Protein AF-A0A0Q9SJW9-F1 (afdb_monomer)

pLDDT: mean 72.29, std 27.14, range [25.41, 98.44]

Secondary structure (DSSP, 8-state):
--HHHHHHHHHHHHHHHHH-GGGGG-HHHHHHHHHHHHGGGGGTTHHHHHHHHHHHHTTHHHHHHHHHHH-TTS---HHHHHHHHHHHHHTT--HHHHHHHHHHHHHHTTPPPPP----------PPPP----------------------------------PPPPPPP-----------------------PPPP------------------------------------------------------------------------PPPPEEETTEE--TTT-EEPPEEEEEE--EEETT-SS-BSSPPSTT--EEEPEEEEE--EESS----EEEEEEEEESSSEEEEETTEEEEE-SB-SSEEEEEEEEEEETTEEEEEEEEEEEEPPTTS-TTPBPP-

Mean predicted aligned error: 21.33 Å

Solvent-accessible surface area (backbone atoms only — not comparable to full-atom values): 26541 Å² total; per-residue (Å²): 130,54,76,66,55,50,53,54,30,51,42,50,28,49,53,37,68,78,64,35,72,69,42,51,81,37,33,70,55,45,46,51,50,48,36,60,70,44,47,84,53,29,71,83,42,43,68,60,49,52,42,42,28,51,37,23,69,72,39,44,64,58,52,58,55,48,51,64,70,70,42,86,76,79,80,78,56,71,71,60,52,54,51,51,32,50,55,39,32,76,74,68,41,53,60,68,57,28,47,52,33,50,52,36,50,35,56,35,70,71,43,80,74,78,75,79,78,73,71,70,75,69,80,72,79,74,81,82,80,79,92,81,90,86,87,84,88,84,83,85,86,84,88,80,86,84,89,89,80,89,82,85,87,83,84,88,83,87,87,79,82,90,87,86,85,86,82,87,87,85,82,83,90,79,83,87,89,84,84,87,87,84,88,84,89,84,80,88,84,86,88,88,82,87,84,82,90,87,89,81,90,80,91,80,82,87,83,83,84,87,84,79,92,80,91,79,90,81,87,84,84,89,77,90,81,86,81,89,82,90,86,78,88,85,89,80,90,79,86,88,83,85,90,77,94,74,90,81,82,83,82,84,84,80,88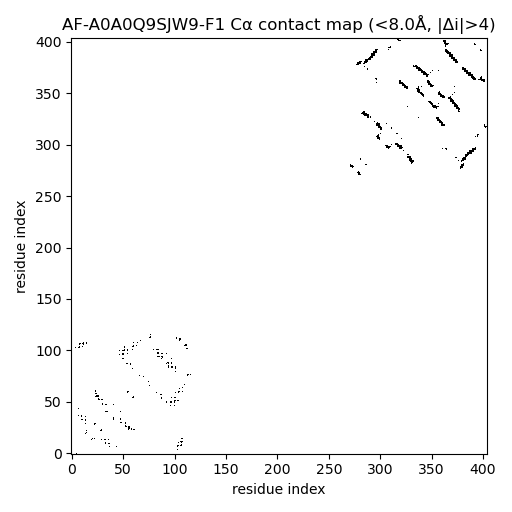,75,92,75,95,73,91,78,82,80,80,80,78,80,84,71,80,69,60,74,83,48,105,71,38,40,48,40,64,72,44,33,25,43,47,72,44,74,49,78,46,67,48,35,31,31,39,85,91,52,97,53,70,34,67,61,69,70,65,91,92,56,68,53,37,60,32,69,52,71,48,73,67,52,72,46,53,74,56,84,60,64,31,33,78,40,33,40,60,77,42,68,74,49,48,42,39,48,51,57,51,26,45,38,39,37,55,51,46,34,11,71,50,57,25,35,30,42,33,31,36,40,32,88,52,27,41,25,67,26,43,38,35,40,38,33,35,49,30,88,66,46,69,62,64,39,65,54,65,130

Structure (mmCIF, N/CA/C/O backbone):
data_AF-A0A0Q9SJW9-F1
#
_entry.id   AF-A0A0Q9SJW9-F1
#
loop_
_atom_site.group_PDB
_atom_site.id
_atom_site.type_symbol
_atom_site.label_atom_id
_atom_site.label_alt_id
_atom_site.label_comp_id
_atom_site.label_asym_id
_atom_site.label_entity_id
_atom_site.label_seq_id
_atom_site.pdbx_PDB_ins_code
_atom_site.Cartn_x
_atom_site.Cartn_y
_atom_site.Cartn_z
_atom_site.occupancy
_atom_site.B_iso_or_equiv
_atom_site.auth_seq_id
_atom_site.auth_comp_id
_atom_site.auth_asym_id
_atom_site.auth_atom_id
_atom_site.pdbx_PDB_model_num
ATOM 1 N N . MET A 1 1 ? 22.832 -11.545 18.820 1.00 78.69 1 MET A N 1
ATOM 2 C CA . MET A 1 1 ? 21.413 -11.916 18.947 1.00 78.69 1 MET A CA 1
ATOM 3 C C . MET A 1 1 ? 21.160 -12.506 20.320 1.00 78.69 1 MET A C 1
ATOM 5 O O . MET A 1 1 ? 21.896 -13.416 20.704 1.00 78.69 1 MET A O 1
ATOM 9 N N . SER A 1 2 ? 20.167 -12.006 21.051 1.00 89.88 2 SER A N 1
ATOM 10 C CA . SER A 1 2 ? 19.739 -12.570 22.341 1.00 89.88 2 SER A CA 1
ATOM 11 C C . SER A 1 2 ? 19.113 -13.966 22.169 1.00 89.88 2 SER A C 1
ATOM 13 O O . SER A 1 2 ? 18.690 -14.340 21.074 1.00 89.88 2 SER A O 1
ATOM 15 N N . GLU A 1 3 ? 19.023 -14.758 23.245 1.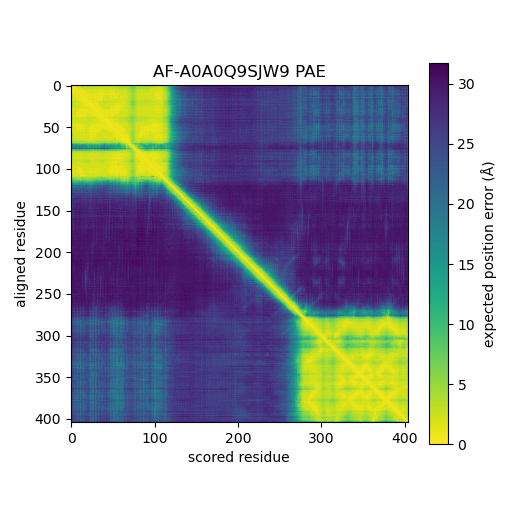00 90.50 3 GLU A N 1
ATOM 16 C CA . GLU A 1 3 ? 18.313 -16.056 23.235 1.00 90.50 3 GLU A CA 1
ATOM 17 C C . GLU A 1 3 ? 16.858 -15.898 22.773 1.00 90.50 3 GLU A C 1
ATOM 19 O O . GLU A 1 3 ? 16.304 -16.728 22.047 1.00 90.50 3 GLU A O 1
ATOM 24 N N . SER A 1 4 ? 16.264 -14.773 23.161 1.00 89.69 4 SER A N 1
ATOM 25 C CA . SER A 1 4 ? 14.921 -14.393 22.789 1.00 89.69 4 SER A CA 1
ATOM 26 C C . SER A 1 4 ? 14.812 -14.265 21.249 1.00 89.69 4 SER A C 1
ATOM 28 O O . SER A 1 4 ? 14.008 -14.964 20.627 1.00 89.69 4 SER A O 1
ATOM 30 N N . GLU A 1 5 ? 15.676 -13.472 20.605 1.00 93.38 5 GLU A N 1
ATOM 31 C CA . GLU A 1 5 ? 15.700 -13.288 19.143 1.00 93.38 5 GLU A CA 1
ATOM 32 C C . GLU A 1 5 ? 15.971 -14.594 18.387 1.00 93.38 5 GLU A C 1
ATOM 34 O O . GLU A 1 5 ? 15.411 -14.829 17.314 1.00 93.38 5 GLU A O 1
ATOM 39 N N . GLN A 1 6 ? 16.799 -15.482 18.947 1.00 93.94 6 GLN A N 1
ATOM 40 C CA . GLN A 1 6 ? 17.048 -16.801 18.361 1.00 93.94 6 GLN A CA 1
ATOM 41 C C . GLN A 1 6 ? 15.777 -17.658 18.312 1.00 93.94 6 GLN A C 1
ATOM 43 O O . GLN A 1 6 ? 15.570 -18.379 17.334 1.00 93.94 6 GLN A O 1
ATOM 48 N N . GLY A 1 7 ? 14.915 -17.571 19.331 1.00 95.75 7 GLY A N 1
ATOM 49 C CA . GLY A 1 7 ? 13.617 -18.248 19.352 1.00 95.75 7 GLY A CA 1
ATOM 50 C C . GLY A 1 7 ? 12.697 -17.774 18.226 1.00 95.75 7 GLY A C 1
ATOM 51 O O . GLY A 1 7 ? 12.153 -18.598 17.488 1.00 95.75 7 GLY A O 1
ATOM 52 N N . LEU A 1 8 ? 12.593 -16.455 18.037 1.00 96.81 8 LEU A N 1
ATOM 53 C CA . LEU A 1 8 ? 11.787 -15.856 16.972 1.00 96.81 8 LEU A CA 1
ATOM 54 C C . LEU A 1 8 ? 12.341 -16.176 15.574 1.00 96.81 8 LEU A C 1
ATOM 56 O O . LEU A 1 8 ? 11.581 -16.561 14.686 1.00 96.81 8 LEU A O 1
ATOM 60 N N . ALA A 1 9 ? 13.663 -16.105 15.385 1.00 96.56 9 ALA A N 1
ATOM 61 C CA . ALA A 1 9 ? 14.315 -16.484 14.129 1.00 96.56 9 ALA A CA 1
ATOM 62 C C . ALA A 1 9 ? 14.067 -17.957 13.771 1.00 96.56 9 ALA A C 1
ATOM 64 O O . ALA A 1 9 ? 13.825 -18.288 12.609 1.00 96.56 9 ALA A O 1
ATOM 65 N N . ARG A 1 10 ? 14.109 -18.853 14.769 1.00 97.12 10 ARG A N 1
ATOM 66 C CA . ARG A 1 10 ? 13.853 -20.288 14.585 1.00 97.12 10 ARG A CA 1
ATOM 67 C C . ARG A 1 10 ? 12.393 -20.544 14.199 1.00 97.12 10 ARG A C 1
ATOM 69 O O . ARG A 1 10 ? 12.159 -21.320 13.276 1.00 97.12 10 ARG A O 1
ATOM 76 N N . ALA A 1 11 ? 11.442 -19.849 14.828 1.00 98.06 11 ALA A N 1
ATOM 77 C CA . ALA A 1 11 ? 10.026 -19.911 14.460 1.00 98.06 11 ALA A CA 1
ATOM 78 C C . ALA A 1 11 ? 9.784 -19.396 13.031 1.00 98.06 11 ALA A C 1
ATOM 80 O O . ALA A 1 11 ? 9.152 -20.083 12.231 1.00 98.06 11 ALA A O 1
ATOM 81 N N . LEU A 1 12 ? 10.352 -18.240 12.668 1.00 98.25 12 LEU A N 1
ATOM 82 C CA . LEU A 1 12 ? 10.237 -17.684 11.316 1.00 98.25 12 LEU A CA 1
ATOM 83 C C . LEU A 1 12 ? 10.831 -18.620 10.256 1.00 98.25 12 LEU A C 1
ATOM 85 O O . LEU A 1 12 ? 10.227 -18.821 9.205 1.00 98.25 12 LEU A O 1
ATOM 89 N N . ARG A 1 13 ? 11.983 -19.239 10.539 1.00 97.94 13 ARG A N 1
ATOM 90 C CA . ARG A 1 13 ? 12.592 -20.241 9.655 1.00 97.94 13 ARG A CA 1
ATOM 91 C C . ARG A 1 13 ? 11.699 -21.471 9.479 1.00 97.94 13 ARG A C 1
ATOM 93 O O . ARG A 1 13 ? 11.567 -21.935 8.353 1.00 97.94 13 ARG A O 1
ATOM 100 N N . GLY A 1 14 ? 11.074 -21.962 10.553 1.00 97.75 14 GLY A N 1
ATOM 101 C CA . GLY A 1 14 ? 10.099 -23.058 10.491 1.00 97.75 14 GLY A CA 1
ATOM 102 C C . GLY A 1 14 ? 8.912 -22.714 9.590 1.00 97.75 14 GLY A C 1
ATOM 103 O O . GLY A 1 14 ? 8.641 -23.424 8.629 1.00 97.75 14 GLY A O 1
ATOM 104 N N . VAL A 1 15 ? 8.307 -21.539 9.794 1.00 98.19 15 VAL A N 1
ATOM 105 C CA . VAL A 1 15 ? 7.207 -21.036 8.952 1.00 98.19 15 VAL A CA 1
ATOM 106 C C . VAL A 1 15 ? 7.601 -20.965 7.470 1.00 98.19 15 VAL A C 1
ATOM 108 O O . VAL A 1 15 ? 6.814 -21.340 6.600 1.00 98.19 15 VAL A O 1
ATOM 111 N N . LEU A 1 16 ? 8.815 -20.495 7.162 1.00 97.62 16 LEU A N 1
ATOM 112 C CA . LEU A 1 16 ? 9.316 -20.429 5.785 1.00 97.62 16 LEU A CA 1
ATOM 113 C C . LEU A 1 16 ? 9.621 -21.806 5.187 1.00 97.62 16 LEU A C 1
ATOM 115 O O . LEU A 1 16 ? 9.468 -21.970 3.976 1.00 97.62 16 LEU A O 1
ATOM 119 N N . ALA A 1 17 ? 10.050 -22.772 5.999 1.00 97.38 17 ALA A N 1
ATOM 120 C CA . ALA A 1 17 ? 10.286 -24.143 5.561 1.00 97.38 17 ALA A CA 1
ATOM 121 C C . ALA A 1 17 ? 8.965 -24.857 5.234 1.00 97.38 17 ALA A C 1
ATOM 123 O O . ALA A 1 17 ? 8.839 -25.430 4.154 1.00 97.38 17 ALA A O 1
ATOM 124 N N . ASP A 1 18 ? 7.965 -24.739 6.109 1.00 97.56 18 ASP A N 1
ATOM 125 C CA . ASP A 1 18 ? 6.690 -25.456 5.986 1.00 97.56 18 ASP A CA 1
ATOM 126 C C . ASP A 1 18 ? 5.775 -24.867 4.902 1.00 97.56 18 ASP A C 1
ATOM 128 O O . ASP A 1 18 ? 5.046 -25.587 4.219 1.00 97.56 18 ASP A O 1
ATOM 132 N N . HIS A 1 19 ? 5.805 -23.542 4.713 1.00 97.38 19 HIS A N 1
ATOM 133 C CA . HIS A 1 19 ? 4.904 -22.841 3.787 1.00 97.38 19 HIS A CA 1
ATOM 134 C C . HIS A 1 19 ? 5.597 -22.239 2.560 1.00 97.38 19 HIS A C 1
ATOM 136 O O . HIS A 1 19 ? 4.928 -21.693 1.674 1.00 97.38 19 HIS A O 1
ATOM 142 N N . GLY A 1 20 ? 6.923 -22.343 2.486 1.00 96.50 20 GLY A N 1
ATOM 143 C CA . GLY A 1 20 ? 7.740 -21.773 1.424 1.00 96.50 20 GLY A CA 1
ATOM 144 C C . GLY A 1 20 ? 7.913 -20.254 1.525 1.00 96.50 20 GLY A C 1
ATOM 145 O O . GLY A 1 20 ? 7.175 -19.537 2.203 1.00 96.50 20 GLY A O 1
ATOM 146 N N . ARG A 1 21 ? 8.881 -19.726 0.764 1.00 95.31 21 ARG A N 1
ATOM 147 C CA . ARG A 1 21 ? 9.244 -18.294 0.784 1.00 95.31 21 ARG A CA 1
ATOM 148 C C . ARG A 1 21 ? 8.102 -17.357 0.378 1.00 95.31 21 ARG A C 1
ATOM 150 O O . ARG A 1 21 ? 8.053 -16.234 0.855 1.00 95.31 21 ARG A O 1
ATOM 157 N N . ARG A 1 22 ? 7.141 -17.817 -0.436 1.00 95.06 22 ARG A N 1
ATOM 158 C CA . ARG A 1 22 ? 5.987 -17.004 -0.876 1.00 95.06 22 ARG A CA 1
ATOM 159 C C . ARG A 1 22 ? 5.080 -16.555 0.268 1.00 95.06 22 ARG A C 1
ATOM 161 O O . ARG A 1 22 ? 4.310 -15.616 0.095 1.00 95.06 22 ARG A O 1
ATOM 168 N N . VAL A 1 23 ? 5.169 -17.177 1.446 1.00 97.44 23 VAL A N 1
ATOM 169 C CA . VAL A 1 23 ? 4.422 -16.721 2.625 1.00 97.44 23 VAL A CA 1
ATOM 170 C C . VAL A 1 23 ? 4.751 -15.267 2.985 1.00 97.44 23 VAL A C 1
ATOM 172 O O . VAL A 1 23 ? 3.861 -14.551 3.437 1.00 97.44 23 VAL A O 1
ATOM 175 N N . SER A 1 24 ? 5.970 -14.789 2.699 1.00 96.62 24 SER A N 1
ATOM 176 C CA . SER A 1 24 ? 6.365 -13.400 2.954 1.00 96.62 24 SER A CA 1
ATOM 177 C C . SER A 1 24 ? 5.625 -12.374 2.091 1.00 96.62 24 SER A C 1
ATOM 179 O O . SER A 1 24 ? 5.614 -11.197 2.428 1.00 96.62 24 SER A O 1
ATOM 181 N N . GLU A 1 25 ? 4.983 -12.790 0.994 1.00 96.44 25 GLU A N 1
ATOM 182 C CA . GLU A 1 25 ? 4.133 -11.921 0.163 1.00 96.44 25 GLU A CA 1
ATOM 183 C C . GLU A 1 25 ? 2.753 -11.670 0.801 1.00 96.44 25 GLU A C 1
ATOM 185 O O . GLU A 1 25 ? 1.986 -10.821 0.339 1.00 96.44 25 GLU A O 1
ATOM 190 N N . HIS A 1 26 ? 2.434 -12.391 1.883 1.00 97.75 26 HIS A N 1
ATOM 191 C CA . HIS A 1 26 ? 1.166 -12.326 2.601 1.00 97.75 26 HIS A CA 1
ATOM 192 C C . HIS A 1 26 ? 1.393 -12.001 4.093 1.00 97.75 26 HIS A C 1
ATOM 194 O O . HIS A 1 26 ? 1.339 -12.900 4.933 1.00 97.75 26 HIS A O 1
ATOM 200 N N . PRO A 1 27 ? 1.593 -10.719 4.458 1.00 97.50 27 PRO A N 1
ATOM 201 C CA . PRO A 1 27 ? 1.960 -10.295 5.817 1.00 97.50 27 PRO A CA 1
ATOM 202 C C . PRO A 1 27 ? 1.004 -10.785 6.918 1.00 97.50 27 PRO A C 1
ATOM 204 O O . PRO A 1 27 ? 1.444 -11.215 7.981 1.00 97.50 27 PRO A O 1
ATOM 207 N N . GLU A 1 28 ? -0.304 -10.815 6.650 1.00 97.00 28 GLU A N 1
ATOM 208 C CA . GLU A 1 28 ? -1.292 -11.336 7.610 1.00 97.00 28 GLU A CA 1
ATOM 209 C C . GLU A 1 28 ? -1.126 -12.841 7.863 1.00 97.00 28 GLU A C 1
ATOM 211 O O . GLU A 1 28 ? -1.341 -13.321 8.977 1.00 97.00 28 GLU A O 1
ATOM 216 N N . ARG A 1 29 ? -0.692 -13.594 6.844 1.00 97.69 29 ARG A N 1
ATOM 217 C CA . ARG A 1 29 ? -0.402 -15.024 6.973 1.00 97.69 29 ARG A CA 1
ATOM 218 C C . ARG A 1 29 ? 0.880 -15.246 7.771 1.00 97.69 29 ARG A C 1
ATOM 220 O O . ARG A 1 29 ? 0.896 -16.130 8.617 1.00 97.69 29 ARG A O 1
ATOM 227 N N . VAL A 1 30 ? 1.905 -14.412 7.568 1.00 98.12 30 VAL A N 1
ATOM 228 C CA . VAL A 1 30 ? 3.121 -14.413 8.404 1.00 98.12 30 VAL A CA 1
ATOM 229 C C . VAL A 1 30 ? 2.759 -14.188 9.872 1.00 98.12 30 VAL A C 1
ATOM 231 O O . VAL A 1 30 ? 3.176 -14.973 10.718 1.00 98.12 30 VAL A O 1
ATOM 234 N N . ARG A 1 31 ? 1.924 -13.182 10.178 1.00 98.31 31 ARG A N 1
ATOM 235 C CA . ARG A 1 31 ? 1.464 -12.914 11.552 1.00 98.31 31 ARG A CA 1
ATOM 236 C C . ARG A 1 31 ? 0.777 -14.131 12.169 1.00 98.31 31 ARG A C 1
ATOM 238 O O . ARG A 1 31 ? 1.110 -14.510 13.291 1.00 98.31 31 ARG A O 1
ATOM 245 N N . ALA A 1 32 ? -0.187 -14.714 11.455 1.00 97.94 32 ALA A N 1
ATOM 246 C CA . ALA A 1 32 ? -0.961 -15.851 11.944 1.00 97.94 32 ALA A CA 1
ATOM 247 C C . ALA A 1 32 ? -0.065 -17.066 12.223 1.00 97.94 32 ALA A C 1
ATOM 249 O O . ALA A 1 32 ? -0.122 -17.623 13.313 1.00 97.94 32 ALA A O 1
ATOM 250 N N . LEU A 1 33 ? 0.811 -17.415 11.278 1.00 98.38 33 LEU A N 1
ATOM 251 C CA . LEU A 1 33 ? 1.697 -18.575 11.387 1.00 98.38 33 LEU A CA 1
ATOM 252 C C . LEU A 1 33 ? 2.782 -18.395 12.450 1.00 98.38 33 LEU A C 1
ATOM 254 O O . LEU A 1 33 ? 3.081 -19.336 13.172 1.00 98.38 33 LEU A O 1
ATOM 258 N N . LEU A 1 34 ? 3.342 -17.191 12.601 1.00 98.19 34 LEU A N 1
ATOM 259 C CA . LEU A 1 34 ? 4.272 -16.904 13.697 1.00 98.19 34 LEU A CA 1
ATOM 260 C C . LEU A 1 34 ? 3.581 -16.981 15.057 1.00 98.19 34 LEU A C 1
ATOM 262 O O . LEU A 1 34 ? 4.155 -17.506 16.006 1.00 98.19 34 LEU A O 1
ATOM 266 N N . SER A 1 35 ? 2.353 -16.467 15.159 1.00 97.94 35 SER A N 1
ATOM 267 C CA . SER A 1 35 ? 1.588 -16.527 16.408 1.00 97.94 35 SER A CA 1
ATOM 268 C C . SER A 1 35 ? 1.268 -17.970 16.797 1.00 97.94 35 SER A C 1
ATOM 270 O O . SER A 1 35 ? 1.381 -18.316 17.970 1.00 97.94 35 SER A O 1
ATOM 272 N N . ASP A 1 36 ? 0.921 -18.803 15.813 1.00 98.19 36 ASP A N 1
ATOM 273 C CA . ASP A 1 36 ? 0.669 -20.234 15.989 1.00 98.19 36 ASP A CA 1
ATOM 274 C C . ASP A 1 36 ? 1.947 -20.985 16.397 1.00 98.19 36 ASP A C 1
ATOM 276 O O . ASP A 1 36 ? 1.984 -21.624 17.447 1.00 98.19 36 ASP A O 1
ATOM 280 N N . ALA A 1 37 ? 3.045 -20.791 15.659 1.00 97.81 37 ALA A N 1
ATOM 281 C CA . ALA A 1 37 ? 4.335 -21.427 15.934 1.00 97.81 37 ALA A CA 1
ATOM 282 C C . ALA A 1 37 ? 4.927 -21.053 17.308 1.00 97.81 37 ALA A C 1
ATOM 284 O O . ALA A 1 37 ? 5.631 -21.853 17.923 1.00 97.81 37 ALA A O 1
ATOM 285 N N . LEU A 1 38 ? 4.662 -19.839 17.801 1.00 97.12 38 LEU A N 1
ATOM 286 C CA . LEU A 1 38 ? 5.132 -19.372 19.112 1.00 97.12 38 LEU A CA 1
ATOM 287 C C . LEU A 1 38 ? 4.171 -19.722 20.261 1.00 97.12 38 LEU A C 1
ATOM 289 O O . LEU A 1 38 ? 4.547 -19.592 21.432 1.00 97.12 38 LEU A O 1
ATOM 293 N N . GLY A 1 39 ? 2.936 -20.131 19.959 1.00 97.56 39 GLY A N 1
ATOM 294 C CA . GLY A 1 39 ? 1.909 -20.455 20.945 1.00 97.56 39 GLY A CA 1
ATOM 295 C C . GLY A 1 39 ? 1.704 -19.338 21.974 1.00 97.56 39 GLY A C 1
ATOM 296 O O . GLY A 1 39 ? 1.530 -18.166 21.634 1.00 97.56 39 GLY A O 1
ATOM 297 N N . ALA A 1 40 ? 1.758 -19.683 23.264 1.00 96.25 40 ALA A N 1
ATOM 298 C CA . ALA A 1 40 ? 1.566 -18.729 24.361 1.00 96.25 40 ALA A CA 1
ATOM 299 C C . ALA A 1 40 ? 2.599 -17.585 24.372 1.00 96.25 40 ALA A C 1
ATOM 301 O O . ALA A 1 40 ? 2.265 -16.461 24.758 1.00 96.25 40 ALA A O 1
ATOM 302 N N . ARG A 1 41 ? 3.824 -17.838 23.887 1.00 96.19 41 ARG A N 1
ATOM 303 C CA . ARG A 1 41 ? 4.902 -16.837 23.853 1.00 96.19 41 ARG A CA 1
ATOM 304 C C . ARG A 1 41 ? 4.624 -15.719 22.852 1.00 96.19 41 ARG A C 1
ATOM 306 O O . ARG A 1 41 ? 5.165 -14.631 23.006 1.00 96.19 41 ARG A O 1
ATOM 313 N N . SER A 1 42 ? 3.741 -15.924 21.872 1.00 96.50 42 SER A N 1
ATOM 314 C CA . SER A 1 42 ? 3.375 -14.894 20.883 1.00 96.50 42 SER A CA 1
ATOM 315 C C . SER A 1 42 ? 2.940 -13.559 21.509 1.00 96.50 42 SER A C 1
ATOM 317 O O . SER A 1 42 ? 3.117 -12.507 20.897 1.00 96.50 42 SER A O 1
ATOM 319 N N . ARG A 1 43 ? 2.413 -13.573 22.744 1.00 96.06 43 ARG A N 1
ATOM 320 C CA . ARG A 1 43 ? 2.034 -12.359 23.485 1.00 96.06 43 ARG A CA 1
ATOM 321 C C . ARG A 1 43 ? 3.236 -11.513 23.900 1.00 96.06 43 ARG A C 1
ATOM 323 O O . ARG A 1 43 ? 3.164 -10.296 23.776 1.00 96.06 43 ARG A O 1
ATOM 330 N N . GLU A 1 44 ? 4.309 -12.150 24.363 1.00 96.00 44 GLU A N 1
ATOM 331 C CA . GLU A 1 44 ? 5.573 -11.490 24.726 1.00 96.00 44 GLU A CA 1
ATOM 332 C C . GLU A 1 44 ? 6.250 -10.911 23.478 1.00 96.00 44 GLU A C 1
ATOM 334 O O . GLU A 1 44 ? 6.778 -9.806 23.502 1.00 96.00 44 GLU A O 1
ATOM 339 N N . TRP A 1 45 ? 6.138 -11.633 22.361 1.00 96.50 45 TRP A N 1
ATOM 340 C CA . TRP A 1 45 ? 6.761 -11.321 21.073 1.00 96.50 45 TRP A CA 1
ATOM 341 C C . TRP A 1 45 ? 5.936 -10.415 20.160 1.00 96.50 45 TRP A C 1
ATOM 343 O O . TRP A 1 45 ? 6.269 -10.244 18.989 1.00 96.50 45 TRP A O 1
ATOM 353 N N . ARG A 1 46 ? 4.831 -9.844 20.648 1.00 97.19 46 ARG A N 1
ATOM 354 C CA . ARG A 1 46 ? 3.860 -9.162 19.782 1.00 97.19 46 ARG A CA 1
ATOM 355 C C . ARG A 1 46 ? 4.471 -7.993 19.008 1.00 97.19 46 ARG A C 1
ATOM 357 O O . ARG A 1 46 ? 4.174 -7.836 17.827 1.00 97.19 46 ARG A O 1
ATOM 364 N N . ALA A 1 47 ? 5.330 -7.210 19.660 1.00 96.81 47 ALA A N 1
ATOM 365 C CA . ALA A 1 47 ? 6.001 -6.073 19.036 1.00 96.81 47 ALA A CA 1
ATOM 366 C C . ALA A 1 47 ? 6.954 -6.514 17.911 1.00 96.81 47 ALA A C 1
ATOM 368 O O . ALA A 1 47 ? 6.915 -5.947 16.820 1.00 96.81 47 ALA A O 1
ATOM 369 N N . ASP A 1 48 ? 7.747 -7.563 18.137 1.00 97.69 48 ASP A N 1
ATOM 370 C CA . ASP A 1 48 ? 8.696 -8.074 17.142 1.00 97.69 48 ASP A CA 1
ATOM 371 C C . ASP A 1 48 ? 7.991 -8.788 15.983 1.00 97.69 48 ASP A C 1
ATOM 373 O O . ASP A 1 48 ? 8.384 -8.637 14.827 1.00 97.69 48 ASP A O 1
ATOM 377 N N . ILE A 1 49 ? 6.898 -9.512 16.256 1.00 98.06 49 ILE A N 1
ATOM 378 C CA . ILE A 1 49 ? 6.039 -10.082 15.207 1.00 98.06 49 ILE A CA 1
ATOM 379 C C . ILE A 1 49 ? 5.470 -8.957 14.338 1.00 98.06 49 ILE A C 1
ATOM 381 O O . ILE A 1 49 ? 5.511 -9.053 13.112 1.00 98.06 49 ILE A O 1
ATOM 385 N N . ASP A 1 50 ? 4.970 -7.877 14.940 1.00 98.12 50 ASP A N 1
ATOM 386 C CA . ASP A 1 50 ? 4.449 -6.731 14.192 1.00 98.12 50 ASP A CA 1
ATOM 387 C C . ASP A 1 50 ? 5.548 -6.033 13.370 1.00 98.12 50 ASP A C 1
ATOM 389 O O . ASP A 1 50 ? 5.294 -5.643 12.226 1.00 98.12 50 ASP A O 1
ATOM 393 N N . ALA A 1 51 ? 6.779 -5.952 13.886 1.00 98.12 51 ALA A N 1
ATOM 394 C CA . ALA A 1 51 ? 7.935 -5.455 13.143 1.00 98.12 51 ALA A CA 1
ATOM 395 C C . ALA A 1 51 ? 8.283 -6.347 11.935 1.00 98.12 51 ALA A C 1
ATOM 397 O O . ALA A 1 51 ? 8.473 -5.837 10.829 1.00 98.12 51 ALA A O 1
ATOM 398 N N . LEU A 1 52 ? 8.291 -7.675 12.100 1.00 98.19 52 LEU A N 1
ATOM 399 C CA . LEU A 1 52 ? 8.519 -8.633 11.008 1.00 98.19 52 LEU A CA 1
ATOM 400 C C . LEU A 1 52 ? 7.424 -8.575 9.940 1.00 98.19 52 LEU A C 1
ATOM 402 O O . LEU A 1 52 ? 7.720 -8.666 8.747 1.00 98.19 52 LEU A O 1
ATOM 406 N N . VAL A 1 53 ? 6.168 -8.406 10.355 1.00 98.31 53 VAL A N 1
ATOM 407 C CA . VAL A 1 53 ? 5.017 -8.238 9.457 1.00 98.31 53 VAL A CA 1
ATOM 408 C C . VAL A 1 53 ? 5.143 -6.933 8.679 1.00 98.31 53 VAL A C 1
ATOM 410 O O . VAL A 1 53 ? 4.932 -6.933 7.469 1.00 98.31 53 VAL A O 1
ATOM 413 N N . MET A 1 54 ? 5.549 -5.839 9.329 1.00 98.12 54 MET A N 1
ATOM 414 C CA . MET A 1 54 ? 5.798 -4.574 8.637 1.00 98.12 54 MET A CA 1
ATOM 415 C C . MET A 1 54 ? 6.968 -4.683 7.650 1.00 98.12 54 MET A C 1
ATOM 417 O O . MET A 1 54 ? 6.871 -4.189 6.530 1.00 98.12 54 MET A O 1
ATOM 421 N N . ALA A 1 55 ? 8.029 -5.413 8.006 1.00 97.88 55 ALA A N 1
ATOM 422 C CA . ALA A 1 55 ? 9.115 -5.740 7.085 1.00 97.88 55 ALA A CA 1
ATOM 423 C C . ALA A 1 55 ? 8.638 -6.559 5.872 1.00 97.88 55 ALA A C 1
ATOM 425 O O . ALA A 1 55 ? 9.038 -6.280 4.740 1.00 97.88 55 ALA A O 1
ATOM 426 N N . ALA A 1 56 ? 7.723 -7.512 6.066 1.00 97.88 56 ALA A N 1
ATOM 427 C CA . ALA A 1 56 ? 7.090 -8.231 4.961 1.00 97.88 56 ALA A CA 1
ATOM 428 C C . ALA A 1 56 ? 6.230 -7.310 4.072 1.00 97.88 56 ALA A C 1
ATOM 430 O O . ALA A 1 56 ? 6.286 -7.425 2.847 1.00 97.88 56 ALA A O 1
ATOM 431 N N . GLU A 1 57 ? 5.474 -6.367 4.653 1.00 97.25 57 GLU A N 1
ATOM 432 C CA . GLU A 1 57 ? 4.699 -5.367 3.895 1.00 97.25 57 GLU A CA 1
ATOM 433 C C . GLU A 1 57 ? 5.587 -4.503 2.989 1.00 97.25 57 GLU A C 1
ATOM 435 O O . GLU A 1 57 ? 5.232 -4.269 1.831 1.00 97.25 57 GLU A O 1
ATOM 440 N N . GLU A 1 58 ? 6.753 -4.086 3.490 1.00 97.56 58 GLU A N 1
ATOM 441 C CA . GLU A 1 58 ? 7.766 -3.322 2.743 1.00 97.56 58 GLU A CA 1
ATOM 442 C C . GLU A 1 58 ? 8.613 -4.194 1.803 1.00 97.56 58 GLU A C 1
ATOM 444 O O . GLU A 1 58 ? 9.580 -3.729 1.204 1.00 97.56 58 GLU A O 1
ATOM 449 N N . ARG A 1 59 ? 8.244 -5.471 1.633 1.00 97.50 59 ARG A N 1
ATOM 450 C CA . ARG A 1 59 ? 8.924 -6.435 0.757 1.00 97.50 59 ARG A CA 1
ATOM 451 C C . ARG A 1 59 ? 10.402 -6.651 1.091 1.00 97.50 59 ARG A C 1
ATOM 453 O O . ARG A 1 59 ? 11.149 -7.101 0.224 1.00 97.50 59 ARG A O 1
ATOM 460 N N . VAL A 1 60 ? 10.805 -6.434 2.346 1.00 96.94 60 VAL A N 1
ATOM 461 C CA . VAL A 1 60 ? 12.169 -6.708 2.835 1.00 96.94 60 VAL A CA 1
ATOM 462 C C . VAL A 1 60 ? 12.644 -8.113 2.436 1.00 96.94 60 VAL A C 1
ATOM 464 O O . VAL A 1 60 ? 13.736 -8.215 1.880 1.00 96.94 60 VAL A O 1
ATOM 467 N N . PRO A 1 61 ? 11.849 -9.196 2.591 1.00 96.88 61 PRO A N 1
ATOM 468 C CA . PRO A 1 61 ? 12.310 -10.542 2.236 1.00 96.88 61 PRO A CA 1
ATOM 469 C C . PRO A 1 61 ? 12.634 -10.693 0.747 1.00 96.88 61 PRO A C 1
ATOM 471 O O . PRO A 1 61 ? 13.616 -11.341 0.398 1.00 96.88 61 PRO A O 1
ATOM 474 N N . ALA A 1 62 ? 11.843 -10.062 -0.128 1.00 95.31 62 ALA A N 1
ATOM 475 C CA . ALA A 1 62 ? 12.065 -10.103 -1.570 1.00 95.31 62 ALA A CA 1
ATOM 476 C C . ALA A 1 62 ? 13.329 -9.322 -1.961 1.00 95.31 62 ALA A C 1
ATOM 478 O O . ALA A 1 62 ? 14.145 -9.835 -2.727 1.00 95.31 62 ALA A O 1
ATOM 479 N N . SER A 1 63 ? 13.521 -8.128 -1.391 1.00 94.88 63 SER A N 1
ATOM 480 C CA . SER A 1 63 ? 14.718 -7.308 -1.612 1.00 94.88 63 SER A CA 1
ATOM 481 C C . SER A 1 63 ? 15.988 -8.022 -1.147 1.00 94.88 63 SER A C 1
ATOM 483 O O . SER A 1 63 ? 16.958 -8.082 -1.895 1.00 94.88 63 SER A O 1
ATOM 485 N N . LEU A 1 64 ? 15.958 -8.656 0.032 1.00 93.81 64 LEU A N 1
ATOM 486 C CA . LEU A 1 64 ? 17.086 -9.438 0.550 1.00 93.81 64 LEU A CA 1
ATOM 487 C C . LEU A 1 64 ? 17.437 -10.624 -0.361 1.00 93.81 64 LEU A C 1
ATOM 489 O O . LEU A 1 64 ? 18.611 -10.902 -0.584 1.00 93.81 64 LEU A O 1
ATOM 493 N N . THR A 1 65 ? 16.440 -11.321 -0.919 1.00 92.88 65 THR A N 1
ATOM 494 C CA . THR A 1 65 ? 16.711 -12.411 -1.871 1.00 92.88 65 THR A CA 1
ATOM 495 C C . THR A 1 65 ? 17.235 -11.923 -3.218 1.00 92.88 65 THR A C 1
ATOM 497 O O . THR A 1 65 ? 18.083 -12.597 -3.795 1.00 92.88 65 THR A O 1
ATOM 500 N N . ALA A 1 66 ? 16.759 -10.770 -3.701 1.00 91.19 66 ALA A N 1
ATOM 501 C CA . ALA A 1 66 ? 17.212 -10.180 -4.959 1.00 91.19 66 ALA A CA 1
ATOM 502 C C . ALA A 1 66 ? 18.665 -9.691 -4.864 1.00 91.19 66 ALA A C 1
ATOM 504 O O . ALA A 1 66 ? 19.469 -9.966 -5.752 1.00 91.19 66 ALA A O 1
ATOM 505 N N . ALA A 1 67 ? 19.033 -9.065 -3.742 1.00 88.75 67 ALA A N 1
ATOM 506 C CA . ALA A 1 67 ? 20.404 -8.624 -3.497 1.00 88.75 67 ALA A CA 1
ATOM 507 C C . ALA A 1 67 ? 21.404 -9.790 -3.592 1.00 88.75 67 ALA A C 1
ATOM 509 O O . ALA A 1 67 ? 22.476 -9.646 -4.169 1.00 88.75 67 ALA A O 1
ATOM 510 N N . VAL A 1 68 ? 21.034 -10.975 -3.094 1.00 87.38 68 VAL A N 1
ATOM 511 C CA . VAL A 1 68 ? 21.884 -12.179 -3.122 1.00 87.38 68 VAL A CA 1
ATOM 512 C C . VAL A 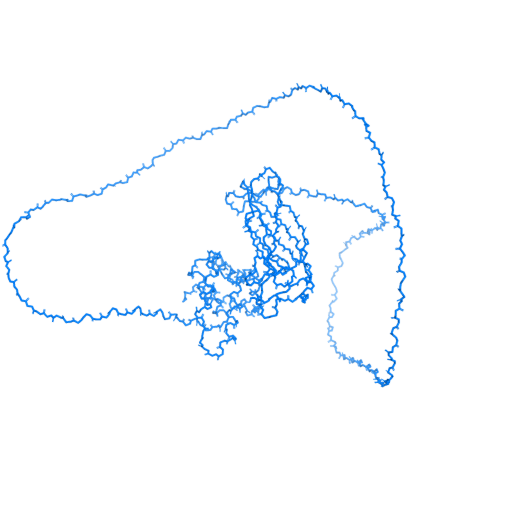1 68 ? 22.024 -12.762 -4.528 1.00 87.38 68 VAL A C 1
ATOM 514 O O . VAL A 1 68 ? 23.073 -13.311 -4.853 1.00 87.38 68 VAL A O 1
ATOM 517 N N . THR A 1 69 ? 20.996 -12.651 -5.376 1.00 85.69 69 THR A N 1
ATOM 518 C CA . THR A 1 69 ? 21.090 -13.109 -6.771 1.00 85.69 69 THR A CA 1
ATOM 519 C C . THR A 1 69 ? 21.928 -12.178 -7.642 1.00 85.69 69 THR A C 1
ATOM 521 O O . THR A 1 69 ? 22.591 -12.658 -8.558 1.00 85.69 69 THR A O 1
ATOM 524 N N . ASP A 1 70 ? 21.933 -10.878 -7.343 1.00 80.25 70 ASP A N 1
ATOM 525 C CA . ASP A 1 70 ? 22.660 -9.874 -8.129 1.00 80.25 70 ASP A CA 1
ATOM 526 C C . ASP A 1 70 ? 24.149 -9.781 -7.741 1.00 80.25 70 ASP A C 1
ATOM 528 O O . ASP A 1 70 ? 25.001 -9.485 -8.579 1.00 80.25 70 ASP A O 1
ATOM 532 N N . THR A 1 71 ? 24.503 -10.089 -6.489 1.00 67.38 71 THR A N 1
ATOM 533 C CA . THR A 1 71 ? 25.860 -9.911 -5.933 1.00 67.38 71 THR A CA 1
ATOM 534 C C . THR A 1 71 ? 26.834 -11.059 -6.213 1.00 67.38 71 THR A C 1
ATOM 536 O O . THR A 1 71 ? 27.716 -11.341 -5.401 1.00 67.38 71 THR A O 1
ATOM 539 N N . GLY A 1 72 ? 26.799 -11.657 -7.409 1.00 71.12 72 GLY A N 1
ATOM 540 C CA . GLY A 1 72 ? 27.820 -12.625 -7.856 1.00 71.12 72 GLY A CA 1
ATOM 541 C C . GLY A 1 72 ? 29.281 -12.128 -7.748 1.00 71.12 72 GLY A C 1
ATOM 542 O O . GLY A 1 72 ? 30.210 -12.917 -7.886 1.00 71.12 72 GLY A O 1
ATOM 543 N N . THR A 1 73 ? 29.493 -10.837 -7.471 1.00 60.00 73 THR A N 1
ATOM 544 C CA . THR A 1 73 ? 30.786 -10.158 -7.305 1.00 60.00 73 THR A CA 1
ATOM 545 C C . THR A 1 73 ? 31.149 -9.762 -5.862 1.00 60.00 73 THR A C 1
ATOM 547 O O . THR A 1 73 ? 32.211 -9.182 -5.654 1.00 60.00 73 THR A O 1
ATOM 550 N N . GLY A 1 74 ? 30.336 -10.085 -4.848 1.00 55.16 74 GLY A N 1
ATOM 551 C CA . GLY A 1 74 ? 30.716 -9.975 -3.426 1.00 55.16 74 GLY A CA 1
ATOM 552 C C . GLY A 1 74 ? 30.908 -8.558 -2.858 1.00 55.16 74 GLY A C 1
ATOM 553 O O . GLY A 1 74 ? 31.304 -8.420 -1.702 1.00 55.16 74 GLY A O 1
ATOM 554 N N . THR A 1 75 ? 30.621 -7.502 -3.623 1.00 59.69 75 THR A N 1
ATOM 555 C CA . THR A 1 75 ? 30.789 -6.103 -3.201 1.00 59.69 75 THR A CA 1
ATOM 556 C C . THR A 1 75 ? 29.473 -5.328 -3.265 1.00 59.69 75 THR A C 1
ATOM 558 O O . THR A 1 75 ? 29.247 -4.537 -4.175 1.00 59.69 75 THR A O 1
ATOM 561 N N . GLY A 1 76 ? 28.598 -5.507 -2.273 1.00 60.25 76 GLY A N 1
ATOM 562 C CA . GLY A 1 76 ? 27.509 -4.551 -2.052 1.00 60.25 76 GLY A CA 1
ATOM 563 C C . GLY A 1 76 ? 26.326 -5.091 -1.262 1.00 60.25 76 GLY A C 1
ATOM 564 O O . GLY A 1 76 ? 25.525 -5.839 -1.800 1.00 60.25 76 GLY A O 1
ATOM 565 N N . THR A 1 77 ? 26.182 -4.646 -0.013 1.00 62.22 77 THR A N 1
ATOM 566 C CA . THR A 1 77 ? 24.934 -4.795 0.765 1.00 62.22 77 THR A CA 1
ATOM 567 C C . THR A 1 77 ? 24.637 -3.598 1.671 1.00 62.22 77 THR A C 1
ATOM 569 O O . THR A 1 77 ? 23.486 -3.383 2.030 1.00 62.22 77 THR A O 1
ATOM 572 N N . ASP A 1 78 ? 25.633 -2.771 2.003 1.00 75.31 78 ASP A N 1
ATOM 573 C CA . ASP A 1 78 ? 25.451 -1.702 2.997 1.00 75.31 78 ASP A CA 1
ATOM 574 C C . ASP A 1 78 ? 24.468 -0.604 2.541 1.00 75.31 78 ASP A C 1
ATOM 576 O O . ASP A 1 78 ? 23.732 -0.048 3.354 1.00 75.31 78 ASP A O 1
ATOM 580 N N . GLY A 1 79 ? 24.421 -0.298 1.238 1.00 82.38 79 GLY A N 1
ATOM 581 C CA . GLY A 1 79 ? 23.518 0.725 0.694 1.00 82.38 79 GLY A CA 1
ATOM 582 C C . GLY A 1 79 ? 22.049 0.294 0.658 1.00 82.38 79 GLY A C 1
ATOM 583 O O . GLY A 1 79 ? 21.160 1.102 0.941 1.00 82.38 79 GLY A O 1
ATOM 584 N N . ASP A 1 80 ? 21.799 -0.978 0.347 1.00 88.19 80 ASP A N 1
ATOM 585 C CA . ASP A 1 80 ? 20.444 -1.524 0.240 1.00 88.19 80 ASP A CA 1
ATOM 586 C C . ASP A 1 80 ? 19.822 -1.725 1.623 1.00 88.19 80 ASP A C 1
ATOM 588 O O . ASP A 1 80 ? 18.654 -1.393 1.832 1.00 88.19 80 ASP A O 1
ATOM 592 N N . ASP A 1 81 ? 20.617 -2.167 2.599 1.00 91.25 81 ASP A N 1
ATOM 593 C CA . ASP A 1 81 ? 20.178 -2.300 3.987 1.00 91.25 81 ASP A CA 1
ATOM 594 C C . ASP A 1 81 ? 19.728 -0.960 4.573 1.00 91.25 81 ASP A C 1
ATOM 596 O O . ASP A 1 81 ? 18.640 -0.870 5.141 1.00 91.25 81 ASP A O 1
ATOM 600 N N . GLU A 1 82 ? 20.503 0.111 4.385 1.00 93.31 82 GLU A N 1
ATOM 601 C CA . GLU A 1 82 ? 20.127 1.446 4.866 1.00 93.31 82 GLU A CA 1
ATOM 602 C C . GLU A 1 82 ? 18.872 1.995 4.163 1.00 93.31 82 GLU A C 1
ATOM 604 O O . GLU A 1 82 ? 18.068 2.707 4.775 1.00 93.31 82 GLU A O 1
ATOM 609 N N . ALA A 1 83 ? 18.636 1.633 2.896 1.00 94.19 83 ALA A N 1
ATOM 610 C CA . ALA A 1 83 ? 17.386 1.963 2.212 1.00 94.19 83 ALA A CA 1
ATOM 611 C C . ALA A 1 83 ? 16.182 1.228 2.831 1.00 94.19 83 ALA A C 1
ATOM 613 O O . ALA A 1 83 ? 15.132 1.845 3.045 1.00 94.19 83 ALA A O 1
ATOM 614 N N . LEU A 1 84 ? 16.337 -0.056 3.178 1.00 95.75 84 LEU A N 1
ATOM 615 C CA . LEU A 1 84 ? 15.306 -0.850 3.856 1.00 95.75 84 LEU A CA 1
ATOM 616 C C . LEU A 1 84 ? 15.037 -0.340 5.279 1.00 95.75 84 LEU A C 1
ATOM 618 O O . LEU A 1 84 ? 13.877 -0.168 5.661 1.00 95.75 84 LEU A O 1
ATOM 622 N N . VAL A 1 85 ? 16.085 -0.016 6.044 1.00 96.94 85 VAL A N 1
ATOM 623 C CA . VAL A 1 85 ? 15.967 0.590 7.382 1.00 96.94 85 VAL A CA 1
ATOM 624 C C . VAL A 1 85 ? 15.204 1.910 7.301 1.00 96.94 85 VAL A C 1
ATOM 626 O O . VAL A 1 85 ? 14.274 2.138 8.080 1.00 96.94 85 VAL A O 1
ATOM 629 N N . ARG A 1 86 ? 15.531 2.771 6.328 1.00 96.62 86 ARG A N 1
ATOM 630 C CA . ARG A 1 86 ? 14.833 4.048 6.119 1.00 96.62 86 ARG A CA 1
ATOM 631 C C . ARG A 1 86 ? 13.361 3.846 5.765 1.00 96.62 86 ARG A C 1
ATOM 633 O O . ARG A 1 86 ? 12.516 4.563 6.298 1.00 96.62 86 ARG A O 1
ATOM 640 N N . ALA A 1 87 ? 13.041 2.870 4.913 1.00 95.25 87 ALA A N 1
ATOM 641 C CA . ALA A 1 87 ? 11.661 2.547 4.553 1.00 95.25 87 ALA A CA 1
ATOM 642 C C . ALA A 1 87 ? 10.835 2.124 5.781 1.00 95.25 87 ALA A C 1
ATOM 644 O O . ALA A 1 87 ? 9.759 2.675 6.017 1.00 95.25 87 ALA A O 1
ATOM 645 N N . LEU A 1 88 ? 11.369 1.233 6.621 1.00 97.31 88 LEU A N 1
ATOM 646 C CA . LEU A 1 88 ? 10.709 0.808 7.862 1.00 97.31 88 LEU A CA 1
ATOM 647 C C . LEU A 1 88 ? 10.596 1.941 8.884 1.00 97.31 88 LEU A C 1
ATOM 649 O O . LEU A 1 88 ? 9.562 2.094 9.537 1.00 97.31 88 LEU A O 1
ATOM 653 N N . THR A 1 89 ? 11.618 2.790 8.975 1.00 97.31 89 THR A N 1
ATOM 654 C CA . THR A 1 89 ? 11.599 3.958 9.863 1.00 97.31 89 THR A CA 1
ATOM 655 C C . THR A 1 89 ? 10.520 4.961 9.442 1.00 97.31 89 THR A C 1
ATOM 657 O O . THR A 1 89 ? 9.774 5.459 10.283 1.00 97.31 89 THR A O 1
ATOM 660 N N . HIS A 1 90 ? 10.330 5.198 8.137 1.00 95.25 90 HIS A N 1
ATOM 661 C CA . HIS A 1 90 ? 9.227 6.027 7.625 1.00 95.25 90 HIS A CA 1
ATOM 662 C C . HIS A 1 90 ? 7.835 5.462 7.940 1.00 95.25 90 HIS A C 1
ATOM 664 O O . HIS A 1 90 ? 6.856 6.211 7.954 1.00 95.25 90 HIS A O 1
ATOM 670 N N . ARG A 1 91 ? 7.736 4.159 8.216 1.00 94.25 91 ARG A N 1
ATOM 671 C CA . ARG A 1 91 ? 6.500 3.491 8.644 1.00 94.25 91 ARG A CA 1
ATOM 672 C C . ARG A 1 91 ? 6.292 3.529 10.162 1.00 94.25 91 ARG A C 1
ATOM 674 O O . ARG A 1 91 ? 5.243 3.097 10.636 1.00 94.25 91 ARG A O 1
ATOM 681 N N . GLY A 1 92 ? 7.237 4.108 10.902 1.00 96.19 92 GLY A N 1
ATOM 682 C CA . GLY A 1 92 ? 7.152 4.328 12.342 1.00 96.19 92 GLY A CA 1
ATOM 683 C C . GLY A 1 92 ? 7.879 3.289 13.193 1.00 96.19 92 GLY A C 1
ATOM 684 O O . GLY A 1 92 ? 7.686 3.299 14.407 1.00 96.19 92 GLY A O 1
ATOM 685 N N . LEU A 1 93 ? 8.701 2.407 12.606 1.00 97.31 93 LEU A N 1
ATOM 686 C CA . LEU A 1 93 ? 9.626 1.596 13.405 1.00 97.31 93 LEU A CA 1
ATOM 687 C C . LEU A 1 93 ? 10.779 2.464 13.912 1.00 97.31 93 LEU A C 1
ATOM 689 O O . LEU A 1 93 ? 11.283 3.328 13.198 1.00 97.31 93 LEU A O 1
ATOM 693 N N . ALA A 1 94 ? 11.237 2.194 15.132 1.00 97.44 94 ALA A N 1
ATOM 694 C CA . ALA A 1 94 ? 12.538 2.682 15.563 1.00 97.44 94 ALA A CA 1
ATOM 695 C C . ALA A 1 94 ? 13.636 2.049 14.691 1.00 97.44 94 ALA A C 1
ATOM 697 O O . ALA A 1 94 ? 13.513 0.891 14.289 1.00 97.44 94 ALA A O 1
ATOM 698 N N . VAL A 1 95 ? 14.713 2.795 14.426 1.00 96.31 95 VAL A N 1
ATOM 699 C CA . VAL A 1 95 ? 15.836 2.360 13.571 1.00 96.31 95 VAL A CA 1
ATOM 700 C C . VAL A 1 95 ? 16.385 1.003 14.027 1.00 96.31 95 VAL A C 1
ATOM 702 O O . VAL A 1 95 ? 16.584 0.101 13.216 1.00 96.31 95 VAL A O 1
ATOM 705 N N . GLU A 1 96 ? 16.518 0.821 15.339 1.00 96.12 96 GLU A N 1
ATOM 706 C CA . GLU A 1 96 ? 17.059 -0.404 15.935 1.00 96.12 96 GLU A CA 1
ATOM 707 C C . GLU A 1 96 ? 16.107 -1.594 15.770 1.00 96.12 96 GLU A C 1
ATOM 709 O O . GLU A 1 96 ? 16.544 -2.692 15.431 1.00 96.12 96 GLU A O 1
ATOM 714 N N . THR A 1 97 ? 14.795 -1.371 15.895 1.00 96.75 97 THR A N 1
ATOM 715 C CA . THR A 1 97 ? 13.773 -2.392 15.616 1.00 96.75 97 THR A CA 1
ATOM 716 C C . THR A 1 97 ? 13.723 -2.743 14.128 1.00 96.75 97 THR A C 1
ATOM 718 O O . THR A 1 97 ? 13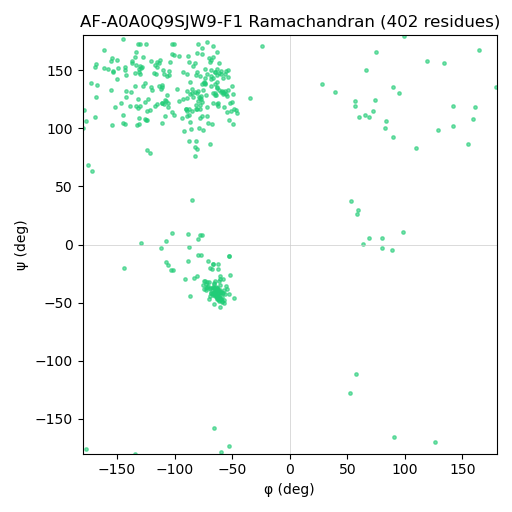.547 -3.907 13.774 1.00 96.75 97 THR A O 1
ATOM 721 N N . ALA A 1 98 ? 13.899 -1.759 13.240 1.00 97.25 98 ALA A N 1
ATOM 722 C CA . ALA A 1 98 ? 13.961 -1.984 11.798 1.00 97.25 98 ALA A CA 1
ATOM 723 C C . ALA A 1 98 ? 15.16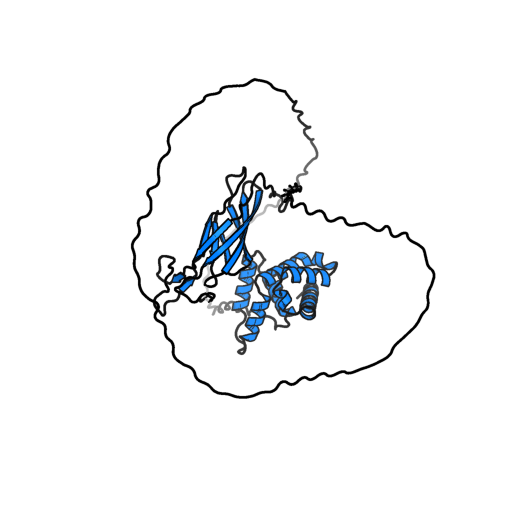9 -2.851 11.414 1.00 97.25 98 ALA A C 1
ATOM 725 O O . ALA A 1 98 ? 15.010 -3.821 10.673 1.00 97.25 98 ALA A O 1
ATOM 726 N N . ARG A 1 99 ? 16.353 -2.550 11.963 1.00 96.25 99 ARG A N 1
ATOM 727 C CA . ARG A 1 99 ? 17.571 -3.354 11.772 1.00 96.25 99 ARG A CA 1
ATOM 728 C C . ARG A 1 99 ? 17.403 -4.776 12.299 1.00 96.25 99 ARG A C 1
ATOM 730 O O . ARG A 1 99 ? 17.627 -5.722 11.550 1.00 96.25 99 ARG A O 1
ATOM 737 N N . ALA A 1 100 ? 16.904 -4.931 13.527 1.00 95.94 100 ALA A N 1
ATOM 738 C CA . ALA A 1 100 ? 16.641 -6.245 14.113 1.00 95.94 100 ALA A CA 1
ATOM 739 C C . ALA A 1 100 ? 15.664 -7.078 13.261 1.00 95.94 100 ALA A C 1
ATOM 741 O O . ALA A 1 100 ? 15.896 -8.263 13.028 1.00 95.94 100 ALA A O 1
ATOM 742 N N . ALA A 1 101 ? 14.605 -6.461 12.724 1.00 97.44 101 ALA A N 1
ATOM 743 C CA . ALA A 1 101 ? 13.664 -7.141 11.835 1.00 97.44 101 ALA A CA 1
ATOM 744 C C . ALA A 1 101 ? 14.317 -7.590 10.513 1.00 97.44 101 ALA A C 1
ATOM 746 O O . ALA A 1 101 ? 14.053 -8.704 10.053 1.00 97.44 101 ALA A O 1
ATOM 747 N N . ILE A 1 102 ? 15.174 -6.759 9.908 1.00 96.44 102 ILE A N 1
ATOM 748 C CA . ILE A 1 102 ? 15.929 -7.108 8.691 1.00 96.44 102 ILE A CA 1
ATOM 749 C C . ILE A 1 102 ? 16.877 -8.283 8.969 1.00 96.44 102 ILE A C 1
ATOM 751 O O . ILE A 1 102 ? 16.887 -9.252 8.206 1.00 96.44 102 ILE A O 1
ATOM 755 N N . ASP A 1 103 ? 17.608 -8.250 10.083 1.00 95.25 103 ASP A N 1
ATOM 756 C CA . ASP A 1 103 ? 18.538 -9.316 10.466 1.00 95.25 103 ASP A CA 1
ATOM 757 C C . ASP A 1 103 ? 17.825 -10.636 10.785 1.00 95.25 103 ASP A C 1
ATOM 759 O O . ASP A 1 103 ? 18.297 -11.711 10.399 1.00 95.25 103 ASP A O 1
ATOM 763 N N . LEU A 1 104 ? 16.646 -10.583 11.413 1.00 96.56 104 LEU A N 1
ATOM 764 C CA . LEU A 1 104 ? 15.799 -11.759 11.621 1.00 96.56 104 LEU A CA 1
ATOM 765 C C . LEU A 1 104 ? 15.332 -12.366 10.291 1.00 96.56 104 LEU A C 1
ATOM 767 O O . LEU A 1 104 ? 15.424 -13.583 10.114 1.00 96.56 104 LEU A O 1
ATOM 771 N N . TRP A 1 105 ? 14.883 -11.544 9.335 1.00 97.25 105 TRP A N 1
ATOM 772 C CA . TRP A 1 105 ? 14.510 -12.013 7.996 1.00 97.25 105 TRP A CA 1
ATOM 773 C C . TRP A 1 105 ? 15.693 -12.631 7.249 1.00 97.25 105 TRP A C 1
ATOM 775 O O . TRP A 1 105 ? 15.561 -13.714 6.677 1.00 97.25 105 TRP A O 1
ATOM 785 N N . ARG A 1 106 ? 16.864 -11.996 7.302 1.00 95.38 106 ARG A N 1
ATOM 786 C CA . ARG A 1 106 ? 18.118 -12.499 6.726 1.00 95.38 106 ARG A CA 1
ATOM 787 C C . ARG A 1 106 ? 18.512 -13.856 7.318 1.00 95.38 106 ARG A C 1
ATOM 789 O O . ARG A 1 106 ? 18.747 -14.808 6.574 1.00 95.38 106 ARG A O 1
ATOM 796 N N . SER A 1 107 ? 18.486 -13.975 8.645 1.00 94.94 107 SER A N 1
ATOM 797 C CA . SER A 1 107 ? 18.772 -15.219 9.373 1.00 94.94 107 SER A CA 1
ATOM 798 C C . SER A 1 107 ? 17.769 -16.337 9.063 1.00 94.94 107 SER A C 1
ATOM 800 O O . SER A 1 107 ? 18.139 -17.514 8.955 1.00 94.94 107 SER A O 1
ATOM 802 N N . ALA A 1 108 ? 16.490 -15.997 8.888 1.00 96.19 108 ALA A N 1
ATOM 803 C CA . ALA A 1 108 ? 15.451 -16.960 8.534 1.00 96.19 108 ALA A CA 1
ATOM 804 C C . ALA A 1 108 ? 15.553 -17.428 7.073 1.00 96.19 108 ALA A C 1
ATOM 806 O O . ALA A 1 108 ? 15.318 -18.600 6.792 1.00 96.19 108 ALA A O 1
ATOM 807 N N . LEU A 1 109 ? 15.983 -16.549 6.161 1.00 95.25 109 LEU A N 1
ATOM 808 C CA . LEU A 1 109 ? 16.253 -16.854 4.750 1.00 95.25 109 LEU A CA 1
ATOM 809 C C . LEU A 1 109 ? 17.613 -17.533 4.510 1.00 95.25 109 LEU A C 1
ATOM 811 O O . LEU A 1 109 ? 17.974 -17.750 3.349 1.00 95.25 109 LEU A O 1
ATOM 815 N N . THR A 1 110 ? 18.340 -17.853 5.591 1.00 93.62 110 THR A N 1
ATOM 816 C CA . THR A 1 110 ? 19.696 -18.432 5.597 1.00 93.62 110 THR A CA 1
ATOM 817 C C . THR A 1 110 ? 20.688 -17.627 4.760 1.00 93.62 110 THR A C 1
ATOM 819 O O . THR A 1 110 ? 21.530 -18.189 4.063 1.00 93.62 110 THR A O 1
ATOM 822 N N . LEU A 1 111 ? 20.552 -16.304 4.794 1.00 86.56 111 LEU A N 1
ATOM 823 C CA . LEU A 1 111 ? 21.458 -15.378 4.132 1.00 86.56 111 LEU A CA 1
ATOM 824 C C . LEU A 1 111 ? 22.607 -15.018 5.088 1.00 86.56 111 LEU A C 1
ATOM 826 O O . LEU A 1 111 ? 22.385 -14.975 6.304 1.00 86.56 111 LEU A O 1
ATOM 830 N N . PRO A 1 112 ? 23.828 -14.772 4.575 1.00 81.31 112 PRO A N 1
ATOM 831 C CA . PRO A 1 112 ? 24.940 -14.338 5.413 1.00 81.31 112 PRO A CA 1
ATOM 832 C C . PRO A 1 112 ? 24.565 -13.040 6.147 1.00 81.31 112 PRO A C 1
ATOM 834 O O . PRO A 1 112 ? 23.854 -12.217 5.563 1.00 81.31 112 PRO A O 1
ATOM 837 N N . PRO A 1 113 ? 25.000 -12.852 7.411 1.00 79.88 113 PRO A N 1
ATOM 838 C CA . PRO A 1 113 ? 24.776 -11.602 8.135 1.00 79.88 113 PRO A CA 1
ATOM 839 C C . PRO A 1 113 ? 25.333 -10.428 7.321 1.00 79.88 113 PRO A C 1
ATOM 841 O O . PRO A 1 113 ? 26.323 -10.604 6.604 1.00 79.88 113 PRO A O 1
ATOM 844 N N . ALA A 1 114 ? 24.730 -9.236 7.436 1.00 76.25 114 ALA A N 1
ATOM 845 C CA . ALA A 1 114 ? 25.386 -8.043 6.910 1.00 76.25 114 ALA A CA 1
ATOM 846 C C . ALA A 1 114 ? 26.789 -7.980 7.510 1.00 76.25 114 ALA A C 1
ATOM 848 O O . ALA A 1 114 ? 26.971 -8.197 8.714 1.00 76.25 114 ALA A O 1
ATOM 849 N N . SER A 1 115 ? 27.786 -7.731 6.660 1.00 73.44 115 SER A N 1
ATOM 850 C CA . SER A 1 115 ? 29.123 -7.454 7.166 1.00 73.44 115 SER A CA 1
ATOM 851 C C . SER A 1 115 ? 28.976 -6.295 8.144 1.00 73.44 115 SER A C 1
ATOM 853 O O . SER A 1 115 ? 28.331 -5.311 7.778 1.00 73.44 115 SER A O 1
ATOM 855 N N . PRO A 1 116 ? 29.481 -6.406 9.387 1.00 64.56 116 PRO A N 1
ATOM 856 C CA . PRO A 1 116 ? 29.361 -5.320 10.341 1.00 64.56 116 PRO A CA 1
ATOM 857 C C . PRO A 1 116 ? 29.938 -4.094 9.656 1.00 64.56 116 PRO A C 1
ATOM 859 O O . PRO A 1 116 ? 31.123 -4.101 9.309 1.00 64.56 116 PRO A O 1
ATOM 862 N N . THR A 1 117 ? 29.083 -3.102 9.382 1.00 54.12 117 THR A N 1
ATOM 863 C CA . THR A 1 117 ? 29.490 -1.858 8.745 1.00 54.12 117 THR A CA 1
ATOM 864 C C . THR A 1 117 ? 30.639 -1.360 9.584 1.00 54.12 117 THR A C 1
ATOM 866 O O . THR A 1 117 ? 30.464 -1.002 10.751 1.00 54.12 117 THR A O 1
ATOM 869 N N . ARG A 1 118 ? 31.850 -1.461 9.035 1.00 48.41 118 ARG A N 1
ATOM 870 C CA . ARG A 1 118 ? 33.061 -1.029 9.706 1.00 48.41 118 ARG A CA 1
ATOM 871 C C . ARG A 1 118 ? 32.909 0.477 9.719 1.00 48.41 118 ARG A C 1
ATOM 873 O O . ARG A 1 118 ? 33.305 1.131 8.761 1.00 48.41 118 ARG A O 1
ATOM 880 N N . THR A 1 119 ? 32.233 1.010 10.739 1.00 46.91 119 THR A N 1
ATOM 881 C CA . THR A 1 119 ? 32.188 2.435 11.032 1.00 46.91 119 THR A CA 1
ATOM 882 C C . THR A 1 119 ? 33.635 2.840 11.005 1.00 46.91 119 THR A C 1
ATOM 884 O O . THR A 1 119 ? 34.396 2.428 11.884 1.00 46.91 119 THR A O 1
ATOM 887 N N . ALA A 1 120 ? 34.031 3.491 9.909 1.00 45.00 120 ALA A N 1
ATOM 888 C CA . ALA A 1 120 ? 35.397 3.885 9.683 1.00 45.00 120 ALA A CA 1
ATOM 889 C C . ALA A 1 120 ? 35.802 4.611 10.952 1.00 45.00 120 ALA A C 1
ATOM 891 O O . ALA A 1 120 ? 35.164 5.604 11.317 1.00 45.00 120 ALA A O 1
ATOM 892 N N . SER A 1 121 ? 36.760 4.029 11.679 1.00 39.97 121 SER A N 1
ATOM 893 C CA . SER A 1 121 ? 37.322 4.633 12.869 1.00 39.97 121 SER A CA 1
ATOM 894 C C . SER A 1 121 ? 37.593 6.077 12.503 1.00 39.97 121 SER A C 1
ATOM 896 O O . SER A 1 121 ? 38.368 6.348 11.584 1.00 39.97 121 SER A O 1
ATOM 898 N N . ARG A 1 122 ? 36.844 6.976 13.147 1.00 40.06 122 ARG A N 1
ATOM 899 C CA . ARG A 1 122 ? 36.990 8.424 13.052 1.00 40.06 122 ARG A CA 1
ATOM 900 C C . ARG A 1 122 ? 38.485 8.725 12.892 1.00 40.06 122 ARG A C 1
ATOM 902 O O . ARG A 1 122 ? 39.238 8.201 13.716 1.00 40.06 122 ARG A O 1
ATOM 909 N N . PRO A 1 123 ? 38.926 9.472 11.858 1.00 44.38 123 PRO A N 1
ATOM 910 C CA . PRO A 1 123 ? 40.343 9.712 11.632 1.00 44.38 123 PRO A CA 1
ATOM 911 C C . PRO A 1 123 ? 40.966 10.157 12.947 1.00 44.38 123 PRO A C 1
ATOM 913 O O . PRO A 1 123 ? 40.532 11.157 13.527 1.00 44.38 123 PRO A O 1
ATOM 916 N N . GLY A 1 124 ? 41.892 9.343 13.459 1.00 41.72 124 GLY A N 1
ATOM 917 C CA . GLY A 1 124 ? 42.610 9.646 14.681 1.00 41.72 124 GLY A CA 1
ATOM 918 C C . GLY A 1 124 ? 43.178 11.046 14.537 1.00 41.72 124 GLY A C 1
ATOM 919 O O . GLY A 1 124 ? 43.884 11.337 13.572 1.00 41.72 124 GLY A O 1
ATOM 920 N N . THR A 1 125 ? 42.806 11.927 15.461 1.00 41.09 125 THR A N 1
ATOM 921 C CA . THR A 1 125 ? 43.441 13.227 15.634 1.00 41.09 125 THR A CA 1
ATOM 922 C C . THR A 1 125 ? 44.945 13.017 15.612 1.00 41.09 125 THR A C 1
ATOM 924 O O . THR A 1 125 ? 45.482 12.306 16.463 1.00 41.09 125 THR A O 1
ATOM 927 N N . ALA A 1 126 ? 45.587 13.589 14.594 1.00 45.56 126 ALA A N 1
ATOM 928 C CA . ALA A 1 126 ? 47.018 13.531 14.398 1.00 45.56 126 ALA A CA 1
ATOM 929 C C . ALA A 1 126 ? 47.743 13.909 15.694 1.00 45.56 126 ALA A C 1
ATOM 931 O O . ALA A 1 126 ? 47.448 14.928 16.324 1.00 45.56 126 ALA A O 1
ATOM 932 N N . SER A 1 127 ? 48.683 13.050 16.078 1.00 40.59 127 SER A N 1
ATOM 933 C CA . SER A 1 127 ? 49.604 13.254 17.182 1.00 40.59 127 SER A CA 1
ATOM 934 C C . SER A 1 127 ? 50.275 14.622 17.074 1.00 40.59 127 SER A C 1
ATOM 936 O O . SER A 1 127 ? 50.917 14.952 16.079 1.00 40.59 127 SER A O 1
ATOM 938 N N . ARG A 1 128 ? 50.112 15.410 18.133 1.00 43.47 128 ARG A N 1
ATOM 939 C CA . ARG A 1 128 ? 50.767 16.696 18.362 1.00 43.47 128 ARG A CA 1
ATOM 940 C C . ARG A 1 128 ? 52.289 16.476 18.459 1.00 43.47 128 ARG A C 1
ATOM 942 O O . ARG A 1 128 ? 52.704 15.719 19.339 1.00 43.47 128 ARG A O 1
ATOM 949 N N . PRO A 1 129 ? 53.133 17.108 17.625 1.00 47.81 129 PRO A N 1
ATOM 950 C CA . PRO A 1 129 ? 54.579 17.048 17.800 1.00 47.81 129 PRO A CA 1
ATOM 951 C C . PRO A 1 129 ? 55.053 18.107 18.803 1.00 47.81 129 PRO A C 1
ATOM 953 O O . PRO A 1 129 ? 54.700 19.276 18.685 1.00 47.81 129 PRO A O 1
ATOM 956 N N . GLY A 1 130 ? 55.912 17.686 19.733 1.00 37.34 130 GLY A N 1
ATOM 957 C CA . GLY A 1 130 ? 57.072 18.472 20.166 1.00 37.34 130 GLY A CA 1
ATOM 958 C C . GLY A 1 130 ? 56.860 19.565 21.215 1.00 37.34 130 GLY A C 1
ATOM 959 O O . GLY A 1 130 ? 56.538 20.707 20.909 1.00 37.34 130 GLY A O 1
ATOM 960 N N . THR A 1 131 ? 57.201 19.228 22.456 1.00 43.12 131 THR A N 1
ATOM 961 C CA . THR A 1 131 ? 57.705 20.147 23.483 1.00 43.12 131 THR A CA 1
ATOM 962 C C . THR A 1 131 ? 58.978 20.862 23.017 1.00 43.12 131 THR A C 1
ATOM 964 O O . THR A 1 131 ? 59.947 20.197 22.655 1.00 43.12 131 THR A O 1
ATOM 967 N N . ALA A 1 132 ? 59.019 22.192 23.122 1.00 43.62 132 ALA A N 1
ATOM 968 C CA . ALA A 1 132 ? 60.260 22.962 23.149 1.00 43.62 132 ALA A CA 1
ATOM 969 C C . ALA A 1 132 ? 60.217 23.961 24.314 1.00 43.62 132 ALA A C 1
ATOM 971 O O . ALA A 1 132 ? 59.344 24.823 24.403 1.00 43.62 132 ALA A O 1
ATOM 972 N N . SER A 1 133 ? 61.158 23.771 25.232 1.00 41.94 133 SER A N 1
ATOM 973 C CA . SER A 1 133 ? 61.395 24.531 26.454 1.00 41.94 133 SER A CA 1
ATOM 974 C C . SER A 1 133 ? 61.895 25.952 26.176 1.00 41.94 133 SER A C 1
ATOM 976 O O . SER A 1 133 ? 62.788 26.117 25.350 1.00 41.94 133 SER A O 1
ATOM 978 N N . ARG A 1 134 ? 61.466 26.946 26.970 1.00 41.16 134 ARG A N 1
ATOM 979 C CA . ARG A 1 134 ? 62.385 27.922 27.599 1.00 41.16 134 ARG A CA 1
ATOM 980 C C . ARG A 1 134 ? 61.707 28.788 28.687 1.00 41.16 134 ARG A C 1
ATOM 982 O O . ARG A 1 134 ? 60.489 28.930 28.663 1.00 41.16 134 ARG A O 1
ATOM 989 N N . PRO A 1 135 ? 62.497 29.323 29.646 1.00 51.91 135 PRO A N 1
ATOM 990 C CA . PRO A 1 135 ? 62.053 29.812 30.950 1.00 51.91 135 PRO A CA 1
ATOM 991 C C . PRO A 1 135 ? 61.921 31.341 31.020 1.00 51.91 135 PRO A C 1
ATOM 993 O O . PRO A 1 135 ? 62.533 32.063 30.236 1.00 51.91 135 PRO A O 1
ATOM 996 N N . GLY A 1 136 ? 61.208 31.829 32.037 1.00 35.94 136 GLY A N 1
ATOM 997 C CA . GLY A 1 136 ? 61.191 33.247 32.398 1.00 35.94 136 GLY A CA 1
ATOM 998 C C . GLY A 1 136 ? 60.302 33.534 33.605 1.00 35.94 136 GLY A C 1
ATOM 999 O O . GLY A 1 136 ? 59.087 33.599 33.491 1.00 35.94 136 GLY A O 1
ATOM 1000 N N . THR A 1 137 ? 60.941 33.668 34.759 1.00 40.03 137 THR A N 1
ATOM 1001 C CA . THR A 1 137 ? 60.444 34.084 36.079 1.00 40.03 137 THR A CA 1
ATOM 1002 C C . THR A 1 137 ? 59.706 35.428 36.095 1.00 40.03 137 THR A C 1
ATOM 1004 O O . THR A 1 137 ? 60.199 36.366 35.480 1.00 40.03 137 THR A O 1
ATOM 1007 N N . ALA A 1 138 ? 58.658 35.562 36.923 1.00 39.12 138 ALA A N 1
ATOM 1008 C CA . ALA A 1 138 ? 58.548 36.624 37.943 1.00 39.12 138 ALA A CA 1
ATOM 1009 C C . ALA A 1 138 ? 57.251 36.516 38.783 1.00 39.12 138 ALA A C 1
ATOM 1011 O O . ALA A 1 138 ? 56.147 36.678 38.282 1.00 39.12 138 ALA A O 1
ATOM 1012 N N . SER A 1 139 ? 57.462 36.274 40.079 1.00 35.91 139 SER A N 1
ATOM 1013 C CA . SER A 1 139 ? 56.837 36.929 41.242 1.00 35.91 139 SER A CA 1
ATOM 1014 C C . SER A 1 139 ? 55.311 36.900 41.492 1.00 35.91 139 SER A C 1
ATOM 1016 O O . SER A 1 139 ? 54.528 37.630 40.898 1.00 35.91 139 SER A O 1
ATOM 1018 N N . ARG A 1 140 ? 54.967 36.125 42.542 1.00 42.62 140 ARG A N 1
ATOM 1019 C CA . ARG A 1 140 ? 54.069 36.409 43.706 1.00 42.62 140 ARG A CA 1
ATOM 1020 C C . ARG A 1 140 ? 53.892 37.911 44.061 1.00 42.62 140 ARG A C 1
ATOM 1022 O O . ARG A 1 140 ? 54.761 38.678 43.656 1.00 42.62 140 ARG A O 1
ATOM 1029 N N . PRO A 1 141 ? 52.967 38.330 44.973 1.00 53.22 141 PRO A N 1
ATOM 1030 C CA . PRO A 1 141 ? 52.106 37.577 45.926 1.00 53.22 141 PRO A CA 1
ATOM 1031 C C . PRO A 1 141 ? 50.626 38.067 45.916 1.00 53.22 141 PRO A C 1
ATOM 1033 O O . PRO A 1 141 ? 50.297 38.973 45.172 1.00 53.22 141 PRO A O 1
ATOM 1036 N N . GLY A 1 142 ? 49.630 37.584 46.662 1.00 39.00 142 GLY A N 1
ATOM 1037 C CA . GLY A 1 142 ? 49.465 36.622 47.749 1.00 39.00 142 GLY A CA 1
ATOM 1038 C C . GLY A 1 142 ? 48.083 36.849 48.408 1.00 39.00 142 GLY A C 1
ATOM 1039 O O . GLY A 1 142 ? 47.475 37.896 48.215 1.00 39.00 142 GLY A O 1
ATOM 1040 N N . ASN A 1 143 ? 47.678 35.882 49.236 1.00 36.72 143 ASN A N 1
ATOM 1041 C CA . ASN A 1 143 ? 46.737 35.959 50.369 1.00 36.72 143 ASN A CA 1
ATOM 1042 C C . ASN A 1 143 ? 45.233 35.626 50.211 1.00 36.72 143 ASN A C 1
ATOM 1044 O O . ASN A 1 143 ? 44.499 36.216 49.429 1.00 36.72 143 ASN A O 1
ATOM 1048 N N . ALA A 1 144 ? 44.835 34.765 51.165 1.00 36.34 144 ALA A N 1
ATOM 1049 C CA . ALA A 1 144 ? 43.573 34.681 51.909 1.00 36.34 144 ALA A CA 1
ATOM 1050 C C . ALA A 1 144 ? 42.406 33.825 51.362 1.00 36.34 144 ALA A C 1
ATOM 1052 O O . ALA A 1 144 ? 41.512 34.293 50.670 1.00 36.34 144 ALA A O 1
ATOM 1053 N N . MET A 1 145 ? 42.380 32.567 51.826 1.00 40.81 145 MET A N 1
ATOM 1054 C CA . MET A 1 145 ? 41.173 31.845 52.296 1.00 40.81 145 MET A CA 1
ATOM 1055 C C . MET A 1 145 ? 40.582 32.606 53.513 1.00 40.81 145 MET A C 1
ATOM 1057 O O . MET A 1 145 ? 41.393 33.265 54.177 1.00 40.81 145 MET A O 1
ATOM 1061 N N . PRO A 1 146 ? 39.276 32.519 53.893 1.00 51.69 146 PRO A N 1
ATOM 1062 C CA . PRO A 1 146 ? 38.615 31.236 54.219 1.00 51.69 146 PRO A CA 1
ATOM 1063 C C . PRO A 1 146 ? 37.063 31.117 54.069 1.00 51.69 146 PRO A C 1
ATOM 1065 O O . PRO A 1 146 ? 36.336 32.088 54.194 1.00 51.69 146 PRO A O 1
ATOM 1068 N N . VAL A 1 147 ? 36.603 29.858 53.930 1.00 42.41 147 VAL A N 1
ATOM 1069 C CA . VAL A 1 147 ? 35.501 29.180 54.679 1.00 42.41 147 VAL A CA 1
ATOM 1070 C C . VAL A 1 147 ? 34.026 29.645 54.527 1.00 42.41 147 VAL A C 1
ATOM 1072 O O . VAL A 1 147 ? 33.730 30.820 54.379 1.00 42.41 147 VAL A O 1
ATOM 1075 N N . LEU A 1 148 ? 33.123 28.654 54.704 1.00 41.69 148 LEU A N 1
ATOM 1076 C CA . LEU A 1 148 ? 31.640 28.637 54.780 1.00 41.69 148 LEU A CA 1
ATOM 1077 C C . LEU A 1 148 ? 30.921 28.454 53.428 1.00 41.69 148 LEU A C 1
ATOM 1079 O O . LEU A 1 148 ? 31.251 29.121 52.463 1.00 41.69 148 LEU A O 1
ATOM 1083 N N . ALA A 1 149 ? 29.892 27.623 53.257 1.00 39.38 149 ALA A N 1
ATOM 1084 C CA . ALA A 1 149 ? 29.207 26.633 54.087 1.00 39.38 149 ALA A CA 1
ATOM 1085 C C . ALA A 1 149 ? 28.252 25.839 53.163 1.00 39.38 149 ALA A C 1
ATOM 1087 O O . ALA A 1 149 ? 27.781 26.364 52.155 1.00 39.38 149 ALA A O 1
ATOM 1088 N N . GLU A 1 150 ? 27.967 24.590 53.526 1.00 42.88 150 GLU A N 1
ATOM 1089 C CA . GLU A 1 150 ? 26.835 23.785 53.036 1.00 42.88 150 GLU A CA 1
ATOM 1090 C C . GLU A 1 150 ? 25.498 24.442 53.454 1.00 42.88 150 GLU A C 1
ATOM 1092 O O . GLU A 1 150 ? 25.471 25.117 54.489 1.00 42.88 150 GLU A O 1
ATOM 1097 N N . PRO A 1 151 ? 24.389 24.285 52.698 1.00 53.34 151 PRO A N 1
ATOM 1098 C CA . PRO A 1 151 ? 23.372 23.340 53.182 1.00 53.34 151 PRO A CA 1
ATOM 1099 C C . PRO A 1 151 ? 22.519 22.630 52.103 1.00 53.34 151 PRO A C 1
ATOM 1101 O O . PRO A 1 151 ? 22.111 23.206 51.098 1.00 53.34 151 PRO A O 1
ATOM 1104 N N . ALA A 1 152 ? 22.242 21.359 52.404 1.00 38.81 152 ALA A N 1
ATOM 1105 C CA . ALA A 1 152 ? 20.967 20.626 52.405 1.00 38.81 152 ALA A CA 1
ATOM 1106 C C . ALA A 1 152 ? 19.781 20.997 51.474 1.00 38.81 152 ALA A C 1
ATOM 1108 O O . ALA A 1 152 ? 19.343 22.136 51.342 1.00 38.81 152 ALA A O 1
ATOM 1109 N N . ALA A 1 153 ? 19.182 19.921 50.951 1.00 48.38 153 ALA A N 1
ATOM 1110 C CA . ALA A 1 153 ? 17.926 19.819 50.207 1.00 48.38 153 ALA A CA 1
ATOM 1111 C C . ALA A 1 153 ? 16.659 20.221 50.999 1.00 48.38 153 ALA A C 1
ATOM 1113 O O . ALA A 1 153 ? 16.674 20.195 52.230 1.00 48.38 153 ALA A O 1
ATOM 1114 N N . PRO A 1 154 ? 15.519 20.429 50.305 1.00 56.00 154 PRO A N 1
ATOM 1115 C CA . PRO A 1 154 ? 14.198 20.289 50.911 1.00 56.00 154 PRO A CA 1
ATOM 1116 C C . PRO A 1 154 ? 13.310 19.234 50.213 1.00 56.00 154 PRO A C 1
ATOM 1118 O O . PRO A 1 154 ? 12.962 19.345 49.041 1.00 56.00 154 PRO A O 1
ATOM 1121 N N . THR A 1 155 ? 13.009 18.195 50.990 1.00 46.97 155 THR A N 1
ATOM 1122 C CA . THR A 1 155 ? 11.692 17.694 51.434 1.00 46.97 155 THR A CA 1
ATOM 1123 C C . THR A 1 155 ? 10.472 17.664 50.495 1.00 46.97 155 THR A C 1
ATOM 1125 O O . THR A 1 155 ? 10.056 18.652 49.897 1.00 46.97 155 THR A O 1
ATOM 1128 N N . GLU A 1 156 ? 9.851 16.483 50.518 1.00 35.28 156 GLU A N 1
ATOM 1129 C CA . GLU A 1 156 ? 8.591 16.028 49.926 1.00 35.28 156 GLU A CA 1
ATOM 1130 C C . GLU A 1 156 ? 7.341 16.804 50.396 1.00 35.28 156 GLU A C 1
ATOM 1132 O O . GLU A 1 156 ? 7.245 17.241 51.544 1.00 35.28 156 GLU A O 1
ATOM 1137 N N . ILE A 1 157 ? 6.343 16.911 49.508 1.00 46.81 157 ILE A N 1
ATOM 1138 C CA . ILE A 1 157 ? 5.000 17.450 49.778 1.00 46.81 157 ILE A CA 1
ATOM 1139 C C . ILE A 1 157 ? 3.995 16.280 49.765 1.00 46.81 157 ILE A C 1
ATOM 1141 O O . ILE A 1 157 ? 3.915 15.590 48.745 1.00 46.81 157 ILE A O 1
ATOM 1145 N N . PRO A 1 158 ? 3.197 16.057 50.827 1.00 49.19 158 PRO A N 1
ATOM 1146 C CA . PRO A 1 158 ? 2.140 15.049 50.831 1.00 49.19 158 PRO A CA 1
ATOM 1147 C C . PRO A 1 158 ? 0.842 15.598 50.215 1.00 49.19 158 PRO A C 1
ATOM 1149 O O . PRO A 1 158 ? 0.361 16.670 50.587 1.00 49.19 158 PRO A O 1
ATOM 1152 N N . LEU A 1 159 ? 0.257 14.844 49.280 1.00 53.44 159 LEU A N 1
ATOM 1153 C CA . LEU A 1 159 ? -1.057 15.119 48.695 1.00 53.44 159 LEU A CA 1
ATOM 1154 C C . LEU A 1 159 ? -2.136 14.426 49.542 1.00 53.44 159 LEU A C 1
ATOM 1156 O O . LEU A 1 159 ? -2.200 13.200 49.584 1.00 53.44 159 LEU A O 1
ATOM 1160 N N . GLY A 1 160 ? -2.936 15.233 50.240 1.00 40.69 160 GLY A N 1
ATOM 1161 C CA . GLY A 1 160 ? -4.055 14.796 51.070 1.00 40.69 160 GLY A CA 1
ATOM 1162 C C . GLY A 1 160 ? -5.347 14.540 50.290 1.00 40.69 160 GLY A C 1
ATOM 1163 O O . GLY A 1 160 ? -5.580 15.083 49.209 1.00 40.69 160 GLY A O 1
ATOM 1164 N N . ASP A 1 161 ? -6.169 13.695 50.903 1.00 38.72 161 ASP A N 1
ATOM 1165 C CA . ASP A 1 161 ? -7.437 13.136 50.453 1.00 38.72 161 ASP A CA 1
ATOM 1166 C C . ASP A 1 161 ? -8.595 14.137 50.263 1.00 38.72 161 ASP A C 1
ATOM 1168 O O . ASP A 1 161 ? -8.786 15.065 51.044 1.00 38.72 161 ASP A O 1
ATOM 1172 N N . GLY A 1 162 ? -9.459 13.814 49.290 1.00 35.81 162 GLY A N 1
ATOM 1173 C CA . GLY A 1 162 ? -10.914 13.749 49.488 1.00 35.81 162 GLY A CA 1
ATOM 1174 C C . GLY A 1 162 ? -11.753 15.033 49.399 1.00 35.81 162 GLY A C 1
ATOM 1175 O O . GLY A 1 162 ? -11.878 15.770 50.369 1.00 35.81 162 GLY A O 1
ATOM 1176 N N . ALA A 1 163 ? -12.510 15.187 48.302 1.00 36.41 163 ALA A N 1
ATOM 1177 C CA . ALA A 1 163 ? -13.843 15.813 48.321 1.00 36.41 163 ALA A CA 1
ATOM 1178 C C . ALA A 1 163 ? -14.700 15.394 47.094 1.00 36.41 163 ALA A C 1
ATOM 1180 O O . ALA A 1 163 ? -14.134 15.063 46.051 1.00 36.41 163 ALA A O 1
ATOM 1181 N N . PRO A 1 164 ? -16.048 15.355 47.208 1.00 52.34 164 PRO A N 1
ATOM 1182 C CA . PRO A 1 164 ? -16.896 14.384 46.507 1.00 52.34 164 PRO A CA 1
ATOM 1183 C C . PRO A 1 164 ? -17.650 14.896 45.259 1.00 52.34 164 PRO A C 1
ATOM 1185 O O . PRO A 1 164 ? -17.684 16.080 44.936 1.00 52.34 164 PRO A O 1
ATOM 1188 N N . ALA A 1 165 ? -18.275 13.932 44.576 1.00 43.62 165 ALA A N 1
ATOM 1189 C CA . ALA A 1 165 ? -18.994 14.011 43.306 1.00 43.62 165 ALA A CA 1
ATOM 1190 C C . ALA A 1 165 ? -20.230 14.946 43.271 1.00 43.62 165 ALA A C 1
ATOM 1192 O O . ALA A 1 165 ? -20.992 14.994 44.239 1.00 43.62 165 ALA A O 1
ATOM 1193 N N . PRO A 1 166 ? -20.527 15.583 42.119 1.00 53.94 166 PRO A N 1
ATOM 1194 C CA . PRO A 1 166 ? -21.823 16.205 41.861 1.00 53.94 166 PRO A CA 1
ATOM 1195 C C . PRO A 1 166 ? -22.836 15.199 41.279 1.00 53.94 166 PRO A C 1
ATOM 1197 O O . PRO A 1 166 ? -22.555 14.482 40.317 1.00 53.94 166 PRO A O 1
ATOM 1200 N N . GLY A 1 167 ? -24.028 15.155 41.881 1.00 46.75 167 GLY A N 1
ATOM 1201 C CA . GLY A 1 167 ? -25.158 14.315 41.468 1.00 46.75 167 GLY A CA 1
ATOM 1202 C C . GLY A 1 167 ? -25.857 14.763 40.168 1.00 46.75 167 GLY A C 1
ATOM 1203 O O . GLY A 1 167 ? -25.540 15.814 39.608 1.00 46.75 167 GLY A O 1
ATOM 1204 N N . PRO A 1 168 ? -26.820 13.966 39.665 1.00 55.28 168 PRO A N 1
ATOM 1205 C CA . PRO A 1 168 ? -27.421 14.161 38.349 1.00 55.28 168 PRO A CA 1
ATOM 1206 C C . PRO A 1 168 ? -28.540 15.212 38.351 1.00 55.28 168 PRO A C 1
ATOM 1208 O O . PRO A 1 168 ? -29.487 15.151 39.136 1.00 55.28 168 PRO A O 1
ATOM 1211 N N . VAL A 1 169 ? -28.466 16.144 37.398 1.00 49.41 169 VAL A N 1
ATOM 1212 C CA . VAL A 1 169 ? -29.529 17.111 37.099 1.00 49.41 169 VAL A CA 1
ATOM 1213 C C . VAL A 1 169 ? -30.649 16.416 36.321 1.00 49.41 169 VAL A C 1
ATOM 1215 O O . VAL A 1 169 ? -30.440 15.848 35.250 1.00 49.41 169 VAL A O 1
ATOM 1218 N N . ARG A 1 170 ? -31.856 16.480 36.883 1.00 38.47 170 ARG A N 1
ATOM 1219 C CA . ARG A 1 170 ? -33.120 15.986 36.330 1.00 38.47 170 ARG A CA 1
ATOM 1220 C C . ARG A 1 170 ? -33.758 17.114 35.511 1.00 38.47 170 ARG A C 1
ATOM 1222 O O . ARG A 1 170 ? -34.099 18.141 36.086 1.00 38.47 170 ARG A O 1
ATOM 1229 N N . VAL A 1 171 ? -33.933 16.939 34.198 1.00 46.50 171 VAL A N 1
ATOM 1230 C CA . VAL A 1 171 ? -34.713 17.873 33.362 1.00 46.50 171 VAL A CA 1
ATOM 1231 C C . VAL A 1 171 ? -36.019 17.206 32.951 1.00 46.50 171 VAL A C 1
ATOM 1233 O O . VAL A 1 171 ? -36.040 16.130 32.357 1.00 46.50 171 VAL A O 1
ATOM 1236 N N . THR A 1 172 ? -37.108 17.856 33.340 1.00 39.69 172 THR A N 1
ATOM 1237 C CA . THR A 1 172 ? -38.507 17.512 33.103 1.00 39.69 172 THR A CA 1
ATOM 1238 C C . THR A 1 172 ? -38.937 17.767 31.660 1.00 39.69 172 THR A C 1
ATOM 1240 O O . THR A 1 172 ? -38.627 18.797 31.068 1.00 39.69 172 THR A O 1
ATOM 1243 N N . SER A 1 173 ? -39.717 16.827 31.134 1.00 39.09 173 SER A N 1
ATOM 1244 C CA . SER A 1 173 ? -40.524 16.915 29.919 1.00 39.09 173 SER A CA 1
ATOM 1245 C C . SER A 1 173 ? -41.641 17.959 30.044 1.00 39.09 173 SER A C 1
ATOM 1247 O O . SER A 1 173 ? -42.427 17.897 30.988 1.00 39.09 173 SER A O 1
ATOM 1249 N N . GLY A 1 174 ? -41.755 18.852 29.059 1.00 37.34 174 GLY A N 1
ATOM 1250 C CA . GLY A 1 174 ? -42.908 19.728 28.846 1.00 37.34 174 GLY A CA 1
ATOM 1251 C C . GLY A 1 174 ? -43.429 19.559 27.421 1.00 37.34 174 GLY A C 1
ATOM 1252 O O . GLY A 1 174 ? -42.669 19.680 26.463 1.00 37.34 174 GLY A O 1
ATOM 1253 N N . ALA A 1 175 ? -44.705 19.201 27.313 1.00 35.41 175 ALA A N 1
ATOM 1254 C CA . ALA A 1 175 ? -45.430 18.911 26.085 1.00 35.41 175 ALA A CA 1
ATOM 1255 C C . ALA A 1 175 ? -45.904 20.180 25.339 1.00 35.41 175 ALA A C 1
ATOM 1257 O O . ALA A 1 175 ? -45.917 21.275 25.893 1.00 35.41 175 ALA A O 1
ATOM 1258 N N . ALA A 1 176 ? -46.283 19.947 24.076 1.00 38.66 176 ALA A N 1
ATOM 1259 C CA . ALA A 1 176 ? -46.890 20.789 23.024 1.00 38.66 176 ALA A CA 1
ATOM 1260 C C . ALA A 1 176 ? -48.193 21.539 23.465 1.00 38.66 176 ALA A C 1
ATOM 1262 O O . ALA A 1 176 ? -48.547 21.381 24.632 1.00 38.66 176 ALA A O 1
ATOM 1263 N N . PRO A 1 177 ? -48.988 22.258 22.613 1.00 51.19 177 PRO A N 1
ATOM 1264 C CA . PRO A 1 177 ? -49.034 22.302 21.132 1.00 51.19 177 PRO A CA 1
ATOM 1265 C C . PRO A 1 177 ? -49.360 23.676 20.476 1.00 51.19 177 PRO A C 1
ATOM 1267 O O . PRO A 1 177 ? -49.669 24.657 21.142 1.00 51.19 177 PRO A O 1
ATOM 1270 N N . GLY A 1 178 ? -49.342 23.742 19.136 1.00 33.12 178 GLY A N 1
ATOM 1271 C CA . GLY A 1 178 ? -49.816 24.907 18.372 1.00 33.12 178 GLY A CA 1
ATOM 1272 C C . GLY A 1 178 ? -49.962 24.636 16.871 1.00 33.12 178 GLY A C 1
ATOM 1273 O O . GLY A 1 178 ? -49.035 24.137 16.246 1.00 33.12 178 GLY A O 1
ATOM 1274 N N . ALA A 1 179 ? -51.149 24.925 16.337 1.00 35.16 179 ALA A N 1
ATOM 1275 C CA . ALA A 1 179 ? -51.720 24.462 15.072 1.00 35.16 179 ALA A CA 1
ATOM 1276 C C . ALA A 1 179 ? -51.190 25.104 13.760 1.00 35.16 179 ALA A C 1
ATOM 1278 O O . ALA A 1 179 ? -50.490 26.109 13.753 1.00 35.16 179 ALA A O 1
ATOM 1279 N N . ALA A 1 180 ? -51.597 24.449 12.663 1.00 37.38 180 ALA A N 1
ATOM 1280 C CA . ALA A 1 180 ? -51.455 24.716 11.221 1.00 37.38 180 ALA A CA 1
ATOM 1281 C C . ALA A 1 180 ? -52.214 25.987 10.727 1.00 37.38 180 ALA A C 1
ATOM 1283 O O . ALA A 1 180 ? -52.665 26.759 11.569 1.00 37.38 180 ALA A O 1
ATOM 1284 N N . PRO A 1 181 ? -52.574 26.155 9.428 1.00 50.09 181 PRO A N 1
ATOM 1285 C CA . PRO A 1 181 ? -51.919 25.873 8.135 1.00 50.09 181 PRO A CA 1
ATOM 1286 C C . PRO A 1 181 ? -51.847 27.141 7.236 1.00 50.09 181 PRO A C 1
ATOM 1288 O O . PRO A 1 181 ? -52.492 28.150 7.501 1.00 50.09 181 PRO A O 1
ATOM 1291 N N . GLY A 1 182 ? -51.142 27.075 6.100 1.00 32.84 182 GLY A N 1
ATOM 1292 C CA . GLY A 1 182 ? -51.222 28.108 5.059 1.00 32.84 182 GLY A CA 1
ATOM 1293 C C . GLY A 1 182 ? -50.867 27.566 3.679 1.00 32.84 182 GLY A C 1
ATOM 1294 O O . GLY A 1 182 ? -49.699 27.346 3.374 1.00 32.84 182 GLY A O 1
ATOM 1295 N N . ALA A 1 183 ? -51.895 27.327 2.868 1.00 37.84 183 ALA A N 1
ATOM 1296 C CA . ALA A 1 183 ? -51.803 26.980 1.458 1.00 37.84 183 ALA A CA 1
ATOM 1297 C C . ALA A 1 183 ? -51.511 28.224 0.604 1.00 37.84 183 ALA A C 1
ATOM 1299 O O . ALA A 1 183 ? -52.067 29.287 0.866 1.00 37.84 183 ALA A O 1
ATOM 1300 N N . ALA A 1 184 ? -50.729 28.070 -0.467 1.00 38.19 184 ALA A N 1
ATOM 1301 C CA . ALA A 1 184 ? -50.836 28.931 -1.641 1.00 38.19 184 ALA A CA 1
ATOM 1302 C C . ALA A 1 184 ? -50.394 28.185 -2.908 1.00 38.19 184 ALA A C 1
ATOM 1304 O O . ALA A 1 184 ? -49.270 27.710 -3.047 1.00 38.19 184 ALA A O 1
ATOM 1305 N N . THR A 1 185 ? -51.367 28.082 -3.798 1.00 36.41 185 THR A N 1
ATOM 1306 C CA . THR A 1 185 ? -51.396 27.633 -5.189 1.00 36.41 185 THR A CA 1
ATOM 1307 C C . THR A 1 185 ? -50.679 28.578 -6.163 1.00 36.41 185 THR A C 1
ATOM 1309 O O . THR A 1 185 ? -50.631 29.781 -5.933 1.00 36.41 185 THR A O 1
ATOM 1312 N N . GLY A 1 186 ? -50.257 28.035 -7.313 1.00 33.19 186 GLY A N 1
ATOM 1313 C CA . GLY A 1 186 ? -49.909 28.766 -8.547 1.00 33.19 186 GLY A CA 1
ATOM 1314 C C . GLY A 1 186 ? -48.925 27.946 -9.396 1.00 33.19 186 GLY A C 1
ATOM 1315 O O . GLY A 1 186 ? -47.746 27.913 -9.076 1.00 33.19 186 GLY A O 1
ATOM 1316 N N . ALA A 1 187 ? -49.332 27.030 -10.282 1.00 36.12 187 ALA A N 1
ATOM 1317 C CA . ALA A 1 187 ? -50.032 27.162 -11.570 1.00 36.12 187 ALA A CA 1
ATOM 1318 C C . ALA A 1 187 ? -49.176 27.738 -12.725 1.00 36.12 187 ALA A C 1
ATOM 1320 O O . ALA A 1 187 ? -48.817 28.907 -12.706 1.00 36.12 187 ALA A O 1
ATOM 1321 N N . ALA A 1 188 ? -48.965 26.869 -13.732 1.00 34.31 188 ALA A N 1
ATOM 1322 C CA . ALA A 1 188 ? -48.785 27.088 -15.181 1.00 34.31 188 ALA A CA 1
ATOM 1323 C C . ALA A 1 188 ? -47.647 28.021 -15.656 1.00 34.31 188 ALA A C 1
ATOM 1325 O O . ALA A 1 188 ? -47.593 29.197 -15.337 1.00 34.31 188 ALA A O 1
ATOM 1326 N N . THR A 1 189 ? -46.718 27.586 -16.508 1.00 35.62 189 THR A N 1
ATOM 1327 C CA . THR A 1 189 ? -46.881 27.428 -17.972 1.00 35.62 189 THR A CA 1
ATOM 1328 C C . THR A 1 189 ? -45.528 26.922 -18.511 1.00 35.62 189 THR A C 1
ATOM 1330 O O . THR A 1 189 ? -44.482 27.321 -18.020 1.00 35.62 189 THR A O 1
ATOM 1333 N N . GLY A 1 190 ? -45.463 25.937 -19.400 1.00 33.97 190 GLY A N 1
ATOM 1334 C CA . GLY A 1 190 ? -45.465 26.173 -20.842 1.00 33.97 190 GLY A CA 1
ATOM 1335 C C . GLY A 1 190 ? -44.501 25.177 -21.497 1.00 33.97 190 GLY A C 1
ATOM 1336 O O . GLY A 1 190 ? -43.324 25.119 -21.152 1.00 33.97 190 GLY A O 1
ATOM 1337 N N . ALA A 1 191 ? -45.033 24.342 -22.383 1.00 38.12 191 ALA A N 1
ATOM 1338 C CA . ALA A 1 191 ? -44.296 23.372 -23.181 1.00 38.12 191 ALA A CA 1
ATOM 1339 C C . ALA A 1 191 ? -43.981 23.937 -24.579 1.00 38.12 191 ALA A C 1
ATOM 1341 O O . ALA A 1 191 ? -44.683 24.841 -25.030 1.00 38.12 191 ALA A O 1
ATOM 1342 N N . ALA A 1 192 ? -43.012 23.288 -25.248 1.00 39.91 192 ALA A N 1
ATOM 1343 C CA . ALA A 1 192 ? -42.749 23.183 -26.702 1.00 39.91 192 ALA A CA 1
ATOM 1344 C C . ALA A 1 192 ? -41.378 23.742 -27.165 1.00 39.91 192 ALA A C 1
ATOM 1346 O O . ALA A 1 192 ? -40.819 24.618 -26.513 1.00 39.91 192 ALA A O 1
ATOM 1347 N N . PRO A 1 193 ? -40.850 23.311 -28.331 1.00 51.22 193 PRO A N 1
ATOM 1348 C CA . PRO A 1 193 ? -40.574 21.921 -28.707 1.00 51.22 193 PRO A CA 1
ATOM 1349 C C . PRO A 1 193 ? -39.148 21.722 -29.291 1.00 51.22 193 PRO A C 1
ATOM 1351 O O . PRO A 1 193 ? -38.402 22.663 -29.548 1.00 51.22 193 PRO A O 1
ATOM 1354 N N . LEU A 1 194 ? -38.797 20.451 -29.509 1.00 45.44 194 LEU A N 1
ATOM 1355 C CA . LEU A 1 194 ? -37.615 19.950 -30.229 1.00 45.44 194 LEU A CA 1
ATOM 1356 C C . LEU A 1 194 ? -37.468 20.531 -31.651 1.00 45.44 194 LEU A C 1
ATOM 1358 O O . LEU A 1 194 ? -38.477 20.671 -32.343 1.00 45.44 194 LEU A O 1
ATOM 1362 N N . PRO A 1 195 ? -36.234 20.664 -32.172 1.00 52.66 195 PRO A N 1
ATOM 1363 C CA . PRO A 1 195 ? -35.981 20.568 -33.603 1.00 52.66 195 PRO A CA 1
ATOM 1364 C C . PRO A 1 195 ? -35.493 19.163 -34.005 1.00 52.66 195 PRO A C 1
ATOM 1366 O O . PRO A 1 195 ? -34.628 18.558 -33.369 1.00 52.66 195 PRO A O 1
ATOM 1369 N N . ALA A 1 196 ? -36.099 18.663 -35.081 1.00 44.06 196 ALA A N 1
ATOM 1370 C CA . ALA A 1 196 ? -35.853 17.382 -35.735 1.00 44.06 196 ALA A CA 1
ATOM 1371 C C . ALA A 1 196 ? -34.475 17.303 -36.436 1.00 44.06 196 ALA A C 1
ATOM 1373 O O . ALA A 1 196 ? -33.900 18.335 -36.790 1.00 44.06 196 ALA A O 1
ATOM 1374 N N . PRO A 1 197 ? -33.955 16.087 -36.695 1.00 49.22 197 PRO A N 1
ATOM 1375 C CA . PRO A 1 197 ? -32.725 15.877 -37.451 1.00 49.22 197 PRO A CA 1
ATOM 1376 C C . PRO A 1 197 ? -32.989 15.952 -38.962 1.00 49.22 197 PRO A C 1
ATOM 1378 O O . PRO A 1 197 ? -34.032 15.504 -39.434 1.00 49.22 197 PRO A O 1
ATOM 1381 N N . SER A 1 198 ? -32.027 16.467 -39.733 1.00 41.97 198 SER A N 1
ATOM 1382 C CA . SER A 1 198 ? -32.032 16.360 -41.200 1.00 41.97 198 SER A CA 1
ATOM 1383 C C . SER A 1 198 ? -30.846 15.535 -41.725 1.00 41.97 198 SER A C 1
ATOM 1385 O O . SER A 1 198 ? -29.777 15.565 -41.108 1.00 41.97 198 SER A O 1
ATOM 1387 N N . PRO A 1 199 ? -31.028 14.788 -42.835 1.00 54.38 199 PRO A N 1
ATOM 1388 C CA . PRO A 1 199 ? -30.102 13.768 -43.327 1.00 54.38 199 PRO A CA 1
ATOM 1389 C C . PRO A 1 199 ? -29.270 14.233 -44.539 1.00 54.38 199 PRO A C 1
ATOM 1391 O O . PRO A 1 199 ? -29.713 15.077 -45.309 1.00 54.38 199 PRO A O 1
ATOM 1394 N N . ALA A 1 200 ? -28.108 13.610 -44.760 1.00 36.19 200 ALA A N 1
ATOM 1395 C CA . ALA A 1 200 ? -27.475 13.407 -46.077 1.00 36.19 200 ALA A CA 1
ATOM 1396 C C . ALA A 1 200 ? -26.305 12.414 -45.891 1.00 36.19 200 ALA A C 1
ATOM 1398 O O . ALA A 1 200 ? -25.422 12.649 -45.075 1.00 36.19 200 ALA A O 1
ATOM 1399 N N . VAL A 1 201 ? -26.403 11.175 -46.385 1.00 36.00 201 VAL A N 1
ATOM 1400 C CA . VAL A 1 201 ? -25.987 10.719 -47.730 1.00 36.00 201 VAL A CA 1
ATOM 1401 C C . VAL A 1 201 ? -24.468 10.803 -47.933 1.00 36.00 201 VAL A C 1
ATOM 1403 O O . VAL A 1 201 ? -23.895 11.879 -48.044 1.00 36.00 201 VAL A O 1
ATOM 1406 N N . GLY A 1 202 ? -23.831 9.631 -48.029 1.00 35.41 202 GLY A N 1
ATOM 1407 C CA . GLY A 1 202 ? -22.401 9.481 -48.301 1.00 35.41 202 GLY A CA 1
ATOM 1408 C C . GLY A 1 202 ? -21.998 8.016 -48.460 1.00 35.41 202 GLY A C 1
ATOM 1409 O O . GLY A 1 202 ? -21.335 7.448 -47.602 1.00 35.41 202 GLY A O 1
ATOM 1410 N N . SER A 1 203 ? -22.462 7.405 -49.549 1.00 36.50 203 SER A N 1
ATOM 1411 C CA . SER A 1 203 ? -22.100 6.065 -50.020 1.00 36.50 203 SER A CA 1
ATOM 1412 C C . SER A 1 203 ? -20.592 5.938 -50.281 1.00 36.50 203 SER A C 1
ATOM 1414 O O . SER A 1 203 ? -20.011 6.771 -50.973 1.00 36.50 203 SER A O 1
ATOM 1416 N N . SER A 1 204 ? -19.953 4.879 -49.777 1.00 38.19 204 SER A N 1
ATOM 1417 C CA . SER A 1 204 ? -18.770 4.287 -50.416 1.00 38.19 204 SER A CA 1
ATOM 1418 C C . SER A 1 204 ? -18.607 2.811 -50.025 1.00 38.19 204 SER A C 1
ATOM 1420 O O . SER A 1 204 ? -18.772 2.408 -48.878 1.00 38.19 204 SER A O 1
ATOM 1422 N N . ALA A 1 205 ? -18.370 2.013 -51.063 1.00 36.91 205 ALA A N 1
ATOM 1423 C CA . ALA A 1 205 ? -18.481 0.565 -51.157 1.00 36.91 205 ALA A CA 1
ATOM 1424 C C . ALA A 1 205 ? -17.413 -0.237 -50.376 1.00 36.91 205 ALA A C 1
ATOM 1426 O O . ALA A 1 205 ? -16.325 0.274 -50.100 1.00 36.91 205 ALA A O 1
ATOM 1427 N N . PRO A 1 206 ? -17.669 -1.531 -50.091 1.00 39.72 206 PRO A N 1
ATOM 1428 C CA . PRO A 1 206 ? -16.687 -2.429 -49.495 1.00 39.72 206 PRO A CA 1
ATOM 1429 C C . PRO A 1 206 ? -15.669 -2.902 -50.540 1.00 39.72 206 PRO A C 1
ATOM 1431 O O . PRO A 1 206 ? -16.025 -3.489 -51.562 1.00 39.72 206 PRO A O 1
ATOM 1434 N N . LYS A 1 207 ? -14.376 -2.702 -50.265 1.00 35.22 207 LYS A N 1
ATOM 1435 C CA . LYS A 1 207 ? -13.300 -3.321 -51.046 1.00 35.22 207 LYS A CA 1
ATOM 1436 C C . LYS A 1 207 ? -13.027 -4.719 -50.492 1.00 35.22 207 LYS A C 1
ATOM 1438 O O . LYS A 1 207 ? -12.362 -4.891 -49.475 1.00 35.22 207 LYS A O 1
ATOM 1443 N N . VAL A 1 208 ? -13.589 -5.707 -51.178 1.00 34.19 208 VAL A N 1
ATOM 1444 C CA . VAL A 1 208 ? -13.253 -7.126 -51.063 1.00 34.19 208 VAL A CA 1
ATOM 1445 C C . VAL A 1 208 ? -11.798 -7.307 -51.502 1.00 34.19 208 VAL A C 1
ATOM 1447 O O . VAL A 1 208 ? -11.449 -6.987 -52.636 1.00 34.19 208 VAL A O 1
ATOM 1450 N N . VAL A 1 209 ? -10.946 -7.823 -50.614 1.00 33.28 209 VAL A N 1
ATOM 1451 C CA . VAL A 1 209 ? -9.649 -8.396 -50.990 1.00 33.28 209 VAL A CA 1
ATOM 1452 C C . VAL A 1 209 ? -9.735 -9.895 -50.755 1.00 33.28 209 VAL A C 1
ATOM 1454 O O . VAL A 1 209 ? -9.727 -10.379 -49.627 1.00 33.28 209 VAL A O 1
ATOM 1457 N N . THR A 1 210 ? -9.857 -10.618 -51.862 1.00 32.38 210 THR A N 1
ATOM 1458 C CA . THR A 1 210 ? -9.737 -12.068 -51.966 1.00 32.38 210 THR A CA 1
ATOM 1459 C C . THR A 1 210 ? -8.426 -12.364 -52.683 1.00 32.38 210 THR A C 1
ATOM 1461 O O . THR A 1 210 ? -8.338 -12.080 -53.867 1.00 32.38 210 THR A O 1
ATOM 1464 N N . MET A 1 211 ? -7.433 -12.922 -51.988 1.00 32.41 211 MET A N 1
ATOM 1465 C CA . MET A 1 211 ? -6.355 -13.803 -52.487 1.00 32.41 211 MET A CA 1
ATOM 1466 C C . MET A 1 211 ? -5.695 -14.415 -51.234 1.00 32.41 211 MET A C 1
ATOM 1468 O O . MET A 1 211 ? -5.503 -13.708 -50.256 1.00 32.41 211 MET A O 1
ATOM 1472 N N . GLY A 1 212 ? -5.342 -15.691 -51.129 1.00 27.70 212 GLY A N 1
ATOM 1473 C CA . GLY A 1 212 ? -5.397 -16.783 -52.081 1.00 27.70 212 GLY A CA 1
ATOM 1474 C C . GLY A 1 212 ? -5.304 -18.119 -51.338 1.00 27.70 212 GLY A C 1
ATOM 1475 O O . GLY A 1 212 ? -4.748 -18.224 -50.245 1.00 27.70 212 GLY A O 1
ATOM 1476 N N . ARG A 1 213 ? -5.901 -19.138 -51.955 1.00 34.59 213 ARG A N 1
ATOM 1477 C CA . ARG A 1 213 ? -5.774 -20.549 -51.595 1.00 34.59 213 ARG A CA 1
ATOM 1478 C C . ARG A 1 213 ? -4.330 -21.008 -51.816 1.00 34.59 213 ARG A C 1
ATOM 1480 O O . ARG A 1 213 ? -3.829 -20.898 -52.928 1.00 34.59 213 ARG A O 1
ATOM 1487 N N . GLY A 1 214 ? -3.739 -21.628 -50.801 1.00 31.05 214 GLY A N 1
ATOM 1488 C CA . GLY A 1 214 ? -2.614 -22.552 -50.932 1.00 31.05 214 GLY A CA 1
ATOM 1489 C C . GLY A 1 214 ? -2.985 -23.874 -50.265 1.00 31.05 214 GLY A C 1
ATOM 1490 O O . GLY A 1 214 ? -3.105 -23.941 -49.048 1.00 31.05 214 GLY A O 1
ATOM 1491 N N . ARG A 1 215 ? -3.242 -24.899 -51.083 1.00 37.44 215 ARG A N 1
ATOM 1492 C CA . ARG A 1 215 ? -3.406 -26.308 -50.691 1.00 37.44 215 ARG A CA 1
ATOM 1493 C C . ARG A 1 215 ? -2.036 -26.927 -50.393 1.00 37.44 215 ARG A C 1
ATOM 1495 O O . ARG A 1 215 ? -1.146 -26.767 -51.217 1.00 37.44 215 ARG A O 1
ATOM 1502 N N . ALA A 1 216 ? -1.947 -27.727 -49.331 1.00 33.34 216 ALA A N 1
ATOM 1503 C CA . ALA A 1 216 ? -1.235 -29.018 -49.242 1.00 33.34 216 ALA A CA 1
ATOM 1504 C C . ALA A 1 216 ? -1.502 -29.568 -47.821 1.00 33.34 216 ALA A C 1
ATOM 1506 O O . ALA A 1 216 ? -1.215 -28.884 -46.850 1.00 33.34 216 ALA A O 1
ATOM 1507 N N . ALA A 1 217 ? -2.341 -30.590 -47.633 1.00 34.41 217 ALA A N 1
ATOM 1508 C CA . ALA A 1 217 ? -2.083 -32.024 -47.828 1.00 34.41 217 ALA A CA 1
ATOM 1509 C C . ALA A 1 217 ? -1.199 -32.642 -46.723 1.00 34.41 217 ALA A C 1
ATOM 1511 O O . ALA A 1 217 ? -0.078 -32.201 -46.508 1.00 34.41 217 ALA A O 1
ATOM 1512 N N . GLY A 1 218 ? -1.717 -33.704 -46.093 1.00 31.67 218 GLY A N 1
ATOM 1513 C CA . GLY A 1 218 ? -0.978 -34.643 -45.236 1.00 31.67 218 GLY A CA 1
ATOM 1514 C C . GLY A 1 218 ? -1.656 -34.847 -43.879 1.00 31.67 218 GLY A C 1
ATOM 1515 O O . GLY A 1 218 ? -1.629 -33.947 -43.056 1.00 31.67 218 GLY A O 1
ATOM 1516 N N . LEU A 1 219 ? -2.434 -35.927 -43.703 1.00 35.47 219 LEU A N 1
ATOM 1517 C CA . LEU A 1 219 ? -1.996 -37.172 -43.029 1.00 35.47 219 LEU A CA 1
ATOM 1518 C C . LEU A 1 219 ? -1.779 -36.918 -41.525 1.00 35.47 219 LEU A C 1
ATOM 1520 O O . LEU A 1 219 ? -0.868 -36.203 -41.154 1.00 35.47 219 LEU A O 1
ATOM 1524 N N . GLY A 1 220 ? -2.579 -37.416 -40.588 1.00 30.44 220 GLY A N 1
ATOM 1525 C CA . GLY A 1 220 ? -3.154 -38.750 -40.453 1.00 30.44 220 GLY A CA 1
ATOM 1526 C C . GLY A 1 220 ? -2.937 -39.176 -38.990 1.00 30.44 220 GLY A C 1
ATOM 1527 O O . GLY A 1 220 ? -2.023 -38.674 -38.343 1.00 30.44 220 GLY A O 1
ATOM 1528 N N . GLY A 1 221 ? -3.756 -40.092 -38.469 1.00 31.28 221 GLY A N 1
ATOM 1529 C CA . GLY A 1 221 ? -3.426 -40.829 -37.241 1.00 31.28 221 GLY A CA 1
ATOM 1530 C C . GLY A 1 221 ? -4.245 -40.471 -36.005 1.00 31.28 221 GLY A C 1
ATOM 1531 O O . GLY A 1 221 ? -3.797 -39.749 -35.120 1.00 31.28 221 GLY A O 1
ATOM 1532 N N . ALA A 1 222 ? -5.428 -41.073 -35.915 1.00 39.59 222 ALA A N 1
ATOM 1533 C CA . ALA A 1 222 ? -6.039 -41.411 -34.641 1.00 39.59 222 ALA A CA 1
ATOM 1534 C C . ALA A 1 222 ? -5.219 -42.525 -33.965 1.00 39.59 222 ALA A C 1
ATOM 1536 O O . ALA A 1 222 ? -4.858 -43.498 -34.625 1.00 39.59 222 ALA A O 1
ATOM 1537 N N . ALA A 1 223 ? -4.974 -42.413 -32.660 1.00 37.75 223 ALA A N 1
ATOM 1538 C CA . ALA A 1 223 ? -4.534 -43.534 -31.838 1.00 37.75 223 ALA A CA 1
ATOM 1539 C C . ALA A 1 223 ? -5.177 -43.446 -30.449 1.00 37.75 223 ALA A C 1
ATOM 1541 O O . ALA A 1 223 ? -4.802 -42.642 -29.599 1.00 37.75 223 ALA A O 1
ATOM 1542 N N . LEU A 1 224 ? -6.188 -44.295 -30.274 1.00 36.97 224 LEU A N 1
ATOM 1543 C CA . LEU A 1 224 ? -6.681 -44.805 -29.003 1.00 36.97 224 LEU A CA 1
ATOM 1544 C C . LEU A 1 224 ? -5.546 -45.545 -28.284 1.00 36.97 224 LEU A C 1
ATOM 1546 O O . LEU A 1 224 ? -4.954 -46.449 -28.868 1.00 36.97 224 LEU A O 1
ATOM 1550 N N . VAL A 1 225 ? -5.323 -45.250 -27.004 1.00 34.91 225 VAL A N 1
ATOM 1551 C CA . VAL A 1 225 ? -4.718 -46.212 -26.076 1.00 34.91 225 VAL A CA 1
ATOM 1552 C C . VAL A 1 225 ? -5.555 -46.225 -24.805 1.00 34.91 225 VAL A C 1
ATOM 1554 O O . VAL A 1 225 ? -5.503 -45.315 -23.982 1.00 34.91 225 VAL A O 1
ATOM 1557 N N . ALA A 1 226 ? -6.358 -47.278 -24.690 1.00 36.22 226 ALA A N 1
ATOM 1558 C CA . ALA A 1 226 ? -6.883 -47.763 -23.431 1.00 36.22 226 ALA A CA 1
ATOM 1559 C C . ALA A 1 226 ? -5.784 -48.587 -22.747 1.00 36.22 226 ALA A C 1
ATOM 1561 O O . ALA A 1 226 ? -5.192 -49.463 -23.374 1.00 36.22 226 ALA A O 1
ATOM 1562 N N . ALA A 1 227 ? -5.538 -48.335 -21.464 1.00 37.75 227 ALA A N 1
ATOM 1563 C CA . ALA A 1 227 ? -4.785 -49.240 -20.609 1.00 37.75 227 ALA A CA 1
ATOM 1564 C C . ALA A 1 227 ? -5.569 -49.444 -19.311 1.00 37.75 227 ALA A C 1
ATOM 1566 O O . ALA A 1 227 ? -5.643 -48.574 -18.447 1.00 37.75 227 ALA A O 1
ATOM 1567 N N . VAL A 1 228 ? -6.191 -50.616 -19.246 1.00 35.53 228 VAL A N 1
ATOM 1568 C CA . VAL A 1 228 ? -6.732 -51.260 -18.054 1.00 35.53 228 VAL A CA 1
ATOM 1569 C C . VAL A 1 228 ? -5.553 -51.853 -17.287 1.00 35.53 228 VAL A C 1
ATOM 1571 O O . VAL A 1 228 ? -4.792 -52.627 -17.861 1.00 35.53 228 VAL A O 1
ATOM 1574 N N . VAL A 1 229 ? -5.427 -51.553 -15.994 1.00 42.22 229 VAL A N 1
ATOM 1575 C CA . VAL A 1 229 ? -4.699 -52.418 -15.056 1.00 42.22 229 VAL A CA 1
ATOM 1576 C C . VAL A 1 229 ? -5.577 -52.647 -13.838 1.00 42.22 229 VAL A C 1
ATOM 1578 O O . VAL A 1 229 ? -5.990 -51.718 -13.147 1.00 42.22 229 VAL A O 1
ATOM 1581 N N . ALA A 1 230 ? -5.878 -53.926 -13.646 1.00 37.31 230 ALA A N 1
ATOM 1582 C CA . ALA A 1 230 ? -6.592 -54.503 -12.531 1.00 37.31 230 ALA A CA 1
ATOM 1583 C C . ALA A 1 230 ? -5.655 -54.773 -11.344 1.00 37.31 230 ALA A C 1
ATOM 1585 O O . ALA A 1 230 ? -4.471 -55.055 -11.512 1.00 37.31 230 ALA A O 1
ATOM 1586 N N . GLY A 1 231 ? -6.245 -54.767 -10.154 1.00 31.62 231 GLY A N 1
ATOM 1587 C CA . GLY A 1 231 ? -5.690 -55.251 -8.892 1.00 31.62 231 GLY A CA 1
ATOM 1588 C C . GLY A 1 231 ? -6.500 -54.607 -7.768 1.00 31.62 231 GLY A C 1
ATOM 1589 O O . GLY A 1 231 ? -6.580 -53.392 -7.700 1.00 31.62 231 GLY A O 1
ATOM 1590 N N . GLY A 1 232 ? -7.218 -55.295 -6.893 1.00 30.09 232 GLY A N 1
ATOM 1591 C CA . GLY A 1 232 ? -7.207 -56.699 -6.523 1.00 30.09 232 GLY A CA 1
ATOM 1592 C C . GLY A 1 232 ? -7.423 -56.751 -5.010 1.00 30.09 232 GLY A C 1
ATOM 1593 O O . GLY A 1 232 ? -6.498 -56.471 -4.268 1.00 30.09 232 GLY A O 1
ATOM 1594 N N . ILE A 1 233 ? -8.656 -57.073 -4.609 1.00 35.16 233 ILE A N 1
ATOM 1595 C CA . ILE A 1 233 ? -9.058 -57.846 -3.418 1.00 35.16 233 ILE A CA 1
ATOM 1596 C C . ILE A 1 233 ? -8.587 -57.358 -2.031 1.00 35.16 233 ILE A C 1
ATOM 1598 O O . ILE A 1 233 ? -7.421 -57.430 -1.665 1.00 35.16 233 ILE A O 1
ATOM 1602 N N . GLY A 1 234 ? -9.570 -57.038 -1.184 1.00 30.81 234 GLY A N 1
ATOM 1603 C CA . GLY A 1 234 ? -9.398 -56.912 0.262 1.00 30.81 234 GLY A CA 1
ATOM 1604 C C . GLY A 1 234 ? -10.731 -56.740 0.988 1.00 30.81 234 GLY A C 1
ATOM 1605 O O . GLY A 1 234 ? -10.986 -55.693 1.569 1.00 30.81 234 GLY A O 1
ATOM 1606 N N . ALA A 1 235 ? -11.602 -57.748 0.915 1.00 33.88 235 ALA A N 1
ATOM 1607 C CA . ALA A 1 235 ? -12.846 -57.798 1.677 1.00 33.88 235 ALA A CA 1
ATOM 1608 C C . ALA A 1 235 ? -12.573 -58.137 3.155 1.00 33.88 235 ALA A C 1
ATOM 1610 O O . ALA A 1 235 ? -11.882 -59.111 3.453 1.00 33.88 235 ALA A O 1
ATOM 1611 N N . ARG A 1 236 ? -13.180 -57.387 4.081 1.00 35.59 236 ARG A N 1
ATOM 1612 C CA . ARG A 1 236 ? -13.547 -57.895 5.409 1.00 35.59 236 ARG A CA 1
ATOM 1613 C C . ARG A 1 236 ? -15.002 -57.540 5.694 1.00 35.59 236 ARG A C 1
ATOM 1615 O O . ARG A 1 236 ? -15.350 -56.382 5.888 1.00 35.59 236 ARG A O 1
ATOM 1622 N N . GLN A 1 237 ? -15.813 -58.590 5.665 1.00 32.72 237 GLN A N 1
ATOM 1623 C CA . GLN A 1 237 ? -17.171 -58.695 6.181 1.00 32.72 237 GLN A CA 1
ATOM 1624 C C . GLN A 1 237 ? -17.147 -58.586 7.711 1.00 32.72 237 GLN A C 1
ATOM 1626 O O . GLN A 1 237 ? -16.401 -59.323 8.354 1.00 32.72 237 GLN A O 1
ATOM 1631 N N . LEU A 1 238 ? -17.998 -57.732 8.278 1.00 37.06 238 LEU A N 1
ATOM 1632 C CA . LEU A 1 238 ? -18.574 -57.910 9.610 1.00 37.06 238 LEU A CA 1
ATOM 1633 C C . LEU A 1 238 ? -20.051 -57.505 9.519 1.00 37.06 238 LEU A C 1
ATOM 1635 O O . LEU A 1 238 ? -20.374 -56.387 9.122 1.00 37.06 238 LEU A O 1
ATOM 1639 N N . ASP A 1 239 ? -20.903 -58.476 9.824 1.00 38.09 239 ASP A N 1
ATOM 1640 C CA . ASP A 1 239 ? -22.365 -58.417 9.864 1.00 38.09 239 ASP A CA 1
ATOM 1641 C C . ASP A 1 239 ? -22.888 -57.757 11.171 1.00 38.09 239 ASP A C 1
ATOM 1643 O O . ASP A 1 239 ? -22.089 -57.427 12.054 1.00 38.09 239 ASP A O 1
ATOM 1647 N N . PRO A 1 240 ? -24.209 -57.497 11.292 1.00 44.34 240 PRO A N 1
ATOM 1648 C CA . PRO A 1 240 ? -24.748 -56.256 11.848 1.00 44.34 240 PRO A CA 1
ATOM 1649 C C . PRO A 1 240 ? -25.258 -56.353 13.296 1.00 44.34 240 PRO A C 1
ATOM 1651 O O . PRO A 1 240 ? -25.571 -57.424 13.810 1.00 44.34 240 PRO A O 1
ATOM 1654 N N . ALA A 1 241 ? -25.440 -55.185 13.918 1.00 37.00 241 ALA A N 1
ATOM 1655 C CA . ALA A 1 241 ? -26.191 -54.993 15.161 1.00 37.00 241 ALA A CA 1
ATOM 1656 C C . ALA A 1 241 ? -27.442 -54.113 14.904 1.00 37.00 241 ALA A C 1
ATOM 1658 O O . ALA A 1 241 ? -27.489 -53.401 13.897 1.00 37.00 241 ALA A O 1
ATOM 1659 N N . PRO A 1 242 ? -28.485 -54.204 15.752 1.00 47.94 242 PRO A N 1
ATOM 1660 C CA . PRO A 1 242 ? -29.878 -54.157 15.315 1.00 47.94 242 PRO A CA 1
ATOM 1661 C C . PRO A 1 242 ? -30.504 -52.759 15.230 1.00 47.94 242 PRO A C 1
ATOM 1663 O O . PRO A 1 242 ? -30.051 -51.780 15.817 1.00 47.94 242 PRO A O 1
ATOM 1666 N N . GLN A 1 243 ? -31.606 -52.739 14.480 1.00 39.91 243 GLN A N 1
ATOM 1667 C CA . GLN A 1 243 ? -32.482 -51.620 14.158 1.00 39.91 243 GLN A CA 1
ATOM 1668 C C . GLN A 1 243 ? -33.052 -50.914 15.397 1.00 39.91 243 GLN A C 1
ATOM 1670 O O . GLN A 1 243 ? -33.668 -51.541 16.257 1.00 39.91 243 GLN A O 1
ATOM 1675 N N . ALA A 1 244 ? -32.964 -49.584 15.396 1.00 35.25 244 ALA A N 1
ATOM 1676 C CA . ALA A 1 244 ? -33.882 -48.713 16.114 1.00 35.25 244 ALA A CA 1
ATOM 1677 C C . ALA A 1 244 ? -34.624 -47.857 15.082 1.00 35.25 244 ALA A C 1
ATOM 1679 O O . ALA A 1 244 ? -34.018 -47.136 14.288 1.00 35.25 244 ALA A O 1
ATOM 1680 N N . ALA A 1 245 ? -35.946 -48.004 15.067 1.00 41.12 245 ALA A N 1
ATOM 1681 C CA . ALA A 1 245 ? -36.858 -47.266 14.216 1.00 41.12 245 ALA A CA 1
ATOM 1682 C C . ALA A 1 245 ? -36.829 -45.770 14.557 1.00 41.12 245 ALA A C 1
ATOM 1684 O O . ALA A 1 245 ? -37.042 -45.394 15.709 1.00 41.12 245 ALA A O 1
ATOM 1685 N N . LEU A 1 246 ? -36.642 -44.918 13.547 1.00 34.69 246 LEU A N 1
ATOM 1686 C CA . LEU A 1 246 ? -37.027 -43.515 13.629 1.00 34.69 246 LEU A CA 1
ATOM 1687 C C . LEU A 1 246 ? -37.819 -43.130 12.379 1.00 34.69 246 LEU A C 1
ATOM 1689 O O . LEU A 1 246 ? -37.401 -43.346 11.243 1.00 34.69 246 LEU A O 1
ATOM 1693 N N . VAL A 1 247 ? -39.003 -42.600 12.649 1.00 43.19 247 VAL A N 1
ATOM 1694 C CA . VAL A 1 247 ? -40.045 -42.163 11.727 1.00 43.19 247 VAL A CA 1
ATOM 1695 C C . VAL A 1 247 ? -39.500 -41.105 10.762 1.00 43.19 247 VAL A C 1
ATOM 1697 O O . VAL A 1 247 ? -39.104 -40.022 11.187 1.00 43.19 247 VAL A O 1
ATOM 1700 N N . ALA A 1 248 ? -39.512 -41.401 9.461 1.00 34.22 248 ALA A N 1
ATOM 1701 C CA . ALA A 1 248 ? -39.254 -40.425 8.410 1.00 34.22 248 ALA A CA 1
ATOM 1702 C C . ALA A 1 248 ? -40.589 -39.839 7.928 1.00 34.22 248 ALA A C 1
ATOM 1704 O O . ALA A 1 248 ? -41.385 -40.522 7.287 1.00 34.22 248 ALA A O 1
ATOM 1705 N N . ALA A 1 249 ? -40.837 -38.573 8.260 1.00 39.03 249 ALA A N 1
ATOM 1706 C CA . ALA A 1 249 ? -41.900 -37.786 7.652 1.00 39.03 249 ALA A CA 1
ATOM 1707 C C . ALA A 1 249 ? -41.446 -37.318 6.262 1.00 39.03 249 ALA A C 1
ATOM 1709 O O . ALA A 1 249 ? -40.384 -36.714 6.122 1.00 39.03 249 ALA A O 1
ATOM 1710 N N . THR A 1 250 ? -42.250 -37.597 5.241 1.00 39.00 250 THR A N 1
ATOM 1711 C CA . THR A 1 250 ? -42.038 -37.169 3.854 1.00 39.00 250 THR A CA 1
ATOM 1712 C C . THR A 1 250 ? -42.511 -35.719 3.683 1.00 39.00 250 THR A C 1
ATOM 1714 O O . THR A 1 250 ? -43.710 -35.475 3.830 1.00 39.00 250 THR A O 1
ATOM 1717 N N . PRO A 1 251 ? -41.652 -34.731 3.361 1.00 37.62 251 PRO A N 1
ATOM 1718 C CA . PRO A 1 251 ? -42.136 -33.416 2.963 1.00 37.62 251 PRO A CA 1
ATOM 1719 C C . PRO A 1 251 ? -42.462 -33.401 1.465 1.00 37.62 251 PRO A C 1
ATOM 1721 O O . PRO A 1 251 ? -41.589 -33.518 0.605 1.00 37.62 251 PRO A O 1
ATOM 1724 N N . THR A 1 252 ? -43.742 -33.227 1.154 1.00 36.66 252 THR A N 1
ATOM 1725 C CA . THR A 1 252 ? -44.243 -32.950 -0.195 1.00 36.66 252 THR A CA 1
ATOM 1726 C C . THR A 1 252 ? -43.857 -31.522 -0.590 1.00 36.66 252 THR A C 1
ATOM 1728 O O . THR A 1 252 ? -44.374 -30.555 -0.033 1.00 36.66 252 THR A O 1
ATOM 1731 N N . VAL A 1 253 ? -42.945 -31.365 -1.551 1.00 34.09 253 VAL A N 1
ATOM 1732 C CA . VAL A 1 253 ? -42.571 -30.055 -2.106 1.00 34.09 253 VAL A CA 1
ATOM 1733 C C . VAL A 1 253 ? -43.540 -29.706 -3.236 1.00 34.09 253 VAL A C 1
ATOM 1735 O O . VAL A 1 253 ? -43.447 -30.255 -4.329 1.00 34.09 253 VAL A O 1
ATOM 1738 N N . SER A 1 254 ? -44.468 -28.784 -2.977 1.00 32.78 254 SER A N 1
ATOM 1739 C CA . SER A 1 254 ? -45.237 -28.110 -4.030 1.00 32.78 254 SER A CA 1
ATOM 1740 C C . SER A 1 254 ? -44.478 -26.866 -4.479 1.00 32.78 254 SER A C 1
ATOM 1742 O O . SER A 1 254 ? -44.271 -25.935 -3.704 1.00 32.78 254 SER A O 1
ATOM 1744 N N . THR A 1 255 ? -44.030 -26.853 -5.732 1.00 33.69 255 THR A N 1
ATOM 1745 C CA . THR A 1 255 ? -43.365 -25.702 -6.345 1.00 33.69 255 THR A CA 1
ATOM 1746 C C . THR A 1 255 ? -44.427 -24.709 -6.813 1.00 33.69 255 THR A C 1
ATOM 1748 O O . THR A 1 255 ? -45.235 -25.019 -7.682 1.00 33.69 255 THR A O 1
ATOM 1751 N N . SER A 1 256 ? -44.439 -23.506 -6.246 1.00 31.73 256 SER A N 1
ATOM 1752 C CA . SER A 1 256 ? -45.164 -22.358 -6.798 1.00 31.73 256 SER A CA 1
ATOM 1753 C C . SER A 1 256 ? -44.172 -21.223 -6.993 1.00 31.73 256 SER A C 1
ATOM 1755 O O . SER A 1 256 ? -43.560 -20.735 -6.045 1.00 31.73 256 SER A O 1
ATOM 1757 N N . THR A 1 257 ? -43.961 -20.853 -8.250 1.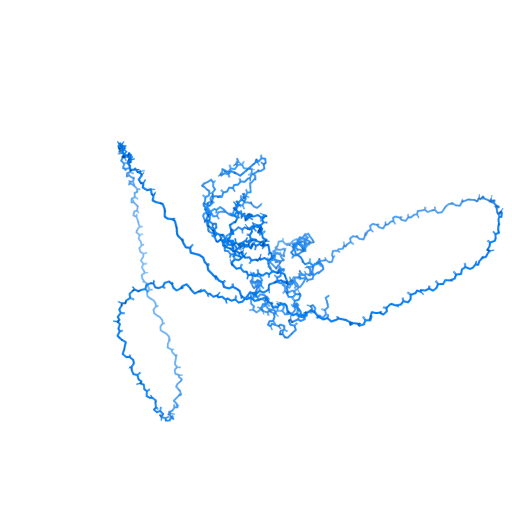00 35.16 257 THR A N 1
ATOM 1758 C CA . THR A 1 257 ? -43.058 -19.779 -8.655 1.00 35.16 257 THR A CA 1
ATOM 1759 C C . THR A 1 257 ? -43.743 -18.439 -8.404 1.00 35.16 257 THR A C 1
ATOM 1761 O O . THR A 1 257 ? -44.674 -18.077 -9.116 1.00 35.16 257 THR A O 1
ATOM 1764 N N . VAL A 1 258 ? -43.277 -17.689 -7.403 1.00 31.86 258 VAL A N 1
ATOM 1765 C CA . VAL A 1 258 ? -43.624 -16.273 -7.228 1.00 31.86 258 VAL A CA 1
ATOM 1766 C C . VAL A 1 258 ? -42.331 -15.473 -7.148 1.00 31.86 258 VAL A C 1
ATOM 1768 O O . VAL A 1 258 ? -41.586 -15.543 -6.173 1.00 31.86 258 VAL A O 1
ATOM 1771 N N . THR A 1 259 ? -42.056 -14.719 -8.207 1.00 41.59 259 THR A N 1
ATOM 1772 C CA . THR A 1 259 ? -40.936 -13.782 -8.286 1.00 41.59 259 THR A CA 1
ATOM 1773 C C . THR A 1 259 ? -41.312 -12.510 -7.524 1.00 41.59 259 THR A C 1
ATOM 1775 O O . THR A 1 259 ? -42.042 -11.669 -8.039 1.00 41.59 259 THR A O 1
ATOM 1778 N N . SER A 1 260 ? -40.827 -12.371 -6.290 1.00 33.12 260 SER A N 1
ATOM 1779 C CA . SER A 1 260 ? -40.903 -11.134 -5.504 1.00 33.12 260 SER A CA 1
ATOM 1780 C C . SER A 1 260 ? -39.494 -10.729 -5.082 1.00 33.12 260 SER A C 1
ATOM 1782 O O . SER A 1 260 ? -38.868 -11.365 -4.234 1.00 33.12 260 SER A O 1
ATOM 1784 N N . THR A 1 261 ? -38.968 -9.679 -5.711 1.00 40.53 261 THR A N 1
ATOM 1785 C CA . THR A 1 261 ? -37.675 -9.077 -5.373 1.00 40.53 261 THR A CA 1
ATOM 1786 C C . THR A 1 261 ? -37.866 -8.149 -4.171 1.00 40.53 261 THR A C 1
ATOM 1788 O O . THR A 1 261 ? -38.034 -6.941 -4.318 1.00 40.53 261 THR A O 1
ATOM 1791 N N . SER A 1 262 ? -37.870 -8.717 -2.966 1.00 28.45 262 SER A N 1
ATOM 1792 C CA . SER A 1 262 ? -37.770 -7.947 -1.723 1.00 28.45 262 SER A CA 1
ATOM 1793 C C . SER A 1 262 ? -36.317 -7.510 -1.524 1.00 28.45 262 SER A C 1
ATOM 1795 O O . SER A 1 262 ? -35.436 -8.334 -1.280 1.00 28.45 262 SER A O 1
ATOM 1797 N N . VAL A 1 263 ? -36.044 -6.209 -1.657 1.00 36.16 263 VAL A N 1
ATOM 1798 C CA . VAL A 1 263 ? -34.774 -5.616 -1.216 1.00 36.16 263 VAL A CA 1
ATOM 1799 C C . VAL A 1 263 ? -34.887 -5.368 0.283 1.00 36.16 263 VAL A C 1
ATOM 1801 O O . VAL A 1 263 ? -35.314 -4.304 0.733 1.00 36.16 263 VAL A O 1
ATOM 1804 N N . GLU A 1 264 ? -34.519 -6.375 1.066 1.00 25.41 264 GLU A N 1
ATOM 1805 C CA . GLU A 1 264 ? -34.425 -6.252 2.514 1.00 25.41 264 GLU A CA 1
ATOM 1806 C C . GLU A 1 264 ? -33.219 -5.370 2.865 1.00 25.41 264 GLU A C 1
ATOM 1808 O O . GLU A 1 264 ? -32.054 -5.755 2.752 1.00 25.41 264 GLU A O 1
ATOM 1813 N N . THR A 1 265 ? -33.499 -4.124 3.248 1.00 33.91 265 THR A N 1
ATOM 1814 C CA . THR A 1 265 ? -32.472 -3.192 3.717 1.00 33.91 265 THR A CA 1
ATOM 1815 C C . THR A 1 265 ? -32.196 -3.493 5.187 1.00 33.91 265 THR A C 1
ATOM 1817 O O . THR A 1 265 ? -32.767 -2.875 6.084 1.00 33.91 265 THR A O 1
ATOM 1820 N N . VAL A 1 266 ? -31.330 -4.475 5.446 1.00 26.09 266 VAL A N 1
ATOM 1821 C CA . VAL A 1 266 ? -30.902 -4.820 6.807 1.00 26.09 266 VAL A CA 1
ATOM 1822 C C . VAL A 1 266 ? -30.072 -3.666 7.371 1.00 26.09 266 VAL A C 1
ATOM 1824 O O . VAL A 1 266 ? -28.910 -3.461 7.014 1.00 26.09 266 VAL A O 1
ATOM 1827 N N . THR A 1 267 ? -30.678 -2.884 8.263 1.00 35.47 267 THR A N 1
ATOM 1828 C CA . THR A 1 267 ? -29.989 -1.809 8.982 1.00 35.47 267 THR A CA 1
ATOM 1829 C C . THR A 1 267 ? -29.361 -2.408 10.236 1.00 35.47 267 THR A C 1
ATOM 1831 O O . THR A 1 267 ? -29.989 -2.487 11.287 1.00 35.47 267 THR A O 1
ATOM 1834 N N . VAL A 1 268 ? -28.120 -2.886 10.120 1.00 31.92 268 VAL A N 1
ATOM 1835 C CA . VAL A 1 268 ? -27.361 -3.385 11.275 1.00 31.92 268 VAL A CA 1
ATOM 1836 C C . VAL A 1 268 ? -26.870 -2.192 12.096 1.00 31.92 268 VAL A C 1
ATOM 1838 O O . VAL A 1 268 ? -25.850 -1.577 11.782 1.00 31.92 268 VAL A O 1
ATOM 1841 N N . THR A 1 269 ? -27.592 -1.864 13.165 1.00 43.09 269 THR A N 1
ATOM 1842 C CA . THR A 1 269 ? -27.162 -0.880 14.168 1.00 43.09 269 THR A CA 1
ATOM 1843 C C . THR A 1 269 ? -26.208 -1.558 15.152 1.00 43.09 269 THR A C 1
ATOM 1845 O O . THR A 1 269 ? -26.589 -1.930 16.257 1.00 43.09 269 THR A O 1
ATOM 1848 N N . ALA A 1 270 ? -24.959 -1.780 14.739 1.00 45.56 270 ALA A N 1
ATOM 1849 C CA . ALA A 1 270 ? -23.919 -2.230 15.660 1.00 45.56 270 ALA A CA 1
ATOM 1850 C C . ALA A 1 270 ? -23.468 -1.059 16.562 1.00 45.56 270 ALA A C 1
ATOM 1852 O O . ALA A 1 270 ? -23.325 0.064 16.063 1.00 45.56 270 ALA A O 1
ATOM 1853 N N . PRO A 1 271 ? -23.221 -1.286 17.868 1.00 54.62 271 PRO A N 1
ATOM 1854 C CA . PRO A 1 271 ? -22.686 -0.259 18.754 1.00 54.62 271 PRO A CA 1
ATOM 1855 C C . PRO A 1 271 ? -21.313 0.237 18.256 1.00 54.62 271 PRO A C 1
ATOM 1857 O O . PRO A 1 271 ? -20.548 -0.533 17.664 1.00 54.62 271 PRO A O 1
ATOM 1860 N N . PRO A 1 272 ? -20.983 1.525 18.464 1.00 55.22 272 PRO A N 1
ATOM 1861 C CA . PRO A 1 272 ? -19.769 2.127 17.931 1.00 55.22 272 PRO A CA 1
ATOM 1862 C C . PRO A 1 272 ? -18.512 1.449 18.492 1.00 55.22 272 PRO A C 1
ATOM 1864 O O . PRO A 1 272 ? -18.247 1.478 19.691 1.00 55.22 272 PRO A O 1
ATOM 1867 N N . LYS A 1 273 ? -17.703 0.864 17.604 1.00 53.38 273 LYS A N 1
ATOM 1868 C CA . LYS A 1 273 ? -16.392 0.297 17.941 1.00 53.38 273 LYS A CA 1
ATOM 1869 C C . LYS A 1 273 ? -15.368 1.428 18.080 1.00 53.38 273 LYS A C 1
ATOM 1871 O O . LYS A 1 273 ? -15.127 2.158 17.119 1.00 53.38 273 LYS A O 1
ATOM 1876 N N . VAL A 1 274 ? -14.762 1.564 19.259 1.00 52.12 274 VAL A N 1
ATOM 1877 C CA . VAL A 1 274 ? -13.666 2.512 19.522 1.00 52.12 274 VAL A CA 1
ATOM 1878 C C . VAL A 1 274 ? -12.373 1.921 18.953 1.00 52.12 274 VAL A C 1
ATOM 1880 O O . VAL A 1 274 ? -11.958 0.839 19.358 1.00 52.12 274 VAL A O 1
ATOM 1883 N N . VAL A 1 275 ? -11.764 2.587 17.967 1.00 55.69 275 VAL A N 1
ATOM 1884 C CA . VAL A 1 275 ? -10.579 2.067 17.239 1.00 55.69 275 VAL A CA 1
ATOM 1885 C C . VAL A 1 275 ? -9.276 2.742 17.696 1.00 55.69 275 VAL A C 1
ATOM 1887 O O . VAL A 1 275 ? -8.201 2.162 17.571 1.00 55.69 275 VAL A O 1
ATOM 1890 N N . ARG A 1 276 ? -9.376 3.936 18.291 1.00 56.03 276 ARG A N 1
ATOM 1891 C CA . ARG A 1 276 ? -8.351 4.665 19.062 1.00 56.03 276 ARG A CA 1
ATOM 1892 C C . ARG A 1 276 ? -9.099 5.488 20.115 1.00 56.03 276 ARG A C 1
ATOM 1894 O O . ARG A 1 276 ? -10.250 5.829 19.856 1.00 56.03 276 ARG A O 1
ATOM 1901 N N . SER A 1 277 ? -8.496 5.796 21.264 1.00 63.75 277 SER A N 1
ATOM 1902 C CA . SER A 1 277 ? -9.173 6.340 22.464 1.00 63.75 277 SER A CA 1
ATOM 1903 C C . SER A 1 277 ? -10.042 7.599 22.265 1.00 63.75 277 SER A C 1
ATOM 1905 O O . SER A 1 277 ? -10.801 7.947 23.161 1.00 63.75 277 SER A O 1
ATOM 1907 N N . THR A 1 278 ? -9.998 8.253 21.100 1.00 76.44 278 THR A N 1
ATOM 1908 C CA . THR A 1 278 ? -10.790 9.448 20.760 1.00 76.44 278 THR A CA 1
ATOM 1909 C C . THR A 1 278 ? -11.556 9.375 19.431 1.00 76.44 278 THR A C 1
ATOM 1911 O O . THR A 1 278 ? -12.219 10.346 19.071 1.00 76.44 278 THR A O 1
ATOM 1914 N N . VAL A 1 279 ? -11.500 8.261 18.686 1.00 82.81 279 VAL A N 1
ATOM 1915 C CA . VAL A 1 279 ? -12.092 8.170 17.336 1.00 82.81 279 VAL A CA 1
ATOM 1916 C C . VAL A 1 279 ? -13.243 7.170 17.293 1.00 82.81 279 VAL A C 1
ATOM 1918 O O . VAL A 1 279 ? -13.062 5.976 17.551 1.00 82.81 279 VAL A O 1
ATOM 1921 N N . VAL A 1 280 ? -14.425 7.662 16.910 1.00 88.94 280 VAL A N 1
ATOM 1922 C CA . VAL A 1 280 ? -15.682 6.902 16.885 1.00 88.94 280 VAL A CA 1
ATOM 1923 C C . VAL A 1 280 ? -16.143 6.656 15.447 1.00 88.94 280 VAL A C 1
ATOM 1925 O O . VAL A 1 280 ? -16.154 7.559 14.610 1.00 88.94 280 VAL A O 1
ATOM 1928 N N . ILE A 1 281 ? -16.584 5.436 15.141 1.00 90.56 281 ILE A N 1
ATOM 1929 C CA . ILE A 1 281 ? -17.227 5.127 13.857 1.00 90.56 281 ILE A CA 1
ATOM 1930 C C . ILE A 1 281 ? -18.726 5.419 13.983 1.00 90.56 281 ILE A C 1
ATOM 1932 O O . ILE A 1 281 ? -19.438 4.718 14.698 1.00 90.56 281 ILE A O 1
ATOM 1936 N N . ASN A 1 282 ? -19.215 6.452 13.291 1.00 92.56 282 ASN A N 1
ATOM 1937 C CA . ASN A 1 282 ? -20.641 6.785 13.245 1.00 92.56 282 ASN A CA 1
ATOM 1938 C C . ASN A 1 282 ? -21.038 7.325 11.861 1.00 92.56 282 ASN A C 1
ATOM 1940 O O . ASN A 1 282 ? -20.779 8.484 11.531 1.00 92.56 282 ASN A O 1
ATOM 1944 N N . ALA A 1 283 ? -21.721 6.490 11.072 1.00 91.25 283 ALA A N 1
ATOM 1945 C CA . ALA A 1 283 ? -22.108 6.810 9.697 1.00 91.25 283 ALA A CA 1
ATOM 1946 C C . ALA A 1 283 ? -23.153 7.939 9.579 1.00 91.25 283 ALA A C 1
ATOM 1948 O O . ALA A 1 283 ? -23.245 8.567 8.526 1.00 91.25 283 ALA A O 1
ATOM 1949 N N . ALA A 1 284 ? -23.926 8.232 10.630 1.00 93.69 284 ALA A N 1
ATOM 1950 C CA . ALA A 1 284 ? -24.853 9.367 10.624 1.00 93.69 284 ALA A CA 1
ATOM 1951 C C . ALA A 1 284 ? -24.108 10.708 10.750 1.00 93.69 284 ALA A C 1
ATOM 1953 O O . ALA A 1 284 ? -24.537 11.727 10.204 1.00 93.69 284 ALA A O 1
ATOM 1954 N N . LYS A 1 285 ? -22.966 10.711 11.451 1.00 96.31 285 LYS A N 1
ATOM 1955 C CA . LYS A 1 285 ? -22.138 11.906 11.672 1.00 96.31 285 LYS A CA 1
ATOM 1956 C C . LYS A 1 285 ? -21.144 12.138 10.540 1.00 96.31 285 LYS A C 1
ATOM 1958 O O . LYS A 1 285 ? -21.028 13.272 10.071 1.00 96.31 285 LYS A O 1
ATOM 1963 N N . LEU A 1 286 ? -20.476 11.078 10.084 1.00 97.38 286 LEU A N 1
ATOM 1964 C CA . LEU A 1 286 ? -19.521 11.119 8.982 1.00 97.38 286 LEU A CA 1
ATOM 1965 C C . LEU A 1 286 ? -19.566 9.812 8.184 1.00 97.38 286 LEU A C 1
ATOM 1967 O O . LEU A 1 286 ? -19.306 8.731 8.711 1.00 97.38 286 LEU A O 1
ATOM 1971 N N . ARG A 1 287 ? -19.846 9.919 6.885 1.00 97.88 287 ARG A N 1
ATOM 1972 C CA . ARG A 1 287 ? -19.879 8.788 5.957 1.00 97.88 287 ARG A CA 1
ATOM 1973 C C . ARG A 1 287 ? -19.126 9.109 4.677 1.00 97.88 287 ARG A C 1
ATOM 1975 O O . ARG A 1 287 ? -19.527 10.005 3.938 1.00 97.88 287 ARG A O 1
ATOM 1982 N N . ALA A 1 288 ? -18.083 8.341 4.384 1.00 97.50 288 ALA A N 1
ATOM 1983 C CA . ALA A 1 288 ? -17.424 8.372 3.085 1.00 97.50 288 ALA A CA 1
ATOM 1984 C C . ALA A 1 288 ? -18.382 7.875 1.989 1.00 97.50 288 ALA A C 1
ATOM 1986 O O . ALA A 1 288 ? -19.123 6.908 2.182 1.00 97.50 288 ALA A O 1
ATOM 1987 N N . VAL A 1 289 ? -18.388 8.543 0.837 1.00 98.12 289 VAL A N 1
ATOM 1988 C CA . VAL A 1 289 ? -19.208 8.163 -0.322 1.00 98.12 289 VAL A CA 1
ATOM 1989 C C . VAL A 1 289 ? -18.370 7.332 -1.276 1.00 98.12 289 VAL A C 1
ATOM 1991 O O . VAL A 1 289 ? -17.365 7.831 -1.747 1.00 98.12 289 VAL A O 1
ATOM 1994 N N . ASN A 1 290 ? -18.787 6.114 -1.622 1.00 97.56 290 ASN A N 1
ATOM 1995 C CA . ASN A 1 290 ? -18.075 5.344 -2.644 1.00 97.56 290 ASN A CA 1
ATOM 1996 C C . ASN A 1 290 ? -18.100 6.076 -3.992 1.00 97.56 290 ASN A C 1
ATOM 1998 O O . ASN A 1 290 ? -19.156 6.530 -4.434 1.00 97.56 290 ASN A O 1
ATOM 2002 N N . LEU A 1 291 ? -16.941 6.160 -4.639 1.00 97.75 291 LEU A N 1
ATOM 2003 C CA . LEU A 1 291 ? -16.745 6.867 -5.899 1.00 97.75 291 LEU A CA 1
ATOM 2004 C C . LEU A 1 291 ? -16.319 5.903 -7.005 1.00 97.75 291 LEU A C 1
ATOM 2006 O O . LEU A 1 291 ? -15.707 4.858 -6.765 1.00 97.75 291 LEU A O 1
ATOM 2010 N N . SER A 1 292 ? -16.608 6.285 -8.243 1.00 97.62 292 SER A N 1
ATOM 2011 C CA . SER A 1 292 ? -16.029 5.649 -9.418 1.00 97.62 292 SER A CA 1
ATOM 2012 C C . SER A 1 292 ? -15.733 6.698 -10.473 1.00 97.62 292 SER A C 1
ATOM 2014 O O . SER A 1 292 ? -16.610 7.494 -10.801 1.00 97.62 292 SER A O 1
ATOM 2016 N N . GLY A 1 293 ? -14.532 6.653 -11.032 1.00 97.00 293 GLY A N 1
ATOM 2017 C CA . GLY A 1 293 ? -14.081 7.572 -12.067 1.00 97.00 293 GLY A CA 1
ATOM 2018 C C . GLY A 1 293 ? -13.476 6.808 -13.232 1.00 97.00 293 GLY A C 1
ATOM 2019 O O . GLY A 1 293 ? -12.894 5.735 -13.054 1.00 97.00 293 GLY A O 1
ATOM 2020 N N . THR A 1 294 ? -13.610 7.360 -14.434 1.00 97.31 294 THR A N 1
ATOM 2021 C CA . THR A 1 294 ? -12.874 6.882 -15.606 1.00 97.31 294 THR A CA 1
ATOM 2022 C C . THR A 1 294 ? -11.788 7.890 -15.922 1.00 97.31 294 THR A C 1
ATOM 2024 O O . THR A 1 294 ? -12.060 9.080 -16.021 1.00 97.31 294 THR A O 1
ATOM 2027 N N . THR A 1 295 ? -10.559 7.416 -16.069 1.00 96.50 295 THR A N 1
ATOM 2028 C CA . THR A 1 295 ? -9.400 8.263 -16.340 1.00 96.50 295 THR A CA 1
ATOM 2029 C C . THR A 1 295 ? -8.569 7.660 -17.458 1.00 96.50 295 THR A C 1
ATOM 2031 O O . THR A 1 295 ? -8.605 6.451 -17.684 1.00 96.50 295 THR A O 1
ATOM 2034 N N . ARG A 1 296 ? -7.812 8.486 -18.170 1.00 95.88 296 ARG A N 1
ATOM 2035 C CA . ARG A 1 296 ? -6.832 8.030 -19.156 1.00 95.88 296 ARG A CA 1
ATOM 2036 C C . ARG A 1 296 ? -5.440 8.182 -18.566 1.00 95.88 296 ARG A C 1
ATOM 2038 O O . ARG A 1 296 ? -5.192 9.060 -17.746 1.00 95.88 296 ARG A O 1
ATOM 2045 N N . THR A 1 297 ? -4.518 7.320 -18.965 1.00 93.50 297 THR A N 1
ATOM 2046 C CA . THR A 1 297 ? -3.138 7.440 -18.509 1.00 93.50 297 THR A CA 1
ATOM 2047 C C . THR A 1 297 ? -2.438 8.627 -19.171 1.00 93.50 297 THR A C 1
ATOM 2049 O O . THR A 1 297 ? -2.425 8.741 -20.397 1.00 93.50 297 THR A O 1
ATOM 2052 N N . TYR A 1 298 ? -1.824 9.490 -18.365 1.00 93.69 298 TYR A N 1
ATOM 2053 C CA . TYR A 1 298 ? -1.010 10.616 -18.826 1.00 93.69 298 TYR A CA 1
ATOM 2054 C C . TYR A 1 298 ? 0.440 10.410 -18.395 1.00 93.69 298 TYR A C 1
ATOM 2056 O O . TYR A 1 298 ? 0.696 9.756 -17.382 1.00 93.69 298 TYR A O 1
ATOM 2064 N N . VAL A 1 299 ? 1.377 10.983 -19.143 1.00 93.50 299 VAL A N 1
ATOM 2065 C CA . VAL A 1 299 ? 2.804 10.977 -18.806 1.00 93.50 299 VAL A CA 1
ATOM 2066 C C . VAL A 1 299 ? 3.325 12.403 -18.661 1.00 93.50 299 VAL A C 1
ATOM 2068 O O . VAL A 1 299 ? 2.757 13.345 -19.208 1.00 93.50 299 VAL A O 1
ATOM 2071 N N . THR A 1 300 ? 4.424 12.561 -17.941 1.00 94.00 300 THR A N 1
ATOM 2072 C CA . THR A 1 300 ? 5.217 13.791 -17.875 1.00 94.00 300 THR A CA 1
ATOM 2073 C C . THR A 1 300 ? 6.676 13.437 -18.140 1.00 94.00 300 THR A C 1
ATOM 2075 O O . THR A 1 300 ? 7.108 12.313 -17.888 1.00 94.00 300 THR A O 1
ATOM 2078 N N . PHE A 1 301 ? 7.439 14.374 -18.678 1.00 91.50 301 PHE A N 1
ATOM 2079 C CA . PHE A 1 301 ? 8.856 14.210 -18.996 1.00 91.50 301 PHE A CA 1
ATOM 2080 C C . PHE A 1 301 ? 9.660 15.419 -18.513 1.00 91.50 301 PHE A C 1
ATOM 2082 O O . PHE A 1 301 ? 9.089 16.459 -18.166 1.00 91.50 301 PHE A O 1
ATOM 2089 N N . ALA A 1 302 ? 10.986 15.280 -18.465 1.00 86.50 302 ALA A N 1
ATOM 2090 C CA . ALA A 1 302 ? 11.877 16.353 -18.031 1.00 86.50 302 ALA A CA 1
ATOM 2091 C C . ALA A 1 302 ? 11.651 17.629 -18.865 1.00 86.50 302 ALA A C 1
ATOM 2093 O O . ALA A 1 302 ? 11.593 17.577 -20.092 1.00 86.50 302 ALA A O 1
ATOM 2094 N N . GLY A 1 303 ? 11.471 18.765 -18.189 1.00 84.81 303 GLY A N 1
ATOM 2095 C CA . GLY A 1 303 ? 11.181 20.052 -18.830 1.00 84.81 303 GLY A CA 1
ATOM 2096 C C . GLY A 1 303 ? 9.723 20.263 -19.259 1.00 84.81 303 GLY A C 1
ATOM 2097 O O . GLY A 1 303 ? 9.389 21.351 -19.720 1.00 84.81 303 GLY A O 1
ATOM 2098 N N . SER A 1 304 ? 8.829 19.279 -19.092 1.00 85.69 304 SER A N 1
ATOM 2099 C CA . SER A 1 304 ? 7.392 19.506 -19.295 1.00 85.69 304 SER A CA 1
ATOM 2100 C C . SER A 1 304 ? 6.760 20.160 -18.064 1.00 85.69 304 SER A C 1
ATOM 2102 O O . SER A 1 304 ? 6.917 19.679 -16.945 1.00 85.69 304 SER A O 1
ATOM 2104 N N . GLY A 1 305 ? 5.997 21.235 -18.271 1.00 86.50 305 GLY A N 1
ATOM 2105 C CA . GLY A 1 305 ? 5.216 21.890 -17.214 1.00 86.50 305 GLY A CA 1
ATOM 2106 C C . GLY A 1 305 ? 3.931 21.147 -16.825 1.00 86.50 305 GLY A C 1
ATOM 2107 O O . GLY A 1 305 ? 3.107 21.704 -16.107 1.00 86.50 305 GLY A O 1
ATOM 2108 N N . GLY A 1 306 ? 3.704 19.922 -17.317 1.00 92.25 306 GLY A N 1
ATOM 2109 C CA . GLY A 1 306 ? 2.448 19.219 -17.072 1.00 92.25 306 GLY A CA 1
ATOM 2110 C C . GLY A 1 306 ? 2.356 17.808 -17.643 1.00 92.25 306 GLY A C 1
ATOM 2111 O O . GLY A 1 306 ? 3.300 17.256 -18.209 1.00 92.25 306 GLY A O 1
ATOM 2112 N N . CYS A 1 307 ? 1.171 17.229 -17.469 1.00 94.06 307 CYS A N 1
ATOM 2113 C CA . CYS A 1 307 ? 0.822 15.887 -17.913 1.00 94.06 307 CYS A CA 1
ATOM 2114 C C . CYS A 1 307 ? 0.258 15.916 -19.333 1.00 94.06 307 CYS A C 1
ATOM 2116 O O . CYS A 1 307 ? -0.714 16.616 -19.608 1.00 94.06 307 CYS A O 1
ATOM 2118 N N . THR A 1 308 ? 0.839 15.128 -20.232 1.00 91.94 308 THR A N 1
ATOM 2119 C CA . THR A 1 308 ? 0.415 15.025 -21.630 1.00 91.94 308 THR A CA 1
ATOM 2120 C C . THR A 1 308 ? -0.057 13.609 -21.965 1.00 91.94 308 THR A C 1
ATOM 2122 O O . THR A 1 308 ? 0.450 12.627 -21.413 1.00 91.94 308 THR A O 1
ATOM 2125 N N . PRO A 1 309 ? -1.038 13.457 -22.873 1.00 91.12 309 PRO A N 1
ATOM 2126 C CA . PRO A 1 309 ? -1.394 12.155 -23.418 1.00 91.12 309 PRO A CA 1
ATOM 2127 C C . PRO A 1 309 ? -0.427 11.695 -24.521 1.00 91.12 309 PRO A C 1
ATOM 2129 O O . PRO A 1 309 ? -0.538 10.560 -24.979 1.00 91.12 309 PRO A O 1
ATOM 2132 N N . LYS A 1 310 ? 0.485 12.549 -24.995 1.00 89.38 310 LYS A N 1
ATOM 2133 C CA . LYS A 1 310 ? 1.408 12.216 -26.088 1.00 89.38 310 LYS A CA 1
ATOM 2134 C C . LYS A 1 310 ? 2.729 11.666 -25.543 1.00 89.38 310 LYS A C 1
ATOM 2136 O O . LYS A 1 310 ? 3.153 12.095 -24.468 1.00 89.38 310 LYS A O 1
ATOM 2141 N N . PRO A 1 311 ? 3.396 10.756 -26.272 1.00 83.31 311 PRO A N 1
ATOM 2142 C CA . PRO A 1 311 ? 4.741 10.353 -25.910 1.00 83.31 311 PRO A CA 1
ATOM 2143 C C . PRO A 1 311 ? 5.688 11.535 -26.146 1.00 83.31 311 PRO A C 1
ATOM 2145 O O . PRO A 1 311 ? 5.422 12.375 -27.017 1.00 83.31 311 PRO A O 1
ATOM 2148 N N . PRO A 1 312 ? 6.780 11.649 -25.376 1.00 86.62 312 PRO A N 1
ATOM 2149 C CA . PRO A 1 312 ? 7.801 12.626 -25.707 1.00 86.62 312 PRO A CA 1
ATOM 2150 C C . PRO A 1 312 ? 8.492 12.234 -27.025 1.00 86.62 312 PRO A C 1
ATOM 2152 O O . PRO A 1 312 ? 8.296 11.134 -27.552 1.00 86.62 312 PRO A O 1
ATOM 2155 N N . LYS A 1 313 ? 9.331 13.128 -27.562 1.00 87.38 313 LYS A N 1
ATOM 2156 C CA . LYS A 1 313 ? 10.221 12.763 -28.674 1.00 87.38 313 LYS A CA 1
ATOM 2157 C C . LYS A 1 313 ? 11.080 11.558 -28.264 1.00 87.38 313 LYS A C 1
ATOM 2159 O O . LYS A 1 313 ? 11.430 11.418 -27.090 1.00 87.38 313 LYS A O 1
ATOM 2164 N N . ALA A 1 314 ? 11.398 10.697 -29.231 1.00 87.50 314 ALA A N 1
ATOM 2165 C CA . ALA A 1 314 ? 12.224 9.516 -29.000 1.00 87.50 314 ALA A CA 1
ATOM 2166 C C . ALA A 1 314 ? 13.518 9.889 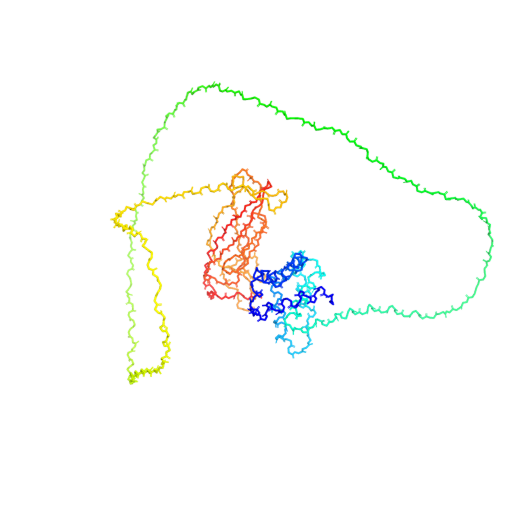-28.252 1.00 87.50 314 ALA A C 1
ATOM 2168 O O . ALA A 1 314 ? 14.144 10.901 -28.562 1.00 87.50 314 ALA A O 1
ATOM 2169 N N . GLY A 1 315 ? 13.885 9.086 -27.250 1.00 88.44 315 GLY A N 1
ATOM 2170 C CA . GLY A 1 315 ? 15.076 9.306 -26.421 1.00 88.44 315 GLY A CA 1
ATOM 2171 C C . GLY A 1 315 ? 14.874 10.179 -25.176 1.00 88.44 315 GLY A C 1
ATOM 2172 O O . GLY A 1 315 ? 15.798 10.302 -24.380 1.00 88.44 315 GLY A O 1
ATOM 2173 N N . ILE A 1 316 ? 13.689 10.756 -24.953 1.00 90.06 316 ILE A N 1
ATOM 2174 C CA . ILE A 1 316 ? 13.405 11.525 -23.732 1.00 90.06 316 ILE A CA 1
ATOM 2175 C C . ILE A 1 316 ? 12.778 10.614 -22.670 1.00 90.06 316 ILE A C 1
ATOM 2177 O O . ILE A 1 316 ? 11.739 9.993 -22.903 1.00 90.06 316 ILE A O 1
ATOM 2181 N N . ALA A 1 317 ? 13.381 10.586 -21.480 1.00 90.31 317 ALA A N 1
ATOM 2182 C CA . ALA A 1 317 ? 12.829 9.888 -20.325 1.00 90.31 317 ALA A CA 1
ATOM 2183 C C . ALA A 1 317 ? 11.487 10.503 -19.890 1.00 90.31 317 ALA A C 1
ATOM 2185 O O . ALA A 1 317 ? 11.332 11.725 -19.798 1.00 90.31 317 ALA A O 1
ATOM 2186 N N . TYR A 1 318 ? 10.513 9.645 -19.598 1.00 92.25 318 TYR A N 1
ATOM 2187 C CA . TYR A 1 318 ? 9.183 10.036 -19.146 1.00 92.25 318 TYR A CA 1
ATOM 2188 C C . TYR A 1 318 ? 8.727 9.148 -17.996 1.00 92.25 318 TYR A C 1
ATOM 2190 O O . TYR A 1 318 ? 9.165 8.013 -17.859 1.00 92.25 318 TYR A O 1
ATOM 2198 N N . ARG A 1 319 ? 7.806 9.674 -17.192 1.00 92.62 319 ARG A N 1
ATOM 2199 C CA . ARG A 1 319 ? 7.173 8.991 -16.064 1.00 92.62 319 ARG A CA 1
ATOM 2200 C C . ARG A 1 319 ? 5.663 9.128 -16.157 1.00 92.62 319 ARG A C 1
ATOM 2202 O O . ARG A 1 319 ? 5.148 10.096 -16.722 1.00 92.62 319 ARG A O 1
ATOM 2209 N N . ALA A 1 320 ? 4.942 8.174 -15.586 1.00 93.31 320 ALA A N 1
ATOM 2210 C CA . ALA A 1 320 ? 3.500 8.301 -15.457 1.00 93.31 320 ALA A CA 1
ATOM 2211 C C . ALA A 1 320 ? 3.135 9.491 -14.561 1.00 93.31 320 ALA A C 1
ATOM 2213 O O . ALA A 1 320 ? 3.758 9.723 -13.525 1.00 93.31 320 ALA A O 1
ATOM 2214 N N . CYS A 1 321 ? 2.099 10.228 -14.943 1.00 94.81 321 CYS A N 1
ATOM 2215 C CA . CYS A 1 321 ? 1.487 11.210 -14.063 1.00 94.81 321 CYS A CA 1
ATOM 2216 C C . CYS A 1 321 ? 0.603 10.548 -13.007 1.00 94.81 321 CYS A C 1
ATOM 2218 O O . CYS A 1 321 ? 0.180 9.403 -13.156 1.00 94.81 321 CYS A O 1
ATOM 2220 N N . SER A 1 322 ? 0.267 11.292 -11.958 1.00 95.12 322 SER A N 1
ATOM 2221 C CA . SER A 1 322 ? -0.869 10.952 -11.111 1.00 95.12 322 SER A CA 1
ATOM 2222 C C . SER A 1 322 ? -2.159 11.552 -11.667 1.00 95.12 322 SER A C 1
ATOM 2224 O O . SER A 1 322 ? -2.158 12.532 -12.414 1.00 95.12 322 SER A O 1
ATOM 2226 N N . THR A 1 323 ? -3.280 10.954 -11.294 1.00 96.25 323 THR A N 1
ATOM 2227 C CA . THR A 1 323 ? -4.589 11.607 -11.309 1.00 96.25 323 THR A CA 1
ATOM 2228 C C . THR A 1 323 ? -5.051 11.777 -9.876 1.00 96.25 323 THR A C 1
ATOM 2230 O O . THR A 1 323 ? -4.565 11.092 -8.975 1.00 96.25 323 THR A O 1
ATOM 2233 N N . TRP A 1 324 ? -5.972 12.694 -9.650 1.00 96.25 324 TRP A N 1
ATOM 2234 C CA . TRP A 1 324 ? -6.527 12.924 -8.335 1.00 96.25 324 TRP A CA 1
ATOM 2235 C C . TRP A 1 324 ? -8.000 13.240 -8.461 1.00 96.25 324 TRP A C 1
ATOM 2237 O O . TRP A 1 324 ? -8.453 13.752 -9.484 1.00 96.25 324 TRP A O 1
ATOM 2247 N N . ASP A 1 325 ? -8.736 12.931 -7.407 1.00 97.50 325 ASP A N 1
ATOM 2248 C CA . ASP A 1 325 ? -10.132 13.313 -7.299 1.00 97.50 325 ASP A CA 1
ATOM 2249 C C . ASP A 1 325 ? -10.455 13.683 -5.853 1.00 97.50 325 ASP A C 1
ATOM 2251 O O . ASP A 1 325 ? -9.831 13.186 -4.905 1.00 97.50 325 ASP A O 1
ATOM 2255 N N . TYR A 1 326 ? -11.413 14.587 -5.687 1.00 97.75 326 TYR A N 1
ATOM 2256 C CA . TYR A 1 326 ? -11.907 14.967 -4.376 1.00 97.75 326 TYR A CA 1
ATOM 2257 C C . TYR A 1 326 ? -12.873 13.906 -3.884 1.00 97.75 326 TYR A C 1
ATOM 2259 O O . TYR A 1 326 ? -13.856 13.572 -4.545 1.00 97.75 326 TYR A O 1
ATOM 2267 N N . VAL A 1 327 ? -12.625 13.392 -2.683 1.00 97.19 327 VAL A N 1
ATOM 2268 C CA . VAL A 1 327 ? -13.590 12.474 -2.089 1.00 97.19 327 VAL A CA 1
ATOM 2269 C C . VAL A 1 327 ? -14.823 13.246 -1.625 1.00 97.19 327 VAL A C 1
ATOM 2271 O O . VAL A 1 327 ? -14.745 14.418 -1.259 1.00 97.19 327 VAL A O 1
ATOM 2274 N N . ALA A 1 328 ? -15.976 12.587 -1.616 1.00 96.62 328 ALA A N 1
ATOM 2275 C CA . ALA A 1 328 ? -17.188 13.143 -1.034 1.00 96.62 328 ALA A CA 1
ATOM 2276 C C . ALA A 1 328 ? -17.481 12.476 0.314 1.00 96.62 328 ALA A C 1
ATOM 2278 O O . ALA A 1 328 ? -17.244 11.278 0.509 1.00 96.62 328 ALA A O 1
ATOM 2279 N N . ALA A 1 329 ? -18.036 13.258 1.237 1.00 97.31 329 ALA A N 1
ATOM 2280 C CA . ALA A 1 329 ? -18.539 12.773 2.513 1.00 97.31 329 ALA A CA 1
ATOM 2281 C C . ALA A 1 329 ? -19.964 13.285 2.750 1.00 97.31 329 ALA A C 1
ATOM 2283 O O . ALA A 1 329 ? -20.315 14.392 2.340 1.00 97.31 329 ALA A O 1
ATOM 2284 N N . LYS A 1 330 ? -20.780 12.475 3.423 1.00 97.50 330 LYS A N 1
ATOM 2285 C CA . LYS A 1 330 ? -22.125 12.818 3.901 1.00 97.50 330 LYS A CA 1
ATOM 2286 C C . LYS A 1 330 ? -22.139 12.842 5.432 1.00 97.50 330 LYS A C 1
ATOM 2288 O O . LYS A 1 330 ? -21.317 12.182 6.065 1.00 97.50 330 LYS A O 1
ATOM 2293 N N . GLY A 1 331 ? -23.088 13.574 6.013 1.00 96.31 331 GLY A N 1
ATOM 2294 C CA . GLY A 1 331 ? -23.299 13.647 7.462 1.00 96.31 331 GLY A CA 1
ATOM 2295 C C . GLY A 1 331 ? -23.311 15.075 8.008 1.00 96.31 331 GLY A C 1
ATOM 2296 O O . GLY A 1 331 ? -23.362 16.056 7.258 1.00 96.31 331 GLY A O 1
ATOM 2297 N N . THR A 1 332 ? -23.286 15.188 9.336 1.00 96.75 332 THR A N 1
ATOM 2298 C CA . THR A 1 332 ? -23.307 16.477 10.045 1.00 96.75 332 THR A CA 1
ATOM 2299 C C . THR A 1 332 ? -21.932 17.142 10.103 1.00 96.75 332 THR A C 1
ATOM 2301 O O . THR A 1 332 ? -21.850 18.364 10.188 1.00 96.75 332 THR A O 1
ATOM 2304 N N . VAL A 1 333 ? -20.848 16.363 10.051 1.00 97.12 333 VAL A N 1
ATOM 2305 C CA . VAL A 1 333 ? -19.472 16.880 10.091 1.00 97.12 333 VAL A CA 1
ATOM 2306 C C . VAL A 1 333 ? -19.130 17.574 8.767 1.00 97.12 333 VAL A C 1
ATOM 2308 O O . VAL A 1 333 ? -19.115 16.945 7.710 1.00 97.12 333 VAL A O 1
ATOM 2311 N N . LYS A 1 334 ? -18.836 18.880 8.817 1.00 96.69 334 LYS A N 1
ATOM 2312 C CA . LYS A 1 334 ? -18.508 19.695 7.628 1.00 96.69 334 LYS A CA 1
ATOM 2313 C C . LYS A 1 334 ? -17.013 19.733 7.305 1.00 96.69 334 LYS A C 1
ATOM 2315 O O . LYS A 1 334 ? -16.634 19.853 6.139 1.00 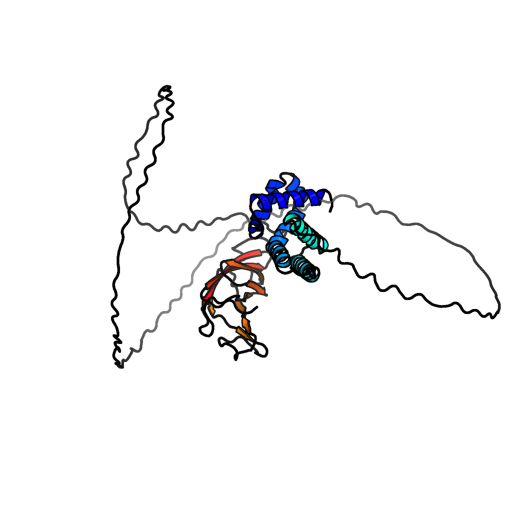96.69 334 LYS A O 1
ATOM 2320 N N . THR A 1 335 ? -16.165 19.610 8.321 1.00 97.31 335 THR A N 1
ATOM 2321 C CA . THR A 1 335 ? -14.706 19.635 8.199 1.00 97.31 335 THR A CA 1
ATOM 2322 C C . THR A 1 335 ? -14.142 18.232 8.371 1.00 97.31 335 THR A C 1
ATOM 2324 O O . THR A 1 335 ? -14.318 17.583 9.397 1.00 97.31 335 THR A O 1
ATOM 2327 N N . TRP A 1 336 ? -13.479 17.742 7.331 1.00 97.56 336 TRP A N 1
ATOM 2328 C CA . TRP A 1 336 ? -12.872 16.416 7.299 1.00 97.56 336 TRP A CA 1
ATOM 2329 C C . TRP A 1 336 ? -11.709 16.409 6.298 1.00 97.56 336 TRP A C 1
ATOM 2331 O O . TRP A 1 336 ? -11.630 17.280 5.422 1.00 97.56 336 TRP A O 1
ATOM 2341 N N . LYS A 1 337 ? -10.816 15.427 6.428 1.00 97.75 337 LYS A N 1
ATOM 2342 C CA . LYS A 1 337 ? -9.686 15.162 5.523 1.00 97.75 337 LYS A CA 1
ATOM 2343 C C . LYS A 1 337 ? -9.551 13.666 5.244 1.00 97.75 337 LYS A C 1
ATOM 2345 O O . LYS A 1 337 ? -10.019 12.851 6.033 1.00 97.75 337 LYS A O 1
ATOM 2350 N N . VAL A 1 338 ? -8.900 13.306 4.145 1.00 98.06 338 VAL A N 1
ATOM 2351 C CA . VAL A 1 338 ? -8.463 11.939 3.850 1.00 98.06 338 VAL A CA 1
ATOM 2352 C C . VAL A 1 338 ? -7.186 11.671 4.640 1.00 98.06 338 VAL A C 1
ATOM 2354 O O . VAL A 1 338 ? -6.213 12.411 4.520 1.00 98.06 338 VAL A O 1
ATOM 2357 N N . THR A 1 339 ? -7.185 10.628 5.463 1.00 97.38 339 THR A N 1
ATOM 2358 C CA . THR A 1 339 ? -6.037 10.252 6.306 1.00 97.38 339 THR A CA 1
ATOM 2359 C C . THR A 1 339 ? -5.241 9.089 5.741 1.00 97.38 339 THR A C 1
ATOM 2361 O O . THR A 1 339 ? -4.072 8.921 6.070 1.00 97.38 339 THR A O 1
ATOM 2364 N N . SER A 1 340 ? -5.851 8.277 4.881 1.00 97.44 340 SER A N 1
ATOM 2365 C CA . SER A 1 340 ? -5.165 7.187 4.191 1.00 97.44 340 SER A CA 1
ATOM 2366 C C . SER A 1 340 ? -5.845 6.864 2.869 1.00 97.44 340 SER A C 1
ATOM 2368 O O . SER A 1 340 ? -7.061 7.001 2.738 1.00 97.44 340 SER A O 1
ATOM 2370 N N . ALA A 1 341 ? -5.053 6.403 1.905 1.00 98.12 341 ALA A N 1
ATOM 2371 C CA . ALA A 1 341 ? -5.509 5.820 0.652 1.00 98.12 341 ALA A CA 1
ATOM 2372 C C . ALA A 1 341 ? -4.576 4.653 0.303 1.00 98.12 341 ALA A C 1
ATOM 2374 O O . ALA A 1 341 ? -3.360 4.819 0.302 1.00 98.12 341 ALA A O 1
ATOM 2375 N N . LYS A 1 342 ? -5.126 3.463 0.047 1.00 97.81 342 LYS A N 1
ATOM 2376 C CA . LYS A 1 342 ? -4.363 2.254 -0.301 1.00 97.81 342 LYS A CA 1
ATOM 2377 C C . LYS A 1 342 ? -5.062 1.515 -1.434 1.00 97.81 342 LYS A C 1
ATOM 2379 O O . LYS A 1 342 ? -6.265 1.264 -1.360 1.00 97.81 342 LYS A O 1
ATOM 2384 N N . VAL A 1 343 ? -4.314 1.149 -2.472 1.00 97.75 343 VAL A N 1
ATOM 2385 C CA . VAL A 1 343 ? -4.812 0.257 -3.529 1.00 97.75 343 VAL A CA 1
ATOM 2386 C C . VAL A 1 343 ? -5.035 -1.123 -2.910 1.00 97.75 343 VAL A C 1
ATOM 2388 O O . VAL A 1 343 ? -4.112 -1.703 -2.344 1.00 97.75 343 VAL A O 1
ATOM 2391 N N . ILE A 1 344 ? -6.266 -1.627 -2.980 1.00 97.69 344 ILE A N 1
ATOM 2392 C CA . ILE A 1 344 ? -6.646 -2.952 -2.462 1.00 97.69 344 ILE A CA 1
ATOM 2393 C C . ILE A 1 344 ? -6.860 -3.978 -3.578 1.00 97.69 344 ILE A C 1
ATOM 2395 O O . ILE A 1 344 ? -6.861 -5.174 -3.316 1.00 97.69 344 ILE A O 1
ATOM 2399 N N . SER A 1 345 ? -7.048 -3.521 -4.817 1.00 97.44 345 SER A N 1
ATOM 2400 C CA . SER A 1 345 ? -7.147 -4.366 -6.008 1.00 97.44 345 SER A CA 1
ATOM 2401 C C . SER A 1 345 ? -6.713 -3.580 -7.246 1.00 97.44 345 SER A C 1
ATOM 2403 O O . SER A 1 345 ? -6.919 -2.367 -7.312 1.00 97.44 345 SER A O 1
ATOM 2405 N N . GLY A 1 346 ? -6.125 -4.263 -8.228 1.00 96.00 346 GLY A N 1
ATOM 2406 C CA . GLY A 1 346 ? -5.590 -3.664 -9.453 1.00 96.00 346 GLY A CA 1
ATOM 2407 C C . GLY A 1 346 ? -4.119 -3.249 -9.351 1.00 96.00 346 GLY A C 1
ATOM 2408 O O . GLY A 1 346 ? -3.386 -3.680 -8.467 1.00 96.00 346 GLY A O 1
ATOM 2409 N N . THR A 1 347 ? -3.664 -2.442 -10.310 1.00 94.25 347 THR A N 1
ATOM 2410 C CA . THR A 1 347 ? -2.293 -1.897 -10.345 1.00 94.25 347 THR A CA 1
ATOM 2411 C C . THR A 1 347 ? -2.235 -0.464 -9.843 1.00 94.25 347 THR A C 1
ATOM 2413 O O . THR A 1 347 ? -3.275 0.148 -9.643 1.00 94.25 347 THR A O 1
ATOM 2416 N N . GLY A 1 348 ? -1.031 0.085 -9.680 1.00 95.31 348 GLY A N 1
ATOM 2417 C CA . GLY A 1 348 ? -0.821 1.474 -9.267 1.00 95.31 348 GLY A CA 1
ATOM 2418 C C . GLY A 1 348 ? -0.521 1.612 -7.782 1.00 95.31 348 GLY A C 1
ATOM 2419 O O . GLY A 1 348 ? -0.500 0.631 -7.040 1.00 95.31 348 GLY A O 1
ATOM 2420 N N . THR A 1 349 ? -0.303 2.847 -7.360 1.00 96.75 349 THR A N 1
ATOM 2421 C CA . THR A 1 349 ? -0.220 3.229 -5.948 1.00 96.75 349 THR A CA 1
ATOM 2422 C C . THR A 1 349 ? -1.184 4.381 -5.687 1.00 96.75 349 THR A C 1
ATOM 2424 O O . THR A 1 349 ? -1.666 5.028 -6.619 1.00 96.75 349 THR A O 1
ATOM 2427 N N . ALA A 1 350 ? -1.526 4.612 -4.423 1.00 97.88 350 ALA A N 1
ATOM 2428 C CA . ALA A 1 350 ? -2.405 5.703 -4.029 1.00 97.88 350 ALA A CA 1
ATOM 2429 C C . ALA A 1 350 ? -1.823 6.432 -2.818 1.00 97.88 350 ALA A C 1
ATOM 2431 O O . ALA A 1 350 ? -1.179 5.808 -1.977 1.00 97.88 350 ALA A O 1
ATOM 2432 N N . SER A 1 351 ? -2.066 7.736 -2.731 1.00 97.81 351 SER A N 1
ATOM 2433 C CA . SER A 1 351 ? -1.755 8.558 -1.562 1.00 97.81 351 SER A CA 1
ATOM 2434 C C . SER A 1 351 ? -2.937 9.470 -1.226 1.00 97.81 351 SER A C 1
ATOM 2436 O O . SER A 1 351 ? -3.854 9.660 -2.029 1.00 97.81 351 SER A O 1
ATOM 2438 N N . ALA A 1 352 ? -2.953 9.980 0.002 1.00 97.69 352 ALA A N 1
ATOM 2439 C CA . ALA A 1 352 ? -3.984 10.880 0.499 1.00 97.69 352 ALA A CA 1
ATOM 2440 C C . ALA A 1 352 ? -3.386 12.269 0.723 1.00 97.69 352 ALA A C 1
ATOM 2442 O O . ALA A 1 352 ? -2.327 12.387 1.336 1.00 97.69 352 ALA A O 1
ATOM 2443 N N . GLU A 1 353 ? -4.076 13.311 0.264 1.00 97.19 353 GLU A N 1
ATOM 2444 C CA . GLU A 1 353 ? -3.639 14.696 0.441 1.00 97.19 353 GLU A CA 1
ATOM 2445 C C . GLU A 1 353 ? -4.849 15.611 0.652 1.00 97.19 353 GLU A C 1
ATOM 2447 O O . GLU A 1 353 ? -5.665 15.823 -0.247 1.00 97.19 353 GLU A O 1
ATOM 2452 N N . GLY A 1 354 ? -4.999 16.158 1.859 1.00 96.81 354 GLY A N 1
ATOM 2453 C CA . GLY A 1 354 ? -6.136 17.017 2.191 1.00 96.81 354 GLY A CA 1
ATOM 2454 C C . GLY A 1 354 ? -7.470 16.296 1.974 1.00 96.81 354 GLY A C 1
ATOM 2455 O O . GLY A 1 354 ? -7.795 15.366 2.702 1.00 96.81 354 GLY A O 1
ATOM 2456 N N . LYS A 1 355 ? -8.258 16.720 0.979 1.00 98.00 355 LYS A N 1
ATOM 2457 C CA . LYS A 1 355 ? -9.532 16.080 0.588 1.00 98.00 355 LYS A CA 1
ATOM 2458 C C . LYS A 1 355 ? -9.423 15.214 -0.675 1.00 98.00 355 LYS A C 1
ATOM 2460 O O . LYS A 1 355 ? -10.446 14.808 -1.224 1.00 98.00 355 LYS A O 1
ATOM 2465 N N . ARG A 1 356 ? -8.205 14.968 -1.157 1.00 98.06 356 ARG A N 1
ATOM 2466 C CA . ARG A 1 356 ? -7.933 14.285 -2.421 1.00 98.06 356 ARG A CA 1
ATOM 2467 C C . ARG A 1 356 ? -7.407 12.877 -2.187 1.00 98.06 356 ARG A C 1
ATOM 2469 O O . ARG A 1 356 ? -6.642 12.628 -1.253 1.00 98.06 356 ARG A O 1
ATOM 2476 N N . VAL A 1 357 ? -7.797 11.978 -3.082 1.00 98.06 357 VAL A N 1
ATOM 2477 C CA . VAL A 1 357 ? -7.111 10.703 -3.301 1.00 98.06 357 VAL A CA 1
ATOM 2478 C C . VAL A 1 357 ? -6.287 10.858 -4.569 1.00 98.06 357 VAL A C 1
ATOM 2480 O O . VAL A 1 357 ? -6.844 11.030 -5.651 1.00 98.06 357 VAL A O 1
ATOM 2483 N N . ASN A 1 358 ? -4.967 10.808 -4.422 1.00 97.88 358 ASN A N 1
ATOM 2484 C CA . ASN A 1 358 ? -4.023 10.805 -5.530 1.00 97.88 358 ASN A CA 1
ATOM 2485 C C . ASN A 1 358 ? -3.773 9.350 -5.942 1.00 97.88 358 ASN A C 1
ATOM 2487 O O . ASN A 1 358 ? -3.501 8.497 -5.098 1.00 97.88 358 ASN A O 1
ATOM 2491 N N . TYR A 1 359 ? -3.849 9.061 -7.233 1.00 97.88 359 TYR A N 1
ATOM 2492 C CA . TYR A 1 359 ? -3.623 7.741 -7.805 1.00 97.88 359 TYR A CA 1
ATOM 2493 C C . TYR A 1 359 ? -2.515 7.806 -8.859 1.00 97.88 359 TYR A C 1
ATOM 2495 O O . TYR A 1 359 ? -2.589 8.595 -9.801 1.00 97.88 359 TYR A O 1
ATOM 2503 N N . TYR A 1 360 ? -1.487 6.974 -8.699 1.00 96.38 360 TYR A N 1
ATOM 2504 C CA . TYR A 1 360 ? -0.299 6.943 -9.550 1.00 96.38 360 TYR A CA 1
ATOM 2505 C C . TYR A 1 360 ? -0.322 5.690 -10.427 1.00 96.38 360 TYR A C 1
ATOM 2507 O O . TYR A 1 360 ? -0.385 4.557 -9.930 1.00 96.38 360 TYR A O 1
ATOM 2515 N N . TYR A 1 361 ? -0.258 5.882 -11.746 1.00 96.00 361 TYR A N 1
ATOM 2516 C CA . TYR A 1 361 ? -0.247 4.769 -12.692 1.00 96.00 361 TYR A CA 1
ATOM 2517 C C . TYR A 1 361 ? 1.109 4.057 -12.677 1.00 96.00 361 TYR A C 1
ATOM 2519 O O . TYR A 1 361 ? 2.155 4.690 -12.712 1.00 96.00 361 TYR A O 1
ATOM 2527 N N . THR A 1 362 ? 1.097 2.726 -12.709 1.00 94.69 362 THR A N 1
ATOM 2528 C CA . THR A 1 362 ? 2.319 1.900 -12.866 1.00 94.69 362 THR A CA 1
ATOM 2529 C C . THR A 1 362 ? 2.421 1.253 -14.247 1.00 94.69 362 THR A C 1
ATOM 2531 O O . THR A 1 362 ? 3.475 0.770 -14.652 1.00 94.69 362 THR A O 1
ATOM 2534 N N . ARG A 1 363 ? 1.314 1.239 -14.993 1.00 95.06 363 ARG A N 1
ATOM 2535 C CA . ARG A 1 363 ? 1.224 0.728 -16.361 1.00 95.06 363 ARG A CA 1
ATOM 2536 C C . ARG A 1 363 ? 0.154 1.480 -17.137 1.00 95.06 363 ARG A C 1
ATOM 2538 O O . ARG A 1 363 ? -0.754 2.060 -16.531 1.00 95.06 363 ARG A O 1
ATOM 2545 N N . ASN A 1 364 ? 0.254 1.445 -18.458 1.00 95.75 364 ASN A N 1
ATOM 2546 C CA . ASN A 1 364 ? -0.776 1.952 -19.353 1.00 95.75 364 ASN A CA 1
ATOM 2547 C C . ASN A 1 364 ? -2.027 1.057 -19.277 1.00 95.75 364 ASN A C 1
ATOM 2549 O O . ASN A 1 364 ? -1.919 -0.156 -19.075 1.00 95.75 364 ASN A O 1
ATOM 2553 N N . GLY A 1 365 ? -3.218 1.649 -19.402 1.00 93.75 365 GLY A N 1
ATOM 2554 C CA . GLY A 1 365 ? -4.494 0.922 -19.396 1.00 93.75 365 GLY A CA 1
ATOM 2555 C C . GLY A 1 365 ? -4.632 -0.122 -20.527 1.00 93.75 365 GLY A C 1
ATOM 2556 O O . GLY A 1 365 ? -3.717 -0.288 -21.332 1.00 93.75 365 GLY A O 1
ATOM 2557 N N . PRO A 1 366 ? -5.775 -0.827 -20.632 1.00 97.06 366 PRO A N 1
ATOM 2558 C CA . PRO A 1 366 ? -6.938 -0.712 -19.765 1.00 97.06 366 PRO A CA 1
ATOM 2559 C C . PRO A 1 366 ? -6.828 -1.605 -18.520 1.00 97.06 366 PRO A C 1
ATOM 2561 O O . PRO A 1 366 ? -6.380 -2.750 -18.606 1.00 97.06 366 PRO A O 1
ATOM 2564 N N . TYR A 1 367 ? -7.260 -1.099 -17.367 1.00 97.12 367 TYR A N 1
ATOM 2565 C CA . TYR A 1 367 ? -7.466 -1.893 -16.150 1.00 97.12 367 TYR A CA 1
ATOM 2566 C C . TYR A 1 367 ? -8.379 -1.160 -15.162 1.00 97.12 367 TYR A C 1
ATOM 2568 O O . TYR A 1 367 ? -8.642 0.036 -15.288 1.00 97.12 367 TYR A O 1
ATOM 2576 N N . THR A 1 368 ? -8.839 -1.887 -14.148 1.00 97.88 368 THR A N 1
ATOM 2577 C CA . THR A 1 368 ? -9.562 -1.323 -13.008 1.00 97.88 368 THR A CA 1
ATOM 2578 C C . THR A 1 368 ? -8.699 -1.426 -11.759 1.00 97.88 368 THR A C 1
ATOM 2580 O O . THR A 1 368 ? -8.043 -2.446 -11.542 1.00 97.88 368 THR A O 1
ATOM 2583 N N . ALA A 1 369 ? -8.675 -0.361 -10.963 1.00 97.94 369 ALA A N 1
ATOM 2584 C CA . ALA A 1 369 ? -8.039 -0.343 -9.655 1.00 97.94 369 ALA A CA 1
ATOM 2585 C C . ALA A 1 369 ? -9.028 0.160 -8.604 1.00 97.94 369 ALA A C 1
ATOM 2587 O O . ALA A 1 369 ? -9.738 1.139 -8.830 1.00 97.94 369 ALA A O 1
ATOM 2588 N N . THR A 1 370 ? -9.058 -0.499 -7.451 1.00 98.31 370 THR A N 1
ATOM 2589 C CA . THR A 1 370 ? -9.896 -0.108 -6.318 1.00 98.31 370 THR A CA 1
ATOM 2590 C C . THR A 1 370 ? -9.001 0.393 -5.200 1.00 98.31 370 THR A C 1
ATOM 2592 O O . THR A 1 370 ? -8.131 -0.328 -4.708 1.00 98.31 370 THR A O 1
ATOM 2595 N N . VAL A 1 371 ? -9.227 1.634 -4.787 1.00 98.31 371 VAL A N 1
ATOM 2596 C CA . VAL A 1 371 ? -8.529 2.295 -3.687 1.00 98.31 371 VAL A CA 1
ATOM 2597 C C . VAL A 1 371 ? -9.465 2.361 -2.492 1.00 98.31 371 VAL A C 1
ATOM 2599 O O . VAL A 1 371 ? -10.543 2.945 -2.568 1.00 98.31 371 VAL A O 1
ATOM 2602 N N . ARG A 1 372 ? -9.047 1.782 -1.369 1.00 98.25 372 ARG A N 1
ATOM 2603 C CA . ARG A 1 372 ? -9.690 2.005 -0.074 1.00 98.25 372 ARG A CA 1
ATOM 2604 C C . ARG A 1 372 ? -9.121 3.283 0.521 1.00 98.25 372 ARG A C 1
ATOM 2606 O O . ARG A 1 372 ? -7.902 3.393 0.649 1.00 98.25 372 ARG A O 1
ATOM 2613 N N . TYR A 1 373 ? -9.978 4.214 0.914 1.00 98.31 373 TYR A N 1
ATOM 2614 C CA . TYR A 1 373 ? -9.554 5.442 1.577 1.00 98.31 373 TYR A CA 1
ATOM 2615 C C . TYR A 1 373 ? -10.327 5.673 2.872 1.00 98.31 373 TYR A C 1
ATOM 2617 O O . TYR A 1 373 ? -11.463 5.224 3.029 1.00 98.31 373 TYR A O 1
ATOM 2625 N N . THR A 1 374 ? -9.699 6.384 3.800 1.00 97.88 374 THR A N 1
ATOM 2626 C CA . THR A 1 374 ? -10.280 6.722 5.102 1.00 97.88 374 THR A CA 1
ATOM 2627 C C . THR A 1 374 ? -10.358 8.228 5.238 1.00 97.88 374 THR A C 1
ATOM 2629 O O . THR A 1 374 ? -9.385 8.922 4.947 1.00 97.88 374 THR A O 1
ATOM 2632 N N . ILE A 1 375 ? -11.509 8.724 5.683 1.00 97.94 375 ILE A N 1
ATOM 2633 C CA . ILE A 1 375 ? -11.711 10.122 6.051 1.00 97.94 375 ILE A CA 1
ATOM 2634 C C . ILE A 1 375 ? -11.866 10.257 7.561 1.00 97.94 375 ILE A C 1
ATOM 2636 O O . ILE A 1 375 ? -12.439 9.387 8.219 1.00 97.94 375 ILE A O 1
ATOM 2640 N N . GLU A 1 376 ? -11.382 11.375 8.084 1.00 97.19 376 GLU A N 1
ATOM 2641 C CA . GLU A 1 376 ? -11.466 11.735 9.494 1.00 97.19 376 GLU A CA 1
ATOM 2642 C C . GLU A 1 376 ? -11.903 13.195 9.636 1.00 97.19 376 GLU A C 1
ATOM 2644 O O . GLU A 1 376 ? -11.427 14.072 8.908 1.00 97.19 376 GLU A O 1
ATOM 2649 N N . GLY A 1 377 ? -12.816 13.457 10.568 1.00 97.12 377 GLY A N 1
ATOM 2650 C CA . GLY A 1 377 ? -13.298 14.800 10.875 1.00 97.12 377 GLY A CA 1
ATOM 2651 C C . GLY A 1 377 ? -14.203 14.815 12.101 1.00 97.12 377 GLY A C 1
ATOM 2652 O O . GLY A 1 377 ? -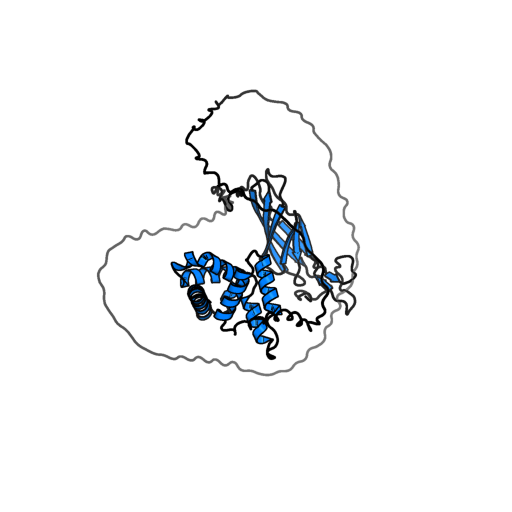15.030 13.922 12.276 1.00 97.12 377 GLY A O 1
ATOM 2653 N N . GLY A 1 378 ? -14.046 15.822 12.963 1.00 95.12 378 GLY A N 1
ATOM 2654 C CA . GLY A 1 378 ? -14.889 16.005 14.152 1.00 95.12 378 GLY A CA 1
ATOM 2655 C C . GLY A 1 378 ? -14.869 14.838 15.151 1.00 95.12 378 GLY A C 1
ATOM 2656 O O . GLY A 1 378 ? -15.886 14.599 15.789 1.00 95.12 378 GLY A O 1
ATOM 2657 N N . GLY A 1 379 ? -13.764 14.086 15.244 1.00 95.50 379 GLY A N 1
ATOM 2658 C CA . GLY A 1 379 ? -13.653 12.887 16.095 1.00 95.50 379 GLY A CA 1
ATOM 2659 C C . GLY A 1 379 ? -14.266 11.614 15.495 1.00 95.50 379 GLY A C 1
ATOM 2660 O O . GLY A 1 379 ? -14.305 10.574 16.152 1.00 95.50 379 GLY A O 1
ATOM 2661 N N . TYR A 1 380 ? -14.731 11.671 14.245 1.00 96.06 380 TYR A N 1
ATOM 2662 C CA . TYR A 1 380 ? -15.320 10.531 13.549 1.00 96.06 380 TYR A CA 1
ATOM 2663 C C . TYR A 1 380 ? -14.425 10.025 12.426 1.00 96.06 380 TYR A C 1
ATOM 2665 O O . TYR A 1 380 ? -13.719 10.802 11.779 1.00 96.06 380 TYR A O 1
ATOM 2673 N N . LEU A 1 381 ? -14.518 8.723 12.157 1.00 96.75 381 LEU A N 1
ATOM 2674 C CA . LEU A 1 381 ? -13.810 8.053 11.069 1.00 96.75 381 LEU A CA 1
ATOM 2675 C C . LEU A 1 381 ? -14.788 7.293 10.178 1.00 96.75 381 LEU A C 1
ATOM 2677 O O . LEU A 1 381 ? -15.723 6.646 10.652 1.00 96.75 381 LEU A O 1
ATOM 2681 N N . SER A 1 382 ? -14.557 7.364 8.869 1.00 97.50 382 SER A N 1
ATOM 2682 C CA . SER A 1 382 ? -15.309 6.595 7.882 1.00 97.50 382 SER A CA 1
ATOM 2683 C C . SER A 1 382 ? -14.404 6.115 6.753 1.00 97.50 382 SER A C 1
ATOM 2685 O O . SER A 1 382 ? -13.469 6.808 6.359 1.00 97.50 382 SER A O 1
ATOM 2687 N N . THR A 1 383 ? -14.687 4.934 6.215 1.00 98.00 383 THR A N 1
ATOM 2688 C CA . THR A 1 383 ? -13.934 4.338 5.106 1.00 98.00 383 THR A CA 1
ATOM 2689 C C . THR A 1 383 ? -14.821 4.258 3.872 1.00 98.00 383 THR A C 1
ATOM 2691 O O . THR A 1 383 ? -15.987 3.879 3.967 1.00 98.00 383 THR A O 1
ATOM 2694 N N . GLY A 1 384 ? -14.264 4.614 2.717 1.00 97.81 384 GLY A N 1
ATOM 2695 C CA . GLY A 1 384 ? -14.910 4.505 1.413 1.00 97.81 384 GLY A CA 1
ATOM 2696 C C . GLY A 1 384 ? -14.013 3.806 0.398 1.00 97.81 384 GLY A C 1
ATOM 2697 O O . GLY A 1 384 ? -12.834 3.529 0.651 1.00 97.81 384 GLY A O 1
ATOM 2698 N N . PHE A 1 385 ? -14.585 3.527 -0.767 1.00 98.31 385 PHE A N 1
ATOM 2699 C CA . PHE A 1 385 ? -13.875 2.945 -1.899 1.00 98.31 385 PHE A CA 1
ATOM 2700 C C . PHE A 1 385 ? -13.954 3.869 -3.108 1.00 98.31 385 PHE A C 1
ATOM 2702 O O . PHE A 1 385 ? -15.022 4.380 -3.438 1.00 98.31 385 PHE A O 1
ATOM 2709 N N . TYR A 1 386 ? -12.825 4.054 -3.784 1.00 98.44 386 TYR A N 1
ATOM 2710 C CA . TYR A 1 386 ? -12.746 4.708 -5.082 1.00 98.44 386 TYR A CA 1
ATOM 2711 C C . TYR A 1 386 ? -12.367 3.663 -6.133 1.00 98.44 386 TYR A C 1
ATOM 2713 O O . TYR A 1 386 ? -11.308 3.043 -6.039 1.00 98.44 386 TYR A O 1
ATOM 2721 N N . THR A 1 387 ? -13.202 3.489 -7.157 1.00 98.38 387 THR A N 1
ATOM 2722 C CA . THR A 1 387 ? -12.900 2.619 -8.305 1.00 98.38 387 THR A CA 1
ATOM 2723 C C . THR A 1 387 ? -12.421 3.438 -9.504 1.00 98.38 387 THR A C 1
ATOM 2725 O O . THR A 1 387 ? -13.203 4.156 -10.125 1.00 98.38 387 THR A O 1
ATOM 2728 N N . PHE A 1 388 ? -11.146 3.307 -9.860 1.00 97.81 388 PHE A N 1
ATOM 2729 C CA . PHE A 1 388 ? -10.553 3.913 -11.051 1.00 97.81 388 PHE A CA 1
ATOM 2730 C C . PHE A 1 388 ? -10.662 2.956 -12.240 1.00 97.81 388 PHE A C 1
ATOM 2732 O O . PHE A 1 388 ? -10.061 1.880 -12.246 1.00 97.81 388 PHE A O 1
ATOM 2739 N N . LYS A 1 389 ? -11.397 3.358 -13.278 1.00 98.00 389 LYS A N 1
ATOM 2740 C CA . LYS A 1 389 ? -11.388 2.716 -14.598 1.00 98.00 389 LYS A CA 1
ATOM 2741 C C . LYS A 1 389 ? -10.342 3.418 -15.459 1.00 98.00 389 LYS A C 1
ATOM 2743 O O . LYS A 1 389 ? -10.597 4.489 -16.004 1.00 98.00 389 LYS A O 1
ATOM 2748 N N . VAL A 1 390 ? -9.147 2.841 -15.549 1.00 97.75 390 VAL A N 1
ATOM 2749 C CA . VAL A 1 390 ? -8.041 3.425 -16.313 1.00 97.75 390 VAL A CA 1
ATOM 2750 C C . VAL A 1 390 ? -8.135 2.952 -17.756 1.00 97.75 390 VAL A C 1
ATOM 2752 O O . VAL A 1 390 ? -8.019 1.760 -18.032 1.00 97.75 390 VAL A O 1
ATOM 2755 N N . GLN A 1 391 ? -8.350 3.882 -18.679 1.00 97.50 391 GLN A N 1
ATOM 2756 C CA . GLN A 1 391 ? -8.336 3.645 -20.116 1.00 97.50 391 GLN A CA 1
ATOM 2757 C C . GLN A 1 391 ? -6.906 3.607 -20.646 1.00 97.50 391 GLN A C 1
ATOM 2759 O O . GLN A 1 391 ? -6.024 4.318 -20.159 1.00 97.50 391 GLN A O 1
ATOM 2764 N N . CYS A 1 392 ? -6.694 2.803 -21.687 1.00 95.88 392 CYS A N 1
ATOM 2765 C CA . CYS A 1 392 ? -5.439 2.825 -22.421 1.00 95.88 392 CYS A CA 1
ATOM 2766 C C . CYS A 1 392 ? -5.236 4.190 -23.082 1.00 95.88 392 CYS A C 1
ATOM 2768 O O . CYS A 1 392 ? -6.150 4.742 -23.700 1.00 95.88 392 CYS A O 1
ATOM 2770 N N . ASN A 1 393 ? -4.031 4.729 -22.956 1.00 94.75 393 ASN A N 1
ATOM 2771 C CA . ASN A 1 393 ? -3.586 5.822 -23.793 1.00 94.75 393 ASN A CA 1
ATOM 2772 C C . ASN A 1 393 ? -3.109 5.248 -25.141 1.00 94.75 393 ASN A C 1
ATOM 2774 O O . ASN A 1 393 ? -2.172 4.450 -25.126 1.00 94.75 393 ASN A O 1
ATOM 2778 N N . PRO A 1 394 ? -3.711 5.644 -26.281 1.00 94.31 394 PRO A N 1
ATOM 2779 C CA . PRO A 1 394 ? -3.381 5.083 -27.595 1.00 94.31 394 PRO A CA 1
ATOM 2780 C C . PRO A 1 394 ? -1.959 5.418 -28.066 1.00 94.31 394 PRO A C 1
ATOM 2782 O O . PRO A 1 394 ? -1.446 4.765 -28.966 1.00 94.31 394 PRO A O 1
ATOM 2785 N N . SER A 1 395 ? -1.314 6.413 -27.453 1.00 92.12 395 SER A N 1
ATOM 2786 C CA . SER A 1 395 ? 0.074 6.788 -27.733 1.00 92.12 395 SER A CA 1
ATOM 2787 C C . SER A 1 395 ? 1.107 5.779 -27.227 1.00 92.12 395 SER A C 1
ATOM 2789 O O . SER A 1 395 ? 2.281 5.889 -27.569 1.00 92.12 395 SER A O 1
ATOM 2791 N N . PHE A 1 396 ? 0.701 4.844 -26.367 1.00 90.94 396 PHE A N 1
ATOM 2792 C CA . PHE A 1 396 ? 1.579 3.856 -25.750 1.00 90.94 396 PHE A CA 1
ATOM 2793 C C . PHE A 1 396 ? 0.969 2.461 -25.904 1.00 90.94 396 PHE A C 1
ATOM 2795 O O . PHE A 1 396 ? -0.258 2.328 -25.896 1.00 90.94 396 PHE A O 1
ATOM 2802 N N . PRO A 1 397 ? 1.781 1.395 -25.961 1.00 92.81 397 PRO A N 1
ATOM 2803 C CA . PRO A 1 397 ? 1.253 0.039 -25.922 1.00 92.81 397 PRO A CA 1
ATOM 2804 C C . PRO A 1 397 ? 0.426 -0.192 -24.651 1.00 92.81 397 PRO A C 1
ATOM 2806 O O . PRO A 1 397 ? 0.827 0.153 -23.534 1.00 92.81 397 PRO A O 1
ATOM 2809 N N . CYS A 1 398 ? -0.776 -0.737 -24.816 1.00 94.62 398 CYS A N 1
ATOM 2810 C CA . CYS A 1 398 ? -1.665 -1.022 -23.695 1.00 94.62 398 CYS A CA 1
ATOM 2811 C C . CYS A 1 398 ? -1.054 -2.091 -22.776 1.00 94.62 398 CYS A C 1
ATOM 2813 O O . CYS A 1 398 ? -0.361 -2.996 -23.237 1.00 94.62 398 CYS A O 1
ATOM 2815 N N . LYS A 1 399 ? -1.339 -2.017 -21.469 1.00 91.25 399 LYS A N 1
ATOM 2816 C CA . LYS A 1 399 ? -0.844 -2.934 -20.417 1.00 91.25 399 LYS A CA 1
ATOM 2817 C C . LYS A 1 399 ? 0.675 -2.933 -20.185 1.00 91.25 399 LYS A C 1
ATOM 2819 O O . LYS A 1 399 ? 1.133 -3.640 -19.286 1.00 91.25 399 LYS A O 1
ATOM 2824 N N . GLN A 1 400 ? 1.448 -2.132 -20.918 1.00 92.56 400 GLN A N 1
ATOM 2825 C CA . GLN A 1 400 ? 2.887 -2.004 -20.706 1.00 92.56 400 GLN A CA 1
ATOM 2826 C C . GLN A 1 400 ? 3.184 -1.184 -19.445 1.00 92.56 400 GLN A C 1
ATOM 2828 O O . GLN A 1 400 ? 2.510 -0.187 -19.168 1.00 92.56 400 GLN A O 1
ATOM 2833 N N . ARG A 1 401 ? 4.185 -1.613 -18.665 1.00 91.62 401 ARG A N 1
ATOM 2834 C CA . ARG A 1 401 ? 4.696 -0.833 -17.529 1.00 91.62 401 ARG A CA 1
ATOM 2835 C C . ARG A 1 401 ? 5.379 0.433 -18.034 1.00 91.62 401 ARG A C 1
ATOM 2837 O O . ARG A 1 401 ? 6.043 0.402 -19.067 1.00 91.62 401 ARG A O 1
ATOM 2844 N N . PHE A 1 402 ? 5.216 1.523 -17.294 1.00 87.00 402 PHE A N 1
ATOM 2845 C CA . PHE A 1 402 ? 6.021 2.710 -17.550 1.00 87.00 402 PHE A CA 1
ATOM 2846 C C . PHE A 1 402 ? 7.461 2.468 -17.099 1.00 87.00 402 PHE A C 1
ATOM 2848 O O . PHE A 1 402 ? 7.653 1.734 -16.125 1.00 87.00 402 PHE A O 1
ATOM 2855 N N . PRO A 1 403 ? 8.453 3.051 -17.794 1.00 83.06 403 PRO A N 1
ATOM 2856 C CA . PRO A 1 403 ? 9.816 3.072 -17.288 1.00 83.06 403 PRO A CA 1
ATOM 2857 C C . PRO A 1 403 ? 9.821 3.753 -15.911 1.00 83.06 403 PRO A C 1
ATOM 2859 O O . PRO A 1 403 ? 9.164 4.782 -15.726 1.00 83.06 403 PRO A O 1
ATOM 2862 N N . SER A 1 404 ? 10.460 3.091 -14.945 1.00 72.88 404 SER A N 1
ATOM 2863 C CA . SER A 1 404 ? 10.598 3.534 -13.552 1.00 72.88 404 SER A CA 1
ATOM 2864 C C . SER A 1 404 ? 11.613 4.650 -13.407 1.00 72.88 404 SER A C 1
ATOM 2866 O O . SER A 1 404 ? 12.672 4.522 -14.063 1.00 72.88 404 SER A O 1
#

Foldseek 3Di:
DDPVLVLLLVQLLVVCVVVNPCCLLPLVSQLVSSCVSCPPCCVVCVVLSVLLSLLSVVVLLVLLVVCVVVPPPVDDDPVVLVVQLVVSVVVPDDSVSSNSSSQSSCSSVVHDGPDPPPPPPDPPDDDDDDDDDDDDDDDDDDDDDDDDDDDDDDDDDDDDDDDDDDDDDDDDDDDDDDDDDDDDDDDDDDDDDDDDDDDDDDDDDDDDDDDDDDDDDDDDDDDDDDDDDDDDDDDDDDDDDDDDDDDDDDDDDDDDDDDDPDPPPPPPPDDWDDPDPQATADQQAKEWDAAEDEEEKWKDFPPDPDTHLADDPPPTAIFIDKDKDFTDMDHNFPAKFWPAKAWPDDDFGWGGDGRMIITTHFFFDQDKIKIWIWMDTPRYIYIYIYIYGYHGSPNDDHRGGGDD

Sequence (404 aa):
MSESEQGLARALRGVLADHGRRVSEHPERVRALLSDALGARSREWRADIDALVMAAEERVPASLTAAVTDTGTGTGTDGDDEALVRALTHRGLAVETARAAIDLWRSALTLPPASPTRTASRPGTASRPGTASRPGTASRPGNAMPVLAEPAAPTEIPLGDGAPAPGPVRVTSGAAPGAAPGAATGAATGAAPLPAPSPAVGSSAPKVVTMGRGRAAGLGGAALVAAVVAGGIGARQLDPAPQAALVAATPTVSTSTVTSTSVETVTVTAPPKVVRSTVVINAAKLRAVNLSGTTRTYVTFAGSGGCTPKPPKAGIAYRACSTWDYVAAKGTVKTWKVTSAKVISGTGTASAEGKRVNYYYTRNGPYTATVRYTIEGGGYLSTGFYTFKVQCNPSFPCKQRFPS

Radius of gyration: 38.71 Å; Cα contacts (8 Å, |Δi|>4): 455; chains: 1; bounding box: 114×96×107 Å

Nearest PDB structures (foldseek):
  2mw1-assembly1_A  TM=3.785E-01  e=9.196E-04  Bacteroides thetaiotaomicron VPI-5482
  2e7m-assembly1_A  TM=3.793E-01  e=1.300E-03  Homo sapiens
  6jcs-assembly1_R  TM=4.225E-01  e=4.127E-03  Homo sapiens